Protein 4N8Y (pdb70)

Sequence (600 aa):
RDFRSADVHPADYPTVEAVKFMGKQLAAASGGKLGVKVFPNGALGSEKDTIEQLKIGALDMMRINSSPLNNFVPETVALCLPFVFRDTQHMRNVLDGPIGDEILAAMEPAGLVGLAYYDSGARSIYTVKAPVKSLADLKGLKIRVQQSDLWVGMIQSLGANPTPMPYGEVYTALKTGLVDAAENNWPSYESSSRHFEAAKFYNITEHSLAPEVLVMSKKVWDTLSKEDQALVRKAAKDSVPVMRKLWDEREQASRKAVEAAGVQVVTVANKQEFVDAMKPVYQKFAGDEKLSSLVKRIQDTRDFRSADVHPADYPTVEAVKFMGKQLAAASGGKLGVKVFPNGALGSEKDTIEQLKIGALDMMRINSSPLNNFVPETVALCLPFVFRDTQHMRNVLDGPIGDEILAAMEPAGLVGLAYYDSGARSIYTVKAPVKSLADLKGLKIRVQQSDLWVGMIQSLGANPTPMPYGEVYTALKTGLVDAAENNWPSYESSSRHFEAAKFYNITEHSLAPEVLVMSKKKVWDTLSKEDQALVRKAAKDSVPVMRKLWDEREQASRKAVEAAGVQVVTVANKQEFVDAMMKPVYQKFAGDEKLSSLVKRIQDT

Solvent-accessible surface area: 22759 Å² total; per-residue (Å²): 136,88,0,40,1,5,4,29,10,41,42,88,1,4,0,0,67,0,1,87,59,0,6,153,69,0,39,83,63,19,75,58,118,5,4,22,90,20,12,27,52,21,40,0,8,27,21,81,30,3,0,61,0,0,88,97,18,24,2,23,0,0,3,2,7,0,0,5,0,7,82,60,1,73,24,0,9,0,0,0,0,2,58,6,6,154,76,57,103,8,1,32,78,2,3,80,18,100,13,0,62,80,1,4,58,25,0,56,126,12,21,0,1,1,1,0,8,0,2,2,10,25,7,2,0,1,4,54,157,35,47,1,118,40,39,78,63,0,156,40,15,83,0,7,0,14,46,4,87,1,0,38,10,0,0,103,34,6,30,3,79,25,46,64,11,30,39,51,79,0,2,12,1,5,61,42,47,111,1,41,0,0,0,7,2,36,0,4,0,28,20,14,40,3,17,59,12,0,114,23,2,0,35,0,75,0,0,20,0,0,7,0,0,0,0,0,62,127,7,16,83,87,17,50,170,117,13,34,59,54,0,93,122,4,0,74,42,0,9,67,37,0,27,146,71,3,59,115,44,46,122,54,2,92,147,48,0,78,92,70,42,12,95,45,10,98,2,98,87,65,102,68,1,38,93,24,0,98,65,2,18,146,154,59,4,38,83,160,140,8,50,55,14,10,117,83,0,79,96,64,145,84,0,36,1,5,5,28,9,43,46,94,1,5,0,0,69,0,2,79,77,0,4,148,46,0,40,84,61,22,75,54,122,5,2,22,92,22,12,25,52,20,41,0,7,31,25,106,34,4,0,80,0,0,90,92,23,23,2,10,0,0,3,2,7,0,0,9,0,8,88,79,1,76,16,0,12,0,0,0,1,1,64,5,8,160,76,61,98,10,2,31,78,2,4,80,19,99,11,0,63,81,1,5,60,22,0,59,128,11,20,0,1,1,0,0,7,1,1,2,10,22,8,2,0,1,3,43,189,54,36,1,111,30,39,79,63,0,172,43,39,82,0,7,0,13,49,4,91,2,0,46,17,0,0,118,36,5,40,4,77,30,45,68,8,30,39,55,78,0,3,12,2,4,60,56,44,113,1,38,0,0,0,6,2,36,0,5,0,28,20,14,42,4,18,58,9,0,106,19,2,0,43,0,84,0,0,21,0,0,7,0,0,0,0,0,58,133,8,19,83,100,24,51,164,120,15,38,63,44,0,90,119,1,0,81,47,0,9,65,44,0,27,148,73,2,56,117,42,48,101,51,1,89,136,52,0,68,93,70,49,16,74,46,5,115,11,48,100,78,112,78,1,51,62,23,0,110,58,2,46,137,158,64,5,31,77,143,117,8,45,48,8,10,116,87,0,78,98,64

Foldseek 3Di:
DEAEEEELFDCPALVNVLQQQLQVLLCVVVVNPYGYDYDYNQPQHFPLSVLVCLQVVNHFKYKFFLAVCCVQQVQLVLQWAFCLAVADVLSVVCLLDDLVCVSQPSNVVSQKGWQGWAWFGFKFKFFQPDEDQELVVQAAFEEEDAPHPLRQLQSVLSNYGYDHDTLLPVQVCLQVVVGGIYMGALLSCQRSVVCVSTQETEPLRGTRGIITMMTRNVNLVVDDPVSNVSSSVSSHVSRVVSVVSVVVSSVVSVVVSVVVPRHYHYHPDSVNSCVSRVVSCCVRQVDPSRVVSSVVSSVD/DAAEEEELFDCPALVNVLQQQLQVLLCVVVVNPYGYDYDYNQPQHFPVSVLVCLQVVNHFKYKFFLAVCCVVQVQLVLQWAFCLAVADVLSVVCCVDDLVCVSQPSNVVSQKHWQGWAWFGFKFKFFQPDEAQELVVQAAFEEEDADHPLGQVQSVLSNYHYDHDTPLCVQVCLQVVVGGMYMGALLSCQRSVVCVSTQETEPLSGTRGIITMMTGNVVLVVDDPVSNVSSSVSSHVSHVVSVVSVVVSSVVSVVVSVVVPRDYHYHPDSVVSVVSRVVSCCVSQVDPVSVVSSVVSSVD

Structure (mmCIF, N/CA/C/O backbone):
data_4N8Y
#
_entry.id   4N8Y
#
_cell.length_a   78.798
_cell.length_b   85.705
_cell.length_c   86.246
_cell.angle_alpha   90.00
_cell.angle_beta   90.00
_cell.angle_gamma   90.00
#
_symmetry.space_group_name_H-M   'P 21 21 21'
#
loop_
_entity.id
_entity.type
_entity.pdbx_description
1 polymer 'Putative TRAP-type C4-dicarboxylate transport system, binding periplasmic protein (DctP subunit)'
2 non-polymer 'alpha-D-galactopyranuronic acid'
3 non-polymer 'beta-D-galactopyranuronic acid'
4 water water
#
loop_
_atom_site.group_PDB
_atom_site.id
_atom_site.type_symbol
_atom_site.label_atom_id
_atom_site.label_alt_id
_atom_site.label_comp_id
_atom_site.label_asym_id
_atom_site.label_entity_id
_atom_site.label_seq_id
_atom_site.pdbx_PDB_ins_code
_atom_site.Cartn_x
_atom_site.Cartn_y
_atom_site.Cartn_z
_atom_site.occupancy
_atom_site.B_iso_or_equiv
_atom_site.auth_seq_id
_atom_site.auth_comp_id
_atom_site.auth_asym_id
_atom_site.auth_atom_id
_atom_site.pdbx_PDB_model_num
ATOM 1 N N . ARG A 1 23 ? 23.927 37.744 -19.752 1.00 22.26 23 ARG A N 1
ATOM 2 C CA . ARG A 1 23 ? 22.577 37.336 -19.404 1.00 20.01 23 ARG A CA 1
ATOM 3 C C . ARG A 1 23 ? 22.566 35.879 -18.970 1.00 16.08 23 ARG A C 1
ATOM 4 O O . ARG A 1 23 ? 22.832 35.008 -19.792 1.00 18.59 23 ARG A O 1
ATOM 24 N N . ASP A 1 24 ? 22.242 35.615 -17.704 1.00 16.42 24 ASP A N 1
ATOM 25 C CA . ASP A 1 24 ? 22.130 34.228 -17.231 1.00 15.94 24 ASP A CA 1
ATOM 26 C C . ASP A 1 24 ? 20.679 33.800 -17.228 1.00 17.11 24 ASP A C 1
ATOM 27 O O . ASP A 1 24 ? 19.831 34.431 -16.618 1.00 19.85 24 ASP A O 1
ATOM 36 N N . PHE A 1 25 ? 20.408 32.678 -17.871 1.00 14.39 25 PHE A N 1
ATOM 37 C CA . PHE A 1 25 ? 19.090 32.095 -17.801 1.00 11.14 25 PHE A CA 1
ATOM 38 C C . PHE A 1 25 ? 18.944 31.358 -16.485 1.00 12.57 25 PHE A C 1
ATOM 39 O O . PHE A 1 25 ? 19.790 30.539 -16.120 1.00 12.95 25 PHE A O 1
ATOM 56 N N . ARG A 1 26 ? 17.866 31.641 -15.778 1.00 9.95 26 ARG A N 1
ATOM 57 C CA . ARG A 1 26 ? 17.582 30.954 -14.521 1.00 10.19 26 ARG A CA 1
ATOM 58 C C . ARG A 1 26 ? 16.868 29.656 -14.817 1.00 10.76 26 ARG A C 1
ATOM 59 O O . ARG A 1 26 ? 15.865 29.646 -15.521 1.00 11.07 26 ARG A O 1
ATOM 80 N N . SER A 1 27 ? 17.407 28.565 -14.286 1.00 11.45 27 SER A N 1
ATOM 81 C CA . SER A 1 27 ? 16.926 27.233 -14.611 1.00 9.87 27 SER A CA 1
ATOM 82 C C . SER A 1 27 ? 16.611 26.427 -13.349 1.00 10.57 27 SER A C 1
ATOM 83 O O . SER A 1 27 ? 17.446 26.293 -12.455 1.00 12.30 27 SER A O 1
ATOM 91 N N . ALA A 1 28 ? 15.403 25.877 -13.305 1.00 10.09 28 ALA A N 1
ATOM 92 C CA . ALA A 1 28 ? 14.904 25.152 -12.127 1.00 10.44 28 ALA A CA 1
ATOM 93 C C . ALA A 1 28 ? 15.101 23.626 -12.191 1.00 9.13 28 ALA A C 1
ATOM 94 O O . ALA A 1 28 ? 15.031 23.033 -13.250 1.00 9.78 28 ALA A O 1
ATOM 101 N N . ASP A 1 29 ? 15.301 23.005 -11.038 1.00 9.83 29 ASP A N 1
ATOM 102 C CA . ASP A 1 29 ? 15.334 21.542 -10.924 1.00 8.81 29 ASP A CA 1
ATOM 103 C C . ASP A 1 29 ? 14.880 21.159 -9.522 1.00 8.25 29 ASP A C 1
ATOM 104 O O . ASP A 1 29 ? 15.297 21.782 -8.560 1.00 8.25 29 ASP A O 1
ATOM 113 N N . VAL A 1 30 ? 14.052 20.117 -9.403 1.00 9.07 30 VAL A N 1
ATOM 114 C CA . VAL A 1 30 ? 13.626 19.627 -8.090 1.00 9.98 30 VAL A CA 1
ATOM 115 C C . VAL A 1 30 ? 14.736 18.901 -7.324 1.00 7.91 30 VAL A C 1
ATOM 116 O O . VAL A 1 30 ? 14.645 18.732 -6.100 1.00 11.52 30 VAL A O 1
ATOM 129 N N . HIS A 1 31 ? 15.757 18.436 -8.034 1.00 8.44 31 HIS A N 1
ATOM 130 C CA . HIS A 1 31 ? 16.748 17.557 -7.435 1.00 12.01 31 HIS A CA 1
ATOM 131 C C . HIS A 1 31 ? 17.866 18.302 -6.729 1.00 10.04 31 HIS A C 1
ATOM 132 O O . HIS A 1 31 ? 18.049 19.504 -6.928 1.00 10.14 31 HIS A O 1
ATOM 145 N N . PRO A 1 32 ? 18.656 17.590 -5.909 1.00 11.95 32 PRO A N 1
ATOM 146 C CA . PRO A 1 32 ? 19.752 18.260 -5.191 1.00 13.28 32 PRO A CA 1
ATOM 147 C C . PRO A 1 32 ? 20.879 18.767 -6.091 1.00 12.13 32 PRO A C 1
ATOM 148 O O . PRO A 1 32 ? 20.968 18.442 -7.266 1.00 11.76 32 PRO A O 1
ATOM 159 N N . ALA A 1 33 ? 21.758 19.594 -5.533 1.00 13.70 33 ALA A N 1
ATOM 160 C CA . ALA A 1 33 ? 22.756 20.271 -6.328 1.00 13.05 33 ALA A CA 1
ATOM 161 C C . ALA A 1 33 ? 23.764 19.339 -7.033 1.00 15.40 33 ALA A C 1
ATOM 162 O O . ALA A 1 33 ? 24.328 19.698 -8.076 1.00 20.30 33 ALA A O 1
ATOM 169 N N . ASP A 1 34 ? 24.008 18.183 -6.435 1.00 16.38 34 ASP A N 1
ATOM 170 C CA . ASP A 1 34 ? 24.970 17.208 -6.958 1.00 15.04 34 ASP A CA 1
ATOM 171 C C . ASP A 1 34 ? 24.364 16.209 -7.947 1.00 14.22 34 ASP A C 1
ATOM 172 O O . ASP A 1 34 ? 25.063 15.301 -8.425 1.00 14.58 34 ASP A O 1
ATOM 181 N N . TYR A 1 35 ? 23.073 16.350 -8.231 1.00 10.50 35 TYR A N 1
ATOM 182 C CA . TYR A 1 35 ? 22.353 15.331 -8.988 1.00 10.70 35 TYR A CA 1
ATOM 183 C C . TYR A 1 35 ? 22.754 15.420 -10.462 1.00 9.64 35 TYR A C 1
ATOM 184 O O . TYR A 1 35 ? 23.051 16.513 -10.948 1.00 9.85 35 TYR A O 1
ATOM 202 N N . PRO A 1 36 ? 22.751 14.295 -11.191 1.00 9.83 36 PRO A N 1
ATOM 203 C CA . PRO A 1 36 ? 23.228 14.356 -12.577 1.00 10.34 36 PRO A CA 1
ATOM 204 C C . PRO A 1 36 ? 22.511 15.399 -13.448 1.00 10.48 36 PRO A C 1
ATOM 205 O O . PRO A 1 36 ? 23.161 16.035 -14.285 1.00 12.42 36 PRO A O 1
ATOM 216 N N . THR A 1 37 ? 21.218 15.622 -13.259 1.00 10.16 37 THR A N 1
ATOM 217 C CA . THR A 1 37 ? 20.533 16.585 -14.115 1.00 9.02 37 THR A CA 1
ATOM 218 C C . THR A 1 37 ? 20.965 18.023 -13.839 1.00 11.42 37 THR A C 1
ATOM 219 O O . THR A 1 37 ? 20.916 18.845 -14.739 1.00 9.69 37 THR A O 1
ATOM 230 N N . VAL A 1 38 ? 21.364 18.311 -12.600 1.00 9.56 38 VAL A N 1
ATOM 231 C CA . VAL A 1 38 ? 21.824 19.644 -12.199 1.00 9.73 38 VAL A CA 1
ATOM 232 C C . VAL A 1 38 ? 23.251 19.841 -12.694 1.00 11.52 38 VAL A C 1
ATOM 233 O O . VAL A 1 38 ? 23.552 20.863 -13.304 1.00 11.13 38 VAL A O 1
ATOM 246 N N . GLU A 1 39 ? 24.115 18.848 -12.509 1.00 9.34 39 GLU A N 1
ATOM 247 C CA . GLU A 1 39 ? 25.477 18.939 -13.023 1.00 10.97 39 GLU A CA 1
ATOM 248 C C . GLU A 1 39 ? 25.484 19.107 -14.535 1.00 10.89 39 GLU A C 1
ATOM 249 O O . GLU A 1 39 ? 26.333 19.802 -15.076 1.00 13.32 39 GLU A O 1
ATOM 261 N N . ALA A 1 40 ? 24.559 18.446 -15.219 1.00 10.03 40 ALA A N 1
ATOM 262 C CA . ALA A 1 40 ? 24.474 18.548 -16.680 1.00 11.25 40 ALA A CA 1
ATOM 263 C C . ALA A 1 40 ? 24.129 19.966 -17.114 1.00 9.88 40 ALA A C 1
ATOM 264 O O . ALA A 1 40 ? 24.726 20.499 -18.060 1.00 12.45 40 ALA A O 1
ATOM 271 N N . VAL A 1 41 ? 23.213 20.609 -16.408 1.00 11.17 41 VAL A N 1
ATOM 272 C CA . VAL A 1 41 ? 22.842 21.960 -16.822 1.00 9.92 41 VAL A CA 1
ATOM 273 C C . VAL A 1 41 ? 23.967 22.929 -16.469 1.00 11.97 41 VAL A C 1
ATOM 274 O O . VAL A 1 41 ? 24.223 23.875 -17.226 1.00 10.31 41 VAL A O 1
ATOM 287 N N . LYS A 1 42 ? 24.674 22.683 -15.374 1.00 11.19 42 LYS A N 1
ATOM 288 C CA . LYS A 1 42 ? 25.850 23.479 -15.058 1.00 13.92 42 LYS A CA 1
ATOM 289 C C . LYS A 1 42 ? 26.877 23.373 -16.180 1.00 13.40 42 LYS A C 1
ATOM 290 O O . LYS A 1 42 ? 27.532 24.351 -16.534 1.00 13.14 42 LYS A O 1
ATOM 309 N N . PHE A 1 43 ? 27.015 22.194 -16.764 1.00 12.42 43 PHE A N 1
ATOM 310 C CA . PHE A 1 43 ? 27.949 22.000 -17.866 1.00 11.00 43 PHE A CA 1
ATOM 311 C C . PHE A 1 43 ? 27.476 22.772 -19.089 1.00 12.68 43 PHE A C 1
ATOM 312 O O . PHE A 1 43 ? 28.271 23.416 -19.774 1.00 12.73 43 PHE A O 1
ATOM 329 N N . MET A 1 44 ? 26.187 22.705 -19.380 1.00 11.12 44 MET A N 1
ATOM 330 C CA . MET A 1 44 ? 25.624 23.513 -20.441 1.00 11.55 44 MET A CA 1
ATOM 331 C C . MET A 1 44 ? 25.984 24.995 -20.214 1.00 11.34 44 MET A C 1
ATOM 332 O O . MET A 1 44 ? 26.385 25.703 -21.152 1.00 11.68 44 MET A O 1
ATOM 346 N N . GLY A 1 45 ? 25.835 25.477 -18.988 1.00 11.96 45 GLY A N 1
ATOM 347 C CA . GLY A 1 45 ? 26.148 26.858 -18.679 1.00 13.13 45 GLY A CA 1
ATOM 348 C C . GLY A 1 45 ? 27.591 27.237 -18.941 1.00 11.82 45 GLY A C 1
ATOM 349 O O . GLY A 1 45 ? 27.881 28.304 -19.466 1.00 12.08 45 GLY A O 1
ATOM 353 N N . LYS A 1 46 ? 28.512 26.367 -18.574 1.00 11.53 46 LYS A N 1
ATOM 354 C CA . LYS A 1 46 ? 29.906 26.610 -18.849 1.00 12.06 46 LYS A CA 1
ATOM 355 C C . LYS A 1 46 ? 30.164 26.662 -20.347 1.00 12.85 46 LYS A C 1
ATOM 356 O O . LYS A 1 46 ? 30.904 27.533 -20.825 1.00 14.11 46 LYS A O 1
ATOM 375 N N . GLN A 1 47 ? 29.564 25.743 -21.097 1.00 13.65 47 GLN A N 1
ATOM 376 C CA . GLN A 1 47 ? 29.804 25.678 -22.528 1.00 15.13 47 GLN A CA 1
ATOM 377 C C . GLN A 1 47 ? 29.226 26.935 -23.190 1.00 17.87 47 GLN A C 1
ATOM 378 O O . GLN A 1 47 ? 29.843 27.522 -24.082 1.00 14.39 47 GLN A O 1
ATOM 392 N N . LEU A 1 48 ? 28.038 27.331 -22.747 1.00 11.86 48 LEU A N 1
ATOM 393 C CA . LEU A 1 48 ? 27.330 28.464 -23.347 1.00 11.75 48 LEU A CA 1
ATOM 394 C C . LEU A 1 48 ? 28.075 29.771 -23.048 1.00 12.40 48 LEU A C 1
ATOM 395 O O . LEU A 1 48 ? 28.183 30.647 -23.908 1.00 11.83 48 LEU A O 1
ATOM 411 N N . ALA A 1 49 ? 28.580 29.913 -21.830 1.00 13.36 49 ALA A N 1
ATOM 412 C CA . ALA A 1 49 ? 29.348 31.096 -21.481 1.00 13.69 49 ALA A CA 1
ATOM 413 C C . ALA A 1 49 ? 30.579 31.217 -22.367 1.00 14.05 49 ALA A C 1
ATOM 414 O O . ALA A 1 49 ? 30.859 32.295 -22.887 1.00 14.93 49 ALA A O 1
ATOM 421 N N . ALA A 1 50 ? 31.316 30.132 -22.549 1.00 13.12 50 ALA A N 1
ATOM 422 C CA . ALA A 1 50 ? 32.505 30.144 -23.388 1.00 13.42 50 ALA A CA 1
ATOM 423 C C . ALA A 1 50 ? 32.148 30.442 -24.863 1.00 13.28 50 ALA A C 1
ATOM 424 O O . ALA A 1 50 ? 32.754 31.291 -25.496 1.00 15.53 50 ALA A O 1
ATOM 431 N N . ALA A 1 51 ? 31.130 29.763 -25.378 1.00 13.15 51 ALA A N 1
ATOM 432 C CA . ALA A 1 51 ? 30.773 29.850 -26.796 1.00 14.24 51 ALA A CA 1
ATOM 433 C C . ALA A 1 51 ? 30.238 31.238 -27.146 1.00 15.19 51 ALA A C 1
ATOM 434 O O . ALA A 1 51 ? 30.383 31.718 -28.277 1.00 15.73 51 ALA A O 1
ATOM 441 N N . SER A 1 52 ? 29.607 31.865 -26.171 1.00 12.31 52 SER A N 1
ATOM 442 C CA . SER A 1 52 ? 29.055 33.224 -26.331 1.00 12.44 52 SER A CA 1
ATOM 443 C C . SER A 1 52 ? 29.946 34.374 -25.826 1.00 12.77 52 SER A C 1
ATOM 444 O O . SER A 1 52 ? 29.510 35.527 -25.773 1.00 15.76 52 SER A O 1
ATOM 452 N N . GLY A 1 53 ? 31.184 34.075 -25.459 1.00 15.73 53 GLY A N 1
ATOM 453 C CA . GLY A 1 53 ? 32.089 35.088 -24.948 1.00 19.88 53 GLY A CA 1
ATOM 454 C C . GLY A 1 53 ? 31.582 35.853 -23.740 1.00 18.96 53 GLY A C 1
ATOM 455 O O . GLY A 1 53 ? 31.889 37.042 -23.569 1.00 21.72 53 GLY A O 1
ATOM 459 N N . GLY A 1 54 ? 30.810 35.181 -22.893 1.00 15.35 54 GLY A N 1
ATOM 460 C CA . GLY A 1 54 ? 30.307 35.779 -21.673 1.00 17.60 54 GLY A CA 1
ATOM 461 C C . GLY A 1 54 ? 28.935 36.419 -21.789 1.00 16.96 54 GLY A C 1
ATOM 462 O O . GLY A 1 54 ? 28.376 36.890 -20.809 1.00 21.11 54 GLY A O 1
ATOM 466 N N . LYS A 1 55 ? 28.380 36.428 -22.991 1.00 14.04 55 LYS A N 1
ATOM 467 C CA . LYS A 1 55 ? 27.083 37.053 -23.240 1.00 13.37 55 LYS A CA 1
ATOM 468 C C . LYS A 1 55 ? 25.906 36.305 -22.646 1.00 15.58 55 LYS A C 1
ATOM 469 O O . LYS A 1 55 ? 24.936 36.909 -22.176 1.00 22.38 55 LYS A O 1
ATOM 488 N N . LEU A 1 56 ? 25.995 34.981 -22.697 1.00 11.86 56 LEU A N 1
ATOM 489 C CA . LEU A 1 56 ? 24.936 34.101 -22.232 1.00 14.10 56 LEU A CA 1
ATOM 490 C C . LEU A 1 56 ? 25.468 33.110 -21.213 1.00 14.21 56 LEU A C 1
ATOM 491 O O . LEU A 1 56 ? 26.637 32.741 -21.268 1.00 16.55 56 LEU A O 1
ATOM 507 N N . GLY A 1 57 ? 24.604 32.658 -20.304 1.00 16.48 57 GLY A N 1
ATOM 508 C CA . GLY A 1 57 ? 24.981 31.672 -19.314 1.00 15.46 57 GLY A CA 1
ATOM 509 C C . GLY A 1 57 ? 23.736 31.046 -18.718 1.00 14.83 57 GLY A C 1
ATOM 510 O O . GLY A 1 57 ? 22.619 31.403 -19.089 1.00 15.13 57 GLY A O 1
ATOM 514 N N . VAL A 1 58 ? 23.927 30.107 -17.797 1.00 12.36 58 VAL A N 1
ATOM 515 C CA . VAL A 1 58 ? 22.822 29.477 -17.091 1.00 12.10 58 VAL A CA 1
ATOM 516 C C . VAL A 1 58 ? 23.163 29.446 -15.617 1.00 11.34 58 VAL A C 1
ATOM 517 O O . VAL A 1 58 ? 24.295 29.132 -15.228 1.00 14.22 58 VAL A O 1
ATOM 530 N N . LYS A 1 59 ? 22.167 29.744 -14.798 1.00 12.50 59 LYS A N 1
ATOM 531 C CA . LYS A 1 59 ? 22.275 29.619 -13.351 1.00 13.53 59 LYS A CA 1
ATOM 532 C C . LYS A 1 59 ? 21.193 28.664 -12.883 1.00 13.55 59 LYS A C 1
ATOM 533 O O . LYS A 1 59 ? 20.020 28.865 -13.184 1.00 11.29 59 LYS A O 1
ATOM 552 N N . VAL A 1 60 ? 21.607 27.612 -12.169 1.00 12.58 60 VAL A N 1
ATOM 553 C CA . VAL A 1 60 ? 20.690 26.555 -11.755 1.00 10.52 60 VAL A CA 1
ATOM 554 C C . VAL A 1 60 ? 20.200 26.787 -10.324 1.00 11.37 60 VAL A C 1
ATOM 555 O O . VAL A 1 60 ? 20.950 27.255 -9.456 1.00 13.18 60 VAL A O 1
ATOM 568 N N . PHE A 1 61 ? 18.915 26.489 -10.129 1.00 9.90 61 PHE A N 1
ATOM 569 C CA . PHE A 1 61 ? 18.238 26.601 -8.847 1.00 10.85 61 PHE A CA 1
ATOM 570 C C . PHE A 1 61 ? 17.710 25.226 -8.469 1.00 11.16 61 PHE A C 1
ATOM 571 O O . PHE A 1 61 ? 16.588 24.851 -8.854 1.00 10.35 61 PHE A O 1
ATOM 588 N N . PRO A 1 62 ? 18.537 24.443 -7.757 1.00 10.79 62 PRO A N 1
ATOM 589 C CA . PRO A 1 62 ? 18.128 23.075 -7.428 1.00 10.92 62 PRO A CA 1
ATOM 590 C C . PRO A 1 62 ? 17.185 23.028 -6.233 1.00 11.99 62 PRO A C 1
ATOM 591 O O . PRO A 1 62 ? 16.746 24.056 -5.726 1.00 11.05 62 PRO A O 1
ATOM 602 N N . ASN A 1 63 ? 16.877 21.812 -5.800 1.00 8.89 63 ASN A N 1
ATOM 603 C CA . ASN A 1 63 ? 16.108 21.544 -4.581 1.00 8.97 63 ASN A CA 1
ATOM 604 C C . ASN A 1 63 ? 14.659 22.026 -4.654 1.00 10.30 63 ASN A C 1
ATOM 605 O O . ASN A 1 63 ? 13.959 22.072 -3.638 1.00 12.52 63 ASN A O 1
ATOM 616 N N . GLY A 1 64 ? 14.191 22.337 -5.870 1.00 8.74 64 GLY A N 1
ATOM 617 C CA . GLY A 1 64 ? 12.810 22.747 -6.044 1.00 11.34 64 GLY A CA 1
ATOM 618 C C . GLY A 1 64 ? 12.530 24.106 -5.427 1.00 11.01 64 GLY A C 1
ATOM 619 O O . GLY A 1 64 ? 11.380 24.434 -5.151 1.00 10.25 64 GLY A O 1
ATOM 623 N N . ALA A 1 65 ? 13.576 24.906 -5.238 1.00 11.37 65 ALA A N 1
ATOM 624 C CA . ALA A 1 65 ? 13.419 26.222 -4.628 1.00 9.79 65 ALA A CA 1
ATOM 625 C C . ALA A 1 65 ? 12.371 27.072 -5.340 1.00 9.96 65 ALA A C 1
ATOM 626 O O . ALA A 1 65 ? 11.643 27.858 -4.700 1.00 12.01 65 ALA A O 1
ATOM 633 N N . LEU A 1 66 ? 12.302 26.962 -6.651 1.00 9.66 66 LEU A N 1
ATOM 634 C CA . LEU A 1 66 ? 11.430 27.847 -7.415 1.00 11.12 66 LEU A CA 1
ATOM 635 C C . LEU A 1 66 ? 10.036 27.257 -7.634 1.00 10.56 66 LEU A C 1
ATOM 636 O O . LEU A 1 66 ? 9.194 27.892 -8.263 1.00 12.30 66 LEU A O 1
ATOM 652 N N . GLY A 1 67 ? 9.790 26.060 -7.113 1.00 10.07 67 GLY A N 1
ATOM 653 C CA . GLY A 1 67 ? 8.476 25.436 -7.180 1.00 10.48 67 GLY A CA 1
ATOM 654 C C . GLY A 1 67 ? 8.506 23.997 -7.654 1.00 10.42 67 GLY A C 1
ATOM 655 O O . GLY A 1 67 ? 9.565 23.452 -7.992 1.00 10.99 67 GLY A O 1
ATOM 659 N N . SER A 1 68 ? 7.326 23.392 -7.702 1.00 11.71 68 SER A N 1
ATOM 660 C CA . SER A 1 68 ? 7.198 22.023 -8.214 1.00 11.67 68 SER A CA 1
ATOM 661 C C . SER A 1 68 ? 7.333 22.062 -9.719 1.00 11.09 68 SER A C 1
ATOM 662 O O . SER A 1 68 ? 7.340 23.122 -10.324 1.00 11.10 68 SER A O 1
ATOM 670 N N . GLU A 1 69 ? 7.442 20.898 -10.346 1.00 11.93 69 GLU A N 1
ATOM 671 C CA . GLU A 1 69 ? 7.596 20.861 -11.794 1.00 10.83 69 GLU A CA 1
ATOM 672 C C . GLU A 1 69 ? 6.418 21.517 -12.508 1.00 10.80 69 GLU A C 1
ATOM 673 O O . GLU A 1 69 ? 6.626 22.307 -13.446 1.00 11.37 69 GLU A O 1
ATOM 685 N N . LYS A 1 70 ? 5.194 21.262 -12.051 1.00 11.15 70 LYS A N 1
ATOM 686 C CA . LYS A 1 70 ? 4.026 21.911 -12.644 1.00 11.23 70 LYS A CA 1
ATOM 687 C C . LYS A 1 70 ? 4.084 23.431 -12.450 1.00 13.37 70 LYS A C 1
ATOM 688 O O . LYS A 1 70 ? 3.746 24.209 -13.359 1.00 13.33 70 LYS A O 1
ATOM 707 N N . ASP A 1 71 ? 4.554 23.870 -11.280 1.00 12.32 71 ASP A N 1
ATOM 708 C CA . ASP A 1 71 ? 4.752 25.293 -11.025 1.00 12.74 71 ASP A CA 1
ATOM 709 C C . ASP A 1 71 ? 5.728 25.907 -12.026 1.00 12.97 71 ASP A C 1
ATOM 710 O O . ASP A 1 71 ? 5.519 27.018 -12.504 1.00 12.11 71 ASP A O 1
ATOM 719 N N . THR A 1 72 ? 6.812 25.199 -12.323 1.00 10.41 72 THR A N 1
ATOM 720 C CA . THR A 1 72 ? 7.827 25.767 -13.206 1.00 10.25 72 THR A CA 1
ATOM 721 C C . THR A 1 72 ? 7.348 25.749 -14.661 1.00 10.59 72 THR A C 1
ATOM 722 O O . THR A 1 72 ? 7.709 26.636 -15.422 1.00 11.62 72 THR A O 1
ATOM 733 N N . ILE A 1 73 ? 6.498 24.790 -15.039 1.00 10.95 73 ILE A N 1
ATOM 734 C CA . ILE A 1 73 ? 5.844 24.855 -16.350 1.00 16.81 73 ILE A CA 1
ATOM 735 C C . ILE A 1 73 ? 5.035 26.142 -16.465 1.00 12.82 73 ILE A C 1
ATOM 736 O O . ILE A 1 73 ? 5.155 26.888 -17.461 1.00 13.67 73 ILE A O 1
ATOM 752 N N . GLU A 1 74 ? 4.241 26.436 -15.431 1.00 13.49 74 GLU A N 1
ATOM 753 C CA . GLU A 1 74 ? 3.415 27.656 -15.385 1.00 14.42 74 GLU A CA 1
ATOM 754 C C . GLU A 1 74 ? 4.289 28.906 -15.507 1.00 14.42 74 GLU A C 1
ATOM 755 O O . GLU A 1 74 ? 3.978 29.836 -16.258 1.00 15.12 74 GLU A O 1
ATOM 767 N N . GLN A 1 75 ? 5.394 28.929 -14.770 1.00 12.86 75 GLN A N 1
ATOM 768 C CA . GLN A 1 75 ? 6.282 30.107 -14.808 1.00 11.32 75 GLN A CA 1
ATOM 769 C C . GLN A 1 75 ? 6.915 30.285 -16.195 1.00 12.46 75 GLN A C 1
ATOM 770 O O . GLN A 1 75 ? 7.067 31.423 -16.665 1.00 13.88 75 GLN A O 1
ATOM 784 N N . LEU A 1 76 ? 7.311 29.186 -16.852 1.00 12.60 76 LEU A N 1
ATOM 785 C CA . LEU A 1 76 ? 7.875 29.303 -18.199 1.00 11.83 76 LEU A CA 1
ATOM 786 C C . LEU A 1 76 ? 6.842 29.884 -19.161 1.00 12.71 76 LEU A C 1
ATOM 787 O O . LEU A 1 76 ? 7.170 30.700 -20.020 1.00 13.14 76 LEU A O 1
ATOM 803 N N . LYS A 1 77 ? 5.591 29.455 -19.012 1.00 14.51 77 LYS A N 1
ATOM 804 C CA . LYS A 1 77 ? 4.526 29.836 -19.928 1.00 16.54 77 LYS A CA 1
ATOM 805 C C . LYS A 1 77 ? 4.333 31.342 -19.907 1.00 18.55 77 LYS A C 1
ATOM 806 O O . LYS A 1 77 ? 4.139 31.967 -20.949 1.00 21.05 77 LYS A O 1
ATOM 825 N N . ILE A 1 78 ? 4.388 31.928 -18.715 1.00 14.64 78 ILE A N 1
ATOM 826 C CA . ILE A 1 78 ? 4.174 33.373 -18.579 1.00 13.86 78 ILE A CA 1
ATOM 827 C C . ILE A 1 78 ? 5.450 34.200 -18.686 1.00 15.49 78 ILE A C 1
ATOM 828 O O . ILE A 1 78 ? 5.402 35.432 -18.647 1.00 18.17 78 ILE A O 1
ATOM 844 N N . GLY A 1 79 ? 6.586 33.538 -18.828 1.00 14.99 79 GLY A N 1
ATOM 845 C CA . GLY A 1 79 ? 7.861 34.206 -18.997 1.00 14.35 79 GLY A CA 1
ATOM 846 C C . GLY A 1 79 ? 8.575 34.573 -17.717 1.00 14.88 79 GLY A C 1
ATOM 847 O O . GLY A 1 79 ? 9.551 35.326 -17.737 1.00 19.38 79 GLY A O 1
ATOM 851 N N . ALA A 1 80 ? 8.098 34.027 -16.605 1.00 13.12 80 ALA A N 1
ATOM 852 C CA . ALA A 1 80 ? 8.592 34.386 -15.272 1.00 12.00 80 ALA A CA 1
ATOM 853 C C . ALA A 1 80 ? 9.806 33.576 -14.856 1.00 13.51 80 ALA A C 1
ATOM 854 O O . ALA A 1 80 ? 10.482 33.901 -13.877 1.00 13.36 80 ALA A O 1
ATOM 861 N N . LEU A 1 81 ? 10.050 32.481 -15.582 1.00 12.70 81 LEU A N 1
ATOM 862 C CA . LEU A 1 81 ? 11.208 31.624 -15.372 1.00 11.53 81 LEU A CA 1
ATOM 863 C C . LEU A 1 81 ? 11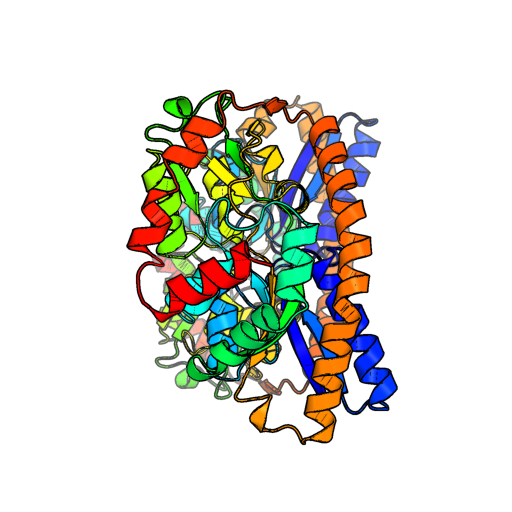.790 31.277 -16.736 1.00 11.97 81 LEU A C 1
ATOM 864 O O . LEU A 1 81 ? 11.040 30.979 -17.668 1.00 12.71 81 LEU A O 1
ATOM 880 N N . ASP A 1 82 ? 13.108 31.351 -16.888 1.00 10.30 82 ASP A N 1
ATOM 881 C CA . ASP A 1 82 ? 13.723 31.148 -18.199 1.00 10.66 82 ASP A CA 1
ATOM 882 C C . ASP A 1 82 ? 13.743 29.690 -18.631 1.00 10.95 82 ASP A C 1
ATOM 883 O O . ASP A 1 82 ? 13.459 29.391 -19.788 1.00 11.08 82 ASP A O 1
ATOM 892 N N . MET A 1 83 ? 14.153 28.805 -17.724 1.00 10.10 83 MET A N 1
ATOM 893 C CA . MET A 1 83 ? 14.403 27.391 -18.064 1.00 10.19 83 MET A CA 1
ATOM 894 C C . MET A 1 83 ? 13.961 26.450 -16.962 1.00 12.67 83 MET A C 1
ATOM 895 O O . MET A 1 83 ? 13.904 26.812 -15.792 1.00 10.35 83 MET A O 1
ATOM 909 N N . MET A 1 84 ? 13.667 25.217 -17.348 1.00 11.46 84 MET A N 1
ATOM 910 C CA . MET A 1 84 ? 13.423 24.168 -16.381 1.00 11.59 84 MET A CA 1
ATOM 911 C C . MET A 1 84 ? 13.951 22.849 -16.896 1.00 10.81 84 MET A C 1
ATOM 912 O O . MET A 1 84 ? 13.975 22.582 -18.113 1.00 10.85 84 MET A O 1
ATOM 926 N N . ARG A 1 85 ? 14.383 22.039 -15.940 1.00 9.49 85 ARG A N 1
ATOM 927 C CA . ARG A 1 85 ? 14.699 20.630 -16.189 1.00 9.76 85 ARG A CA 1
ATOM 928 C C . ARG A 1 85 ? 13.668 19.835 -15.408 1.00 9.45 85 ARG A C 1
ATOM 929 O O . ARG A 1 85 ? 13.686 19.829 -14.169 1.00 10.24 85 ARG A O 1
ATOM 950 N N . ILE A 1 86 ? 12.771 19.176 -16.137 1.00 10.55 86 ILE A N 1
ATOM 951 C CA . ILE A 1 86 ? 11.659 18.445 -15.542 1.00 9.93 86 ILE A CA 1
ATOM 952 C C . ILE A 1 86 ? 11.542 17.088 -16.237 1.00 10.04 86 ILE A C 1
ATOM 953 O O . ILE A 1 86 ? 12.222 16.828 -17.222 1.00 11.11 86 ILE A O 1
ATOM 969 N N . ASN A 1 87 ? 10.688 16.228 -15.721 1.00 10.14 87 ASN A N 1
ATOM 970 C CA . ASN A 1 87 ? 10.365 15.012 -16.441 1.00 10.45 87 ASN A CA 1
ATOM 971 C C . ASN A 1 87 ? 9.373 15.318 -17.552 1.00 13.31 87 ASN A C 1
ATOM 972 O O . ASN A 1 87 ? 8.652 16.316 -17.499 1.00 11.59 87 ASN A O 1
ATOM 983 N N . SER A 1 88 ? 9.342 14.465 -18.577 1.00 13.28 88 SER A N 1
ATOM 984 C CA . SER A 1 88 ? 8.390 14.660 -19.665 1.00 13.39 88 SER A CA 1
ATOM 985 C C . SER A 1 88 ? 6.957 14.416 -19.185 1.00 15.04 88 SER A C 1
ATOM 986 O O . SER A 1 88 ? 6.038 14.985 -19.726 1.00 15.13 88 SER A O 1
ATOM 994 N N . SER A 1 89 ? 6.764 13.608 -18.143 1.00 14.74 89 SER A N 1
ATOM 995 C CA . SER A 1 89 ? 5.408 13.241 -17.723 1.00 12.86 89 SER A CA 1
ATOM 996 C C . SER A 1 89 ? 4.482 14.394 -17.322 1.00 12.14 89 SER A C 1
ATOM 997 O O . SER A 1 89 ? 3.345 14.438 -17.764 1.00 12.61 89 SER A O 1
ATOM 1005 N N . PRO A 1 90 ? 4.952 15.334 -16.472 1.00 13.15 90 PRO A N 1
ATOM 1006 C CA . PRO A 1 90 ? 4.072 16.480 -16.205 1.00 12.74 90 PRO A CA 1
ATOM 1007 C C . PRO A 1 90 ? 3.758 17.334 -17.415 1.00 15.45 90 PRO A C 1
ATOM 1008 O O . PRO A 1 90 ? 2.883 18.188 -17.304 1.00 18.98 90 PRO A O 1
ATOM 1019 N N . LEU A 1 91 ? 4.427 17.121 -18.543 1.00 14.01 91 LEU A N 1
ATOM 1020 C CA . LEU A 1 91 ? 4.053 17.817 -19.764 1.00 14.34 91 LEU A CA 1
ATOM 1021 C C . LEU A 1 91 ? 2.982 17.078 -20.543 1.00 19.04 91 LEU A C 1
ATOM 1022 O O . LEU A 1 91 ? 2.463 17.614 -21.520 1.00 17.76 91 LEU A O 1
ATOM 1038 N N . ASN A 1 92 ? 2.655 15.851 -20.141 1.00 16.37 92 ASN A N 1
ATOM 1039 C CA . ASN A 1 92 ? 1.687 15.058 -20.903 1.00 16.97 92 ASN A CA 1
ATOM 1040 C C . ASN A 1 92 ? 0.389 15.823 -21.173 1.00 18.55 92 ASN A C 1
ATOM 1041 O O . ASN A 1 92 ? -0.150 15.769 -22.278 1.00 20.71 92 ASN A O 1
ATOM 1052 N N . ASN A 1 93 ? -0.114 16.517 -20.156 1.00 20.73 93 ASN A N 1
ATOM 1053 C CA . ASN A 1 93 ? -1.374 17.250 -20.284 1.00 24.70 93 ASN A CA 1
ATOM 1054 C C . ASN A 1 93 ? -1.235 18.573 -21.059 1.00 21.66 93 ASN A C 1
ATOM 1055 O O . ASN A 1 93 ? -2.232 19.169 -21.442 1.00 27.47 93 ASN A O 1
ATOM 1066 N N . PHE A 1 94 ? -0.005 19.036 -21.257 1.00 18.46 94 PHE A N 1
ATOM 1067 C CA . PHE A 1 94 ? 0.258 20.341 -21.897 1.00 21.98 94 PHE A CA 1
ATOM 1068 C C . PHE A 1 94 ? 0.704 20.174 -23.350 1.00 22.54 94 PHE A C 1
ATOM 1069 O O . PHE A 1 94 ? 0.404 21.005 -24.213 1.00 23.77 94 PHE A O 1
ATOM 1086 N N . VAL A 1 95 ? 1.466 19.109 -23.587 1.00 22.09 95 VAL A N 1
ATOM 1087 C CA . VAL A 1 95 ? 2.060 18.823 -24.884 1.00 17.28 95 VAL A CA 1
ATOM 1088 C C . VAL A 1 95 ? 1.816 17.339 -25.160 1.00 19.98 95 VAL A C 1
ATOM 1089 O O . VAL A 1 95 ? 2.612 16.518 -24.744 1.00 16.42 95 VAL A O 1
ATOM 1102 N N . PRO A 1 96 ? 0.715 16.994 -25.857 1.00 20.25 96 PRO A N 1
ATOM 1103 C CA . PRO A 1 96 ? 0.284 15.603 -26.025 1.00 24.60 96 PRO A CA 1
ATOM 1104 C C . PRO A 1 96 ? 1.368 14.693 -26.589 1.00 19.50 96 PRO A C 1
ATOM 1105 O O . PRO A 1 96 ? 1.412 13.508 -26.259 1.00 19.40 96 PRO A O 1
ATOM 1116 N N . GLU A 1 97 ? 2.237 15.249 -27.419 1.00 20.61 97 GLU A N 1
ATOM 1117 C CA . GLU A 1 97 ? 3.286 14.464 -28.043 1.00 21.51 97 GLU A CA 1
ATOM 1118 C C . GLU A 1 97 ? 4.221 13.793 -27.026 1.00 16.27 97 GLU A C 1
ATOM 1119 O O . GLU A 1 97 ? 4.815 12.750 -27.318 1.00 20.68 97 GLU A O 1
ATOM 1131 N N . THR A 1 98 ? 4.362 14.384 -25.838 1.00 16.44 98 THR A N 1
ATOM 1132 C CA . THR A 1 98 ? 5.238 13.802 -24.829 1.00 16.08 98 THR A CA 1
ATOM 1133 C C . THR A 1 98 ? 4.688 12.472 -24.293 1.00 15.90 98 THR A C 1
ATOM 1134 O O . THR A 1 98 ? 5.442 11.666 -23.740 1.00 15.90 98 THR A O 1
ATOM 1145 N N . VAL A 1 99 ? 3.388 12.228 -24.473 1.00 16.03 99 VAL A N 1
ATOM 1146 C CA . VAL A 1 99 ? 2.789 10.952 -24.070 1.00 16.84 99 VAL A CA 1
ATOM 1147 C C . VAL A 1 99 ? 3.537 9.781 -24.694 1.00 17.79 99 VAL A C 1
ATOM 1148 O O . VAL A 1 99 ? 3.760 8.756 -24.036 1.00 17.31 99 VAL A O 1
ATOM 1161 N N . ALA A 1 100 ? 3.943 9.934 -25.953 1.00 17.21 100 ALA A N 1
ATOM 1162 C CA . ALA A 1 100 ? 4.610 8.858 -26.686 1.00 17.31 100 ALA A CA 1
ATOM 1163 C C . ALA A 1 100 ? 5.874 8.372 -25.988 1.00 18.77 100 ALA A C 1
ATOM 1164 O O . ALA A 1 100 ? 6.255 7.209 -26.113 1.00 18.58 100 ALA A O 1
ATOM 1171 N N . LEU A 1 101 ? 6.535 9.262 -25.262 1.00 17.04 101 LEU A N 1
ATOM 1172 C CA . LEU A 1 101 ? 7.788 8.927 -24.615 1.00 16.41 101 LEU A CA 1
ATOM 1173 C C . LEU A 1 101 ? 7.583 8.271 -23.261 1.00 14.02 101 LEU A C 1
ATOM 1174 O O . LEU A 1 101 ? 8.520 7.657 -22.731 1.00 14.84 101 LEU A O 1
ATOM 1190 N N . CYS A 1 102 ? 6.373 8.407 -22.717 1.00 14.51 102 CYS A N 1
ATOM 1191 C CA . CYS A 1 102 ? 6.092 8.011 -21.339 1.00 13.71 102 CYS A CA 1
ATOM 1192 C C . CYS A 1 102 ? 5.312 6.704 -21.217 1.00 17.81 102 CYS A C 1
ATOM 1193 O O . CYS A 1 102 ? 5.220 6.144 -20.127 1.00 15.11 102 CYS A O 1
ATOM 1201 N N . LEU A 1 103 ? 4.755 6.228 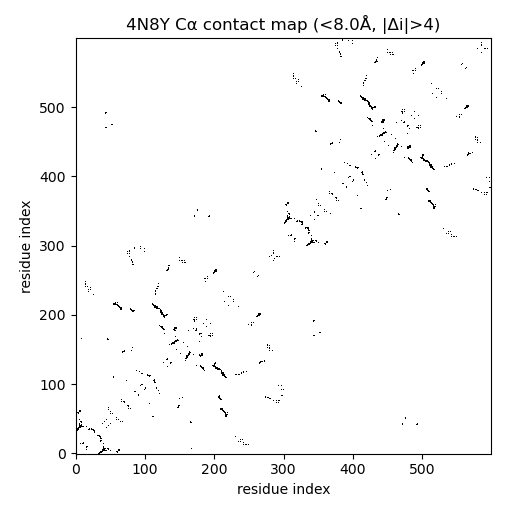-22.335 1.00 14.76 103 LEU A N 1
ATOM 1202 C CA . LEU A 1 103 ? 3.965 4.997 -22.380 1.00 15.72 103 LEU A CA 1
ATOM 1203 C C . LEU A 1 103 ? 4.713 3.819 -21.807 1.00 20.03 103 LEU A C 1
ATOM 1204 O O . LEU A 1 103 ? 5.943 3.738 -21.918 1.00 16.39 103 LEU A O 1
ATOM 1220 N N . PRO A 1 104 ? 3.970 2.869 -21.230 1.00 15.76 104 PRO A N 1
ATOM 1221 C CA . PRO A 1 104 ? 4.618 1.677 -20.681 1.00 15.33 104 PRO A CA 1
ATOM 1222 C C . PRO A 1 104 ? 5.152 0.771 -21.774 1.00 18.49 104 PRO A C 1
ATOM 1223 O O . PRO A 1 104 ? 4.453 0.452 -22.725 1.00 20.75 104 PRO A O 1
ATOM 1234 N N . PHE A 1 105 ? 6.407 0.374 -21.622 1.00 15.87 105 PHE A N 1
ATOM 1235 C CA . PHE A 1 105 ? 7.043 -0.602 -22.503 1.00 16.05 105 PHE A CA 1
ATOM 1236 C C . PHE A 1 105 ? 7.088 -0.131 -23.939 1.00 16.46 105 PHE A C 1
ATOM 1237 O O . PHE A 1 105 ? 7.040 -0.935 -24.868 1.00 19.86 105 PHE A O 1
ATOM 1254 N N . VAL A 1 106 ? 7.194 1.176 -24.138 1.00 20.23 106 VAL A N 1
ATOM 1255 C CA . VAL A 1 106 ? 7.339 1.702 -25.497 1.00 18.58 106 VAL A CA 1
ATOM 1256 C C . VAL A 1 106 ? 8.819 1.657 -25.917 1.00 17.19 106 VAL A C 1
ATOM 1257 O O . VAL A 1 106 ? 9.125 1.473 -27.094 1.00 20.46 106 VAL A O 1
ATOM 1270 N N . PHE A 1 107 ? 9.726 1.803 -24.948 1.00 16.22 107 PHE A N 1
ATOM 1271 C CA . PHE A 1 107 ? 11.166 1.671 -25.172 1.00 16.14 107 PHE A CA 1
ATOM 1272 C C . PHE A 1 107 ? 11.635 0.308 -24.657 1.00 17.77 107 PHE A C 1
ATOM 1273 O O . PHE A 1 107 ? 11.379 -0.038 -23.508 1.00 20.74 107 PHE A O 1
ATOM 1290 N N . ARG A 1 108 ? 12.351 -0.430 -25.489 1.00 16.52 108 ARG A N 1
ATOM 1291 C CA . ARG A 1 108 ? 12.792 -1.765 -25.106 1.00 19.66 108 ARG A CA 1
ATOM 1292 C C . ARG A 1 108 ? 13.871 -1.664 -24.037 1.00 25.48 108 ARG A C 1
ATOM 1293 O O . ARG A 1 108 ? 13.903 -2.447 -23.083 1.00 23.28 108 ARG A O 1
ATOM 1314 N N . ASP A 1 109 ? 14.749 -0.687 -24.181 1.00 18.72 109 ASP A N 1
ATOM 1315 C CA . ASP A 1 109 ? 15.884 -0.561 -23.288 1.00 19.68 109 ASP A CA 1
ATOM 1316 C C . ASP A 1 109 ? 16.462 0.829 -23.441 1.00 18.84 109 ASP A C 1
ATOM 1317 O O . ASP A 1 109 ? 15.974 1.629 -24.241 1.00 19.42 109 ASP A O 1
ATOM 1326 N N . THR A 1 110 ? 17.500 1.097 -22.670 1.00 20.59 110 THR A N 1
ATOM 1327 C CA . THR A 1 110 ? 18.131 2.404 -22.645 1.00 16.65 110 THR A CA 1
ATOM 1328 C C . THR A 1 110 ? 18.674 2.826 -24.007 1.00 19.58 110 THR A C 1
ATOM 1329 O O . THR A 1 110 ? 18.491 3.981 -24.421 1.00 16.60 110 THR A O 1
ATOM 1340 N N . GLN A 1 111 ? 19.356 1.929 -24.699 1.00 17.20 111 GLN A N 1
ATOM 1341 C CA . GLN A 1 111 ? 19.982 2.294 -25.951 1.00 18.13 111 GLN A CA 1
ATOM 1342 C C . GLN A 1 111 ? 18.924 2.652 -26.995 1.00 19.20 111 GLN A C 1
ATOM 1343 O O . GLN A 1 111 ? 19.112 3.574 -27.808 1.00 16.70 111 GLN A O 1
ATOM 1357 N N . HIS A 1 112 ? 17.817 1.914 -26.976 1.00 19.60 112 HIS A N 1
ATOM 1358 C CA . HIS A 1 112 ? 16.687 2.186 -27.851 1.00 18.71 112 HIS A CA 1
ATOM 1359 C C . HIS A 1 112 ? 16.184 3.612 -27.598 1.00 16.96 112 HIS A C 1
ATOM 1360 O O . HIS A 1 112 ? 16.016 4.411 -28.522 1.00 17.64 112 HIS A O 1
ATOM 1373 N N . MET A 1 113 ? 15.934 3.919 -26.334 1.00 14.19 113 MET A N 1
ATOM 1374 C CA . MET A 1 113 ? 15.530 5.269 -25.960 1.00 13.99 113 MET A CA 1
ATOM 1375 C C . MET A 1 113 ? 16.509 6.332 -26.431 1.00 15.40 113 MET A C 1
ATOM 1376 O O . MET A 1 113 ? 16.098 7.320 -27.045 1.00 15.37 113 MET A O 1
ATOM 1390 N N . ARG A 1 114 ? 17.795 6.150 -26.141 1.00 15.76 114 ARG A N 1
ATOM 1391 C CA . ARG A 1 114 ? 18.784 7.151 -26.521 1.00 13.51 114 ARG A CA 1
ATOM 1392 C C . ARG A 1 114 ? 18.809 7.374 -28.048 1.00 18.25 114 ARG A C 1
ATOM 1393 O O . ARG A 1 114 ? 18.915 8.512 -28.497 1.00 19.45 114 ARG A O 1
ATOM 1414 N N . ASN A 1 115 ? 18.716 6.307 -28.839 1.00 17.55 115 ASN A N 1
ATOM 1415 C CA . ASN A 1 115 ? 18.645 6.442 -30.299 1.00 20.45 115 ASN A CA 1
ATOM 1416 C C . ASN A 1 115 ? 17.471 7.301 -30.719 1.00 18.82 115 ASN A C 1
ATOM 1417 O O . ASN A 1 115 ? 17.614 8.200 -31.556 1.00 24.05 115 ASN A O 1
ATOM 1428 N N . VAL A 1 116 ? 16.316 7.039 -30.124 1.00 19.78 116 VAL A N 1
ATOM 1429 C CA . VAL A 1 116 ? 15.094 7.754 -30.470 1.00 20.10 116 VAL A CA 1
ATOM 1430 C C . VAL A 1 116 ? 15.187 9.219 -30.086 1.00 15.45 116 VAL A C 1
ATOM 1431 O O . VAL A 1 116 ? 14.907 10.108 -30.911 1.00 19.26 116 VAL A O 1
ATOM 1444 N N . LEU A 1 117 ? 15.563 9.476 -28.836 1.00 15.74 117 LEU A N 1
ATOM 1445 C CA . LEU A 1 117 ? 15.610 10.856 -28.340 1.00 13.58 117 LEU A CA 1
ATOM 1446 C C . LEU A 1 117 ? 16.661 11.709 -29.030 1.00 21.36 117 LEU A C 1
ATOM 1447 O O . LEU A 1 117 ? 16.477 12.929 -29.167 1.00 20.54 117 LEU A O 1
ATOM 1463 N N . ASP A 1 118 ? 17.780 11.101 -29.398 1.00 17.05 118 ASP A N 1
ATOM 1464 C CA . ASP A 1 118 ? 18.882 11.843 -30.016 1.00 21.06 118 ASP A CA 1
ATOM 1465 C C . ASP A 1 118 ? 18.550 12.196 -31.457 1.00 21.20 118 ASP A C 1
ATOM 1466 O O . ASP A 1 118 ? 19.069 13.172 -32.003 1.00 28.90 118 ASP A O 1
ATOM 1475 N N . GLY A 1 119 ? 17.674 11.408 -32.071 1.00 17.84 119 GLY A N 1
ATOM 1476 C CA . GLY A 1 119 ? 17.371 11.537 -33.482 1.00 20.34 119 GLY A CA 1
ATOM 1477 C C . GLY A 1 119 ? 16.209 12.460 -33.784 1.00 20.44 119 GLY A C 1
ATOM 1478 O O . GLY A 1 119 ? 15.797 13.255 -32.933 1.00 21.03 119 GLY A O 1
ATOM 1482 N N . PRO A 1 120 ? 15.688 12.379 -35.017 1.00 22.75 120 PRO A N 1
ATOM 1483 C CA . PRO A 1 120 ? 14.594 13.232 -35.485 1.00 21.51 120 PRO A CA 1
ATOM 1484 C C . PRO A 1 120 ? 13.324 13.142 -34.664 1.00 24.08 120 PRO A C 1
ATOM 1485 O O . PRO A 1 120 ? 12.652 14.161 -34.531 1.00 23.03 120 PRO A O 1
ATOM 1496 N N . ILE A 1 121 ? 12.991 11.975 -34.119 1.00 20.84 121 ILE A N 1
ATOM 1497 C CA . ILE A 1 121 ? 11.765 11.856 -33.337 1.00 22.20 121 ILE A CA 1
ATOM 1498 C C . ILE A 1 121 ? 11.896 12.707 -32.075 1.00 19.50 121 ILE A C 1
ATOM 1499 O O . ILE A 1 121 ? 10.970 13.426 -31.696 1.00 19.88 121 ILE A O 1
ATOM 1515 N N . GLY A 1 122 ? 13.052 12.630 -31.431 1.00 18.11 122 GLY A N 1
ATOM 1516 C CA . GLY A 1 122 ? 13.293 13.450 -30.252 1.00 18.83 122 GLY A CA 1
ATOM 1517 C C . GLY A 1 122 ? 13.225 14.929 -30.564 1.00 18.38 122 GLY A C 1
ATOM 1518 O O . GLY A 1 122 ? 12.586 15.699 -29.843 1.00 17.21 122 GLY A O 1
ATOM 1522 N N . ASP A 1 123 ? 13.883 15.343 -31.640 1.00 18.98 123 ASP A N 1
ATOM 1523 C CA . ASP A 1 123 ? 13.851 16.767 -31.997 1.00 19.74 123 ASP A CA 1
ATOM 1524 C C . ASP A 1 123 ? 12.423 17.222 -32.334 1.00 21.12 123 ASP A C 1
ATOM 1525 O O . ASP A 1 123 ? 12.021 18.321 -31.964 1.00 19.61 123 ASP A O 1
ATOM 1534 N N . GLU A 1 124 ? 11.641 16.383 -33.006 1.00 22.55 124 GLU A N 1
ATOM 1535 C CA . GLU A 1 124 ? 10.262 16.759 -33.319 1.00 20.09 124 GLU A CA 1
ATOM 1536 C C . GLU A 1 124 ? 9.416 17.012 -32.089 1.00 19.89 124 GLU A C 1
ATOM 1537 O O . GLU A 1 124 ? 8.644 17.962 -32.049 1.00 24.12 124 GLU A O 1
ATOM 1549 N N . ILE A 1 125 ? 9.542 16.157 -31.084 1.00 17.29 125 ILE A N 1
ATOM 1550 C CA . ILE A 1 125 ? 8.736 16.312 -29.876 1.00 17.39 125 ILE A CA 1
ATOM 1551 C C . ILE A 1 125 ? 9.176 17.545 -29.067 1.00 19.66 125 ILE A C 1
ATOM 1552 O O . ILE A 1 125 ? 8.349 18.221 -28.464 1.00 20.36 125 ILE A O 1
ATOM 1568 N N . LEU A 1 126 ? 10.462 17.878 -29.098 1.00 17.89 126 LEU A N 1
ATOM 1569 C CA . LEU A 1 126 ? 10.934 19.107 -28.461 1.00 14.32 126 LEU A CA 1
ATOM 1570 C C . LEU A 1 126 ? 10.345 20.336 -29.140 1.00 20.62 126 LEU A C 1
ATOM 1571 O O . LEU A 1 126 ? 10.003 21.317 -28.483 1.00 20.30 126 LEU A O 1
ATOM 1587 N N . ALA A 1 127 ? 10.246 20.288 -30.463 1.00 20.07 127 ALA A N 1
ATOM 1588 C CA . ALA A 1 127 ? 9.691 21.402 -31.223 1.00 20.14 127 ALA A CA 1
ATOM 1589 C C . ALA A 1 127 ? 8.187 21.528 -31.013 1.00 21.17 127 ALA A C 1
ATOM 1590 O O . ALA A 1 127 ? 7.628 22.628 -31.072 1.00 22.13 127 ALA A O 1
ATOM 1597 N N . ALA A 1 128 ? 7.525 20.398 -30.791 1.00 19.74 128 ALA A N 1
ATOM 1598 C CA . ALA A 1 128 ? 6.075 20.374 -30.579 1.00 20.85 128 ALA A CA 1
ATOM 1599 C C . ALA A 1 128 ? 5.645 21.030 -29.266 1.00 23.97 128 ALA A C 1
ATOM 1600 O O . ALA A 1 128 ? 4.453 21.151 -28.987 1.00 21.81 128 ALA A O 1
ATOM 1607 N N . MET A 1 129 ? 6.605 21.472 -28.466 1.00 19.28 129 MET A N 1
ATOM 1608 C CA . MET A 1 129 ? 6.280 22.141 -27.226 1.00 18.50 129 MET A CA 1
ATOM 1609 C C . MET A 1 129 ? 5.892 23.591 -27.471 1.00 16.96 129 MET A C 1
ATOM 1610 O O . MET A 1 129 ? 5.288 24.211 -26.613 1.00 18.80 129 MET A O 1
ATOM 1624 N N . GLU A 1 130 ? 6.239 24.116 -28.644 1.00 20.53 130 GLU A N 1
ATOM 1625 C CA . GLU A 1 130 ? 6.117 25.546 -28.880 1.00 18.07 130 GLU A CA 1
ATOM 1626 C C . GLU A 1 130 ? 4.691 26.056 -28.772 1.00 22.81 130 GLU A C 1
ATOM 1627 O O . GLU A 1 130 ? 4.477 27.154 -28.264 1.00 25.27 130 GLU A O 1
ATOM 1639 N N . PRO A 1 131 ? 3.705 25.286 -29.251 1.00 25.59 131 PRO A N 1
ATOM 1640 C CA . PRO A 1 131 ? 2.320 25.739 -29.048 1.00 29.99 131 PRO A CA 1
ATOM 1641 C C . PRO A 1 131 ? 1.930 25.939 -27.589 1.00 27.65 131 PRO A C 1
ATOM 1642 O O . PRO A 1 131 ? 0.975 26.664 -27.313 1.00 28.07 131 PRO A O 1
ATOM 1653 N N . ALA A 1 132 ? 2.654 25.310 -26.671 1.00 24.88 132 ALA A N 1
ATOM 1654 C CA . ALA A 1 132 ? 2.375 25.456 -25.247 1.00 24.27 132 ALA A CA 1
ATOM 1655 C C . ALA A 1 132 ? 3.188 26.596 -24.629 1.00 19.40 132 ALA A C 1
ATOM 1656 O O . ALA A 1 132 ? 3.136 26.800 -23.421 1.00 23.91 132 ALA A O 1
ATOM 1663 N N . GLY A 1 133 ? 3.944 27.318 -25.453 1.00 22.06 133 GLY A N 1
ATOM 1664 C CA . GLY A 1 133 ? 4.763 28.428 -24.970 1.00 18.69 133 GLY A CA 1
ATOM 1665 C C . GLY A 1 133 ? 6.109 27.979 -24.432 1.00 16.60 133 GLY A C 1
ATOM 1666 O O . GLY A 1 133 ? 6.726 28.644 -23.590 1.00 16.68 133 GLY A O 1
ATOM 1670 N N . LEU A 1 134 ? 6.567 26.840 -24.927 1.00 17.80 134 LEU A N 1
ATOM 1671 C CA . LEU A 1 134 ? 7.760 26.183 -24.403 1.00 13.76 134 LEU A CA 1
ATOM 1672 C C . LEU A 1 134 ? 8.666 25.786 -25.559 1.00 14.81 134 LEU A C 1
ATOM 1673 O O . LEU A 1 134 ? 8.182 25.439 -26.624 1.00 20.67 134 LEU A O 1
ATOM 1689 N N . VAL A 1 135 ? 9.977 25.828 -25.358 1.00 15.09 135 VAL A N 1
ATOM 1690 C CA . VAL A 1 135 ? 10.905 25.365 -26.387 1.00 15.25 135 VAL A CA 1
ATOM 1691 C C . VAL A 1 135 ? 11.772 24.260 -25.808 1.00 14.14 135 VAL A C 1
ATOM 1692 O O . VAL A 1 135 ? 12.581 24.507 -24.931 1.00 15.11 135 VAL A O 1
ATOM 1705 N N . GLY A 1 136 ? 11.611 23.035 -26.295 1.00 14.73 136 GLY A N 1
ATOM 1706 C CA . GLY A 1 136 ? 12.441 21.938 -25.853 1.00 15.32 136 GLY A CA 1
ATOM 1707 C C . GLY A 1 136 ? 13.839 22.069 -26.397 1.00 12.97 136 GLY A C 1
ATOM 1708 O O . GLY A 1 136 ? 14.017 22.350 -27.572 1.00 15.23 136 GLY A O 1
ATOM 1712 N N . LEU A 1 137 ? 14.835 21.884 -25.533 1.00 13.71 137 LEU A N 1
ATOM 1713 C CA . LEU A 1 137 ? 16.242 22.018 -25.933 1.00 14.18 137 LEU A CA 1
ATOM 1714 C C . LEU A 1 137 ? 16.999 20.672 -26.002 1.00 14.57 137 LEU A C 1
ATOM 1715 O O . LEU A 1 137 ? 17.853 20.490 -26.878 1.00 15.74 137 LEU A O 1
ATOM 1731 N N . ALA A 1 138 ? 16.720 19.775 -25.065 1.00 13.00 138 ALA A N 1
ATOM 1732 C CA . ALA A 1 138 ? 17.421 18.486 -25.007 1.00 11.58 138 ALA A CA 1
ATOM 1733 C C . ALA A 1 138 ? 16.706 17.517 -24.077 1.00 14.08 138 ALA A C 1
ATOM 1734 O O . ALA A 1 138 ? 15.862 17.910 -23.288 1.00 14.98 138 ALA A O 1
ATOM 1741 N N . TYR A 1 139 ? 17.075 16.237 -24.155 1.00 11.69 139 TYR A N 1
ATOM 1742 C CA . TYR A 1 139 ? 16.563 15.235 -23.253 1.00 12.26 139 TYR A CA 1
ATOM 1743 C C . TYR A 1 139 ? 17.659 14.769 -22.349 1.00 12.55 139 TYR A C 1
ATOM 1744 O O . TYR A 1 139 ? 18.772 14.563 -22.816 1.00 12.85 139 TYR A O 1
ATOM 1762 N N . TYR A 1 140 ? 17.331 14.533 -21.083 1.00 10.90 140 TYR A N 1
ATOM 1763 C CA . TYR A 1 140 ? 18.233 13.801 -20.209 1.00 11.82 140 TYR A CA 1
ATOM 1764 C C . TYR A 1 140 ? 17.649 12.428 -19.824 1.00 12.42 140 TYR A C 1
ATOM 1765 O O . TYR A 1 140 ? 16.438 12.243 -19.768 1.00 11.16 140 TYR A O 1
ATOM 1783 N N . ASP A 1 141 ? 18.524 11.471 -19.556 1.00 10.92 141 ASP A N 1
ATOM 1784 C CA . ASP A 1 141 ? 18.082 10.142 -19.165 1.00 11.00 141 ASP A CA 1
ATOM 1785 C C . ASP A 1 141 ? 17.398 10.129 -17.804 1.00 9.62 141 ASP A C 1
ATOM 1786 O O . ASP A 1 141 ? 17.741 10.919 -16.938 1.00 10.27 141 ASP A O 1
ATOM 1795 N N . SER A 1 142 ? 16.457 9.209 -17.616 1.00 11.76 142 SER A N 1
ATOM 1796 C CA . SER A 1 142 ? 15.843 8.993 -16.297 1.00 13.12 142 SER A CA 1
ATOM 1797 C C . SER A 1 142 ? 15.705 7.505 -15.947 1.00 10.25 142 SER A C 1
ATOM 1798 O O . SER A 1 142 ? 14.885 7.130 -15.124 1.00 10.79 142 SER A O 1
ATOM 1806 N N . GLY A 1 143 ? 16.496 6.660 -16.592 1.00 9.87 143 GLY A N 1
ATOM 1807 C CA . GLY A 1 143 ? 16.447 5.248 -16.296 1.00 12.10 143 GLY A CA 1
ATOM 1808 C C . GLY A 1 143 ? 15.056 4.694 -16.539 1.00 11.94 143 GLY A C 1
ATOM 1809 O O . GLY A 1 143 ? 14.267 5.223 -17.339 1.00 13.07 143 GLY A O 1
ATOM 1813 N N . ALA A 1 144 ? 14.775 3.589 -15.861 1.00 12.12 144 ALA A N 1
ATOM 1814 C CA . ALA A 1 144 ? 13.465 2.977 -15.871 1.00 12.96 144 ALA A CA 1
ATOM 1815 C C . ALA A 1 144 ? 12.807 3.128 -14.500 1.00 11.27 144 ALA A C 1
ATOM 1816 O O . ALA A 1 144 ? 13.449 3.010 -13.456 1.00 12.76 144 ALA A O 1
ATOM 1823 N N . ARG A 1 145 ? 11.518 3.399 -14.504 1.00 11.17 145 ARG A N 1
ATOM 1824 C CA . ARG A 1 145 ? 10.774 3.574 -13.263 1.00 11.95 145 ARG A CA 1
ATOM 1825 C C . ARG A 1 145 ? 10.200 2.258 -12.772 1.00 13.56 145 ARG A C 1
ATOM 1826 O O . ARG A 1 145 ? 9.677 1.490 -13.579 1.00 13.05 145 ARG A O 1
ATOM 1847 N N . SER A 1 146 ? 10.295 2.015 -11.464 1.00 11.12 146 SER A N 1
ATOM 1848 C CA . SER A 1 146 ? 9.787 0.781 -10.842 1.00 12.67 146 SER A CA 1
ATOM 1849 C C . SER A 1 146 ? 9.022 1.125 -9.566 1.00 11.14 146 SER A C 1
ATOM 1850 O O . SER A 1 146 ? 9.297 2.146 -8.913 1.00 11.43 146 SER A O 1
ATOM 1858 N N . ILE A 1 147 ? 8.064 0.282 -9.226 1.00 11.18 147 ILE A N 1
ATOM 1859 C CA . ILE A 1 147 ? 7.196 0.492 -8.078 1.00 11.25 147 ILE A CA 1
ATOM 1860 C C . ILE A 1 147 ? 7.869 0.098 -6.787 1.00 11.58 147 ILE A C 1
ATOM 1861 O O . ILE A 1 147 ? 8.365 -1.026 -6.662 1.00 15.00 147 ILE A O 1
ATOM 1877 N N . TYR A 1 148 ? 7.890 1.017 -5.821 1.00 11.45 148 TYR A N 1
ATOM 1878 C CA . TYR A 1 148 ? 8.346 0.675 -4.482 1.00 11.26 148 TYR A CA 1
ATOM 1879 C C . TYR A 1 148 ? 7.206 0.785 -3.481 1.00 14.71 148 TYR A C 1
ATOM 1880 O O . TYR A 1 148 ? 6.360 1.678 -3.551 1.00 14.38 148 TYR A O 1
ATOM 1898 N N . THR A 1 149 ? 7.170 -0.192 -2.581 1.00 14.21 149 THR A N 1
ATOM 1899 C CA . THR A 1 149 ? 6.062 -0.334 -1.641 1.00 16.86 149 THR A CA 1
ATOM 1900 C C . THR A 1 149 ? 6.517 -0.272 -0.187 1.00 15.75 149 THR A C 1
ATOM 1901 O O . THR A 1 149 ? 7.668 -0.513 0.138 1.00 16.14 149 THR A O 1
ATOM 1912 N N . VAL A 1 150 ? 5.577 0.085 0.685 1.00 20.22 150 VAL A N 1
ATOM 1913 C CA . VAL A 1 150 ? 5.860 0.235 2.107 1.00 17.12 150 VAL A CA 1
ATOM 1914 C C . VAL A 1 150 ? 5.693 -1.076 2.868 1.00 19.40 150 VAL A C 1
ATOM 1915 O O . VAL A 1 150 ? 6.544 -1.450 3.664 1.00 21.97 150 VAL A O 1
ATOM 1928 N N . LYS A 1 151 ? 4.593 -1.761 2.597 1.00 22.55 151 LYS A N 1
ATOM 1929 C CA . LYS A 1 151 ? 4.136 -2.861 3.427 1.00 22.97 151 LYS A CA 1
ATOM 1930 C C . LYS A 1 151 ? 4.642 -4.224 2.966 1.00 23.15 151 LYS A C 1
ATOM 1931 O O . LYS A 1 151 ? 5.060 -5.038 3.790 1.00 27.65 151 LYS A O 1
ATOM 1950 N N . ALA A 1 152 ? 4.573 -4.493 1.666 1.00 23.22 152 ALA A N 1
ATOM 1951 C CA . ALA A 1 152 ? 4.865 -5.843 1.175 1.00 25.32 152 ALA A CA 1
ATOM 1952 C C . ALA A 1 152 ? 5.449 -5.848 -0.231 1.00 21.65 152 ALA A C 1
ATOM 1953 O O . ALA A 1 152 ? 5.228 -4.921 -0.999 1.00 19.83 152 ALA A O 1
ATOM 1960 N N . PRO A 1 153 ? 6.186 -6.910 -0.585 1.00 20.89 153 PRO A N 1
ATOM 1961 C CA . PRO A 1 153 ? 6.700 -7.030 -1.955 1.00 17.50 153 PRO A CA 1
ATOM 1962 C C . PRO A 1 153 ? 5.600 -7.096 -3.021 1.00 19.82 153 PRO A C 1
ATOM 1963 O O . PRO A 1 153 ? 4.470 -7.495 -2.744 1.00 24.67 153 PRO A O 1
ATOM 1974 N N . VAL A 1 154 ? 5.940 -6.682 -4.235 1.00 24.03 154 VAL A N 1
ATOM 1975 C CA . VAL A 1 154 ? 5.091 -6.896 -5.397 1.00 25.42 154 VAL A CA 1
ATOM 1976 C C . VAL A 1 154 ? 5.782 -7.911 -6.302 1.00 22.66 154 VAL A C 1
ATOM 1977 O O . VAL A 1 154 ? 6.788 -7.592 -6.918 1.00 25.44 154 VAL A O 1
ATOM 1990 N N . LYS A 1 155 ? 5.231 -9.124 -6.363 1.00 28.60 155 LYS A N 1
ATOM 1991 C CA . LYS A 1 155 ? 5.805 -10.233 -7.132 1.00 44.35 155 LYS A CA 1
ATOM 1992 C C . LYS A 1 155 ? 5.095 -10.418 -8.459 1.00 42.62 155 LYS A C 1
ATOM 1993 O O . LYS A 1 155 ? 5.651 -10.951 -9.426 1.00 33.65 155 LYS A O 1
ATOM 2012 N N . SER A 1 156 ? 3.832 -10.021 -8.477 1.00 34.90 156 SER A N 1
ATOM 2013 C CA . SER A 1 156 ? 3.028 -10.132 -9.670 1.00 38.29 156 SER A CA 1
ATOM 2014 C C . SER A 1 156 ? 1.972 -9.057 -9.686 1.00 30.47 156 SER A C 1
ATOM 2015 O O . SER A 1 156 ? 1.776 -8.317 -8.708 1.00 29.60 156 SER A O 1
ATOM 2023 N N . LEU A 1 157 ? 1.304 -8.970 -10.825 1.00 28.19 157 LEU A N 1
ATOM 2024 C CA . LEU A 1 157 ? 0.259 -7.998 -11.032 1.00 22.39 157 LEU A CA 1
ATOM 2025 C C . LEU A 1 157 ? -0.751 -8.014 -9.883 1.00 27.79 157 LEU A C 1
ATOM 2026 O O . LEU A 1 157 ? -1.182 -6.967 -9.426 1.00 26.88 157 LEU A O 1
ATOM 2042 N N . ALA A 1 158 ? -1.102 -9.201 -9.394 1.00 26.62 158 ALA A N 1
ATOM 2043 C CA . ALA A 1 158 ? -2.108 -9.326 -8.339 1.00 25.66 158 ALA A CA 1
ATOM 2044 C C . ALA A 1 158 ? -1.781 -8.582 -7.032 1.00 25.95 158 ALA A C 1
ATOM 2045 O O . ALA A 1 158 ? -2.684 -8.213 -6.285 1.00 25.81 158 ALA A O 1
ATOM 2052 N N . ASP A 1 159 ? -0.504 -8.398 -6.729 1.00 26.24 159 ASP A N 1
ATOM 2053 C CA . ASP A 1 159 ? -0.138 -7.753 -5.472 1.00 29.11 159 ASP A CA 1
ATOM 2054 C C . ASP A 1 159 ? -0.425 -6.246 -5.510 1.00 22.66 159 ASP A C 1
ATOM 2055 O O . ASP A 1 159 ? -0.427 -5.599 -4.471 1.00 29.63 159 ASP A O 1
ATOM 2064 N N . LEU A 1 160 ? -0.682 -5.703 -6.700 1.00 22.59 160 LEU A N 1
ATOM 2065 C CA . LEU A 1 160 ? -0.977 -4.268 -6.855 1.00 21.78 160 LEU A CA 1
ATOM 2066 C C . LEU A 1 160 ? -2.458 -3.943 -6.691 1.00 25.15 160 LEU A C 1
ATOM 2067 O O . LEU A 1 160 ? -2.849 -2.781 -6.664 1.00 24.22 160 LEU A O 1
ATOM 2083 N N . LYS A 1 161 ? -3.291 -4.966 -6.591 1.00 26.65 161 LYS A N 1
ATOM 2084 C CA . LYS A 1 161 ? -4.720 -4.747 -6.601 1.00 25.06 161 LYS A CA 1
ATOM 2085 C C . LYS A 1 161 ? -5.162 -3.864 -5.429 1.00 24.37 161 LYS A C 1
ATOM 2086 O O . LYS A 1 161 ? -4.924 -4.181 -4.272 1.00 26.68 161 LYS A O 1
ATOM 2105 N N . GLY A 1 162 ? -5.774 -2.728 -5.747 1.00 27.41 162 GLY A N 1
ATOM 2106 C CA . GLY A 1 162 ? -6.292 -1.811 -4.740 1.00 27.21 162 GLY A CA 1
ATOM 2107 C C . GLY A 1 162 ? -5.237 -0.985 -4.009 1.00 27.49 162 GLY A C 1
ATOM 2108 O O . GLY A 1 162 ? -5.567 -0.258 -3.064 1.00 25.71 162 GLY A O 1
ATOM 2112 N N . LEU A 1 163 ? -3.980 -1.095 -4.432 1.00 21.46 163 LEU A N 1
ATOM 2113 C CA . LEU A 1 163 ? -2.892 -0.328 -3.825 1.00 21.19 163 LEU A CA 1
ATOM 2114 C C . LEU A 1 163 ? -2.990 1.152 -4.165 1.00 20.08 163 LEU A C 1
ATOM 2115 O O . LEU A 1 163 ? -3.235 1.490 -5.315 1.00 21.95 163 LEU A O 1
ATOM 2131 N N . LYS A 1 164 ? -2.757 2.016 -3.177 1.00 18.75 164 LYS A N 1
ATOM 2132 C CA . LYS A 1 164 ? -2.699 3.456 -3.423 1.00 20.55 164 LYS A CA 1
ATOM 2133 C C . LYS A 1 164 ? -1.288 3.835 -3.836 1.00 18.11 164 LYS A C 1
ATOM 2134 O O . LYS A 1 164 ? -0.359 3.707 -3.047 1.00 17.87 164 LYS A O 1
ATOM 2153 N N . ILE A 1 165 ? -1.141 4.278 -5.079 1.00 17.06 165 ILE A N 1
ATOM 2154 C CA . ILE A 1 165 ? 0.170 4.504 -5.665 1.00 14.10 165 ILE A CA 1
ATOM 2155 C C . ILE A 1 165 ? 0.248 5.952 -6.122 1.00 13.98 165 ILE A C 1
ATOM 2156 O O . ILE A 1 165 ? -0.574 6.400 -6.913 1.00 16.29 165 ILE A O 1
ATOM 2172 N N . ARG A 1 166 ? 1.220 6.680 -5.603 1.00 13.01 166 ARG A N 1
ATOM 2173 C CA . ARG A 1 166 ? 1.430 8.044 -6.067 1.00 14.81 166 ARG A CA 1
ATOM 2174 C C . ARG A 1 166 ? 1.888 8.010 -7.524 1.00 13.20 166 ARG A C 1
ATOM 2175 O O . ARG A 1 166 ? 2.704 7.171 -7.908 1.00 13.12 166 ARG A O 1
ATOM 2196 N N . VAL A 1 167 ? 1.379 8.940 -8.324 1.00 14.48 167 VAL A N 1
ATOM 2197 C CA . VAL A 1 167 ? 1.865 9.150 -9.683 1.00 14.52 167 VAL A CA 1
ATOM 2198 C C . VAL A 1 167 ? 2.127 10.618 -9.895 1.00 15.63 167 VAL A C 1
ATOM 2199 O O . VAL A 1 167 ? 1.702 11.454 -9.116 1.00 13.72 167 VAL A O 1
ATOM 2212 N N . GLN A 1 168 ? 2.844 10.923 -10.957 1.00 13.11 168 GLN A N 1
ATOM 2213 C CA . GLN A 1 168 ? 3.008 12.303 -11.375 1.00 15.24 168 GLN A CA 1
ATOM 2214 C C . GLN A 1 168 ? 1.695 12.870 -11.901 1.00 13.44 168 GLN A C 1
ATOM 2215 O O . GLN A 1 168 ? 0.732 12.129 -12.185 1.00 14.68 168 GLN A O 1
ATOM 2229 N N . GLN A 1 169 ? 1.669 14.183 -12.066 1.00 12.02 169 GLN A N 1
ATOM 2230 C CA . GLN A 1 169 ? 0.454 14.893 -12.431 1.00 12.20 169 GLN A CA 1
ATOM 2231 C C . GLN A 1 169 ? 0.237 14.847 -13.939 1.00 17.88 169 GLN A C 1
ATOM 2232 O O . GLN A 1 169 ? 0.604 15.747 -14.689 1.00 18.04 169 GLN A O 1
ATOM 2246 N N . SER A 1 170 ? -0.336 13.725 -14.356 1.00 15.46 170 SER A N 1
ATOM 2247 C CA . SER A 1 170 ? -0.476 13.349 -15.752 1.00 16.28 170 SER A CA 1
ATOM 2248 C C . SER A 1 170 ? -1.687 12.446 -15.932 1.00 15.30 170 SER A C 1
ATOM 2249 O O . SER A 1 170 ? -1.838 11.434 -15.226 1.00 17.77 170 SER A O 1
ATOM 2257 N N . ASP A 1 171 ? -2.545 12.773 -16.887 1.00 19.82 171 ASP A N 1
ATOM 2258 C CA . ASP A 1 171 ? -3.720 11.945 -17.148 1.00 21.51 171 ASP A CA 1
ATOM 2259 C C . ASP A 1 171 ? -3.309 10.532 -17.542 1.00 19.32 171 ASP A C 1
ATOM 2260 O O . ASP A 1 171 ? -3.877 9.541 -17.057 1.00 19.79 171 ASP A O 1
ATOM 2269 N N . LEU A 1 172 ? -2.332 10.439 -18.437 1.00 16.75 172 LEU A N 1
ATOM 2270 C CA . LEU A 1 172 ? -1.776 9.132 -18.840 1.00 17.95 172 LEU A CA 1
ATOM 2271 C C . LEU A 1 172 ? -1.381 8.274 -17.638 1.00 17.10 172 LEU A C 1
ATOM 2272 O O . LEU A 1 172 ? -1.717 7.081 -17.557 1.00 18.18 172 LEU A O 1
ATOM 2288 N N . TRP A 1 173 ? -0.635 8.861 -16.720 1.00 15.21 173 TRP A N 1
ATOM 2289 C CA . TRP A 1 173 ? -0.140 8.105 -15.589 1.00 15.97 173 TRP A CA 1
ATOM 2290 C C . TRP A 1 173 ? -1.251 7.633 -14.664 1.00 17.46 173 TRP A C 1
ATOM 2291 O O . TRP A 1 173 ? -1.193 6.530 -14.116 1.00 19.19 173 TRP A O 1
ATOM 2312 N N . VAL A 1 174 ? -2.259 8.471 -14.477 1.00 19.07 174 VAL A N 1
ATOM 2313 C CA . VAL A 1 174 ? -3.449 8.050 -13.763 1.00 17.67 174 VAL A CA 1
ATOM 2314 C C . VAL A 1 174 ? -4.025 6.825 -14.460 1.00 17.89 174 VAL A C 1
ATOM 2315 O O . VAL A 1 174 ? -4.356 5.831 -13.807 1.00 21.18 174 VAL A O 1
ATOM 2328 N N . GLY A 1 175 ? -4.108 6.872 -15.787 1.00 19.09 175 GLY A N 1
ATOM 2329 C CA . GLY A 1 175 ? -4.566 5.721 -16.549 1.00 17.38 175 GLY A CA 1
ATOM 2330 C C . GLY A 1 175 ? -3.685 4.481 -16.446 1.00 21.33 175 GLY A C 1
ATOM 2331 O O . GLY A 1 175 ? -4.182 3.359 -16.384 1.00 25.75 175 GLY A O 1
ATOM 2335 N N . MET A 1 176 ? -2.372 4.685 -16.426 1.00 16.04 176 MET A N 1
ATOM 2336 C CA . MET A 1 176 ? -1.426 3.590 -16.348 1.00 15.56 176 MET A CA 1
ATOM 2337 C C . MET A 1 176 ? -1.615 2.800 -15.053 1.00 15.66 176 MET A C 1
ATOM 2338 O O . MET A 1 176 ? -1.684 1.577 -15.067 1.00 17.43 176 MET A O 1
ATOM 2352 N N . ILE A 1 177 ? -1.700 3.522 -13.940 1.00 18.21 177 ILE A N 1
ATOM 2353 C CA . ILE A 1 177 ? -1.855 2.866 -12.653 1.00 18.78 177 ILE A CA 1
ATOM 2354 C C . ILE A 1 177 ? -3.223 2.199 -12.525 1.00 23.69 177 ILE A C 1
ATOM 2355 O O . ILE A 1 177 ? -3.331 1.105 -11.973 1.00 20.11 177 ILE A O 1
ATOM 2371 N N . GLN A 1 178 ? -4.273 2.821 -13.049 1.00 18.57 178 GLN A N 1
ATOM 2372 C CA . GLN A 1 178 ? -5.591 2.179 -13.045 1.00 20.70 178 GLN A CA 1
ATOM 2373 C C . GLN A 1 178 ? -5.564 0.875 -13.835 1.00 23.28 178 GLN A C 1
ATOM 2374 O O . GLN A 1 178 ? -6.223 -0.095 -13.462 1.00 22.27 178 GLN A O 1
ATOM 2388 N N . SER A 1 179 ? -4.789 0.842 -14.913 1.00 21.28 179 SER A N 1
ATOM 2389 C CA . SER A 1 179 ? -4.748 -0.347 -15.757 1.00 20.44 179 SER A CA 1
ATOM 2390 C C . SER A 1 179 ? -4.082 -1.506 -15.016 1.00 27.65 179 SER A C 1
ATOM 2391 O O . SER A 1 179 ? -4.269 -2.669 -15.391 1.00 27.62 179 SER A O 1
ATOM 2399 N N . LEU A 1 180 ? -3.316 -1.191 -13.970 1.00 24.93 180 LEU A N 1
ATOM 2400 C CA . LEU A 1 180 ? -2.670 -2.210 -13.141 1.00 21.52 180 LEU A CA 1
ATOM 2401 C C . LEU A 1 180 ? -3.589 -2.661 -12.001 1.00 23.99 180 LEU A C 1
ATOM 2402 O O . LEU A 1 180 ? -3.204 -3.489 -11.171 1.00 23.91 180 LEU A O 1
ATOM 2418 N N . GLY A 1 181 ? -4.810 -2.137 -11.981 1.00 21.29 181 GLY A N 1
ATOM 2419 C CA . GLY A 1 181 ? -5.774 -2.498 -10.960 1.00 26.43 181 GLY A CA 1
ATOM 2420 C C . GLY A 1 181 ? -5.528 -1.800 -9.635 1.00 24.27 181 GLY A C 1
ATOM 2421 O O . GLY A 1 181 ? -6.065 -2.213 -8.598 1.00 25.04 181 GLY A O 1
ATOM 2425 N N . ALA A 1 182 ? -4.723 -0.744 -9.679 1.00 21.56 182 ALA A N 1
ATOM 2426 C CA . ALA A 1 182 ? -4.371 0.048 -8.501 1.00 18.64 182 ALA A CA 1
ATOM 2427 C C . ALA A 1 182 ? -5.029 1.433 -8.555 1.00 19.58 182 ALA A C 1
ATOM 2428 O O . ALA A 1 182 ? -5.699 1.793 -9.521 1.00 20.89 182 ALA A O 1
ATOM 2435 N N . ASN A 1 183 ? -4.839 2.205 -7.498 1.00 21.08 183 ASN A N 1
ATOM 2436 C CA . ASN A 1 183 ? -5.535 3.476 -7.360 1.00 21.75 183 ASN A CA 1
ATOM 2437 C C . ASN A 1 183 ? -4.532 4.622 -7.309 1.00 19.23 183 ASN A C 1
ATOM 2438 O O . ASN A 1 183 ? -3.796 4.751 -6.331 1.00 20.08 183 ASN A O 1
ATOM 2449 N N . PRO A 1 184 ? -4.501 5.461 -8.362 1.00 19.57 184 PRO A N 1
ATOM 2450 C CA . PRO A 1 184 ? -3.497 6.526 -8.441 1.00 17.55 184 PRO A CA 1
ATOM 2451 C C . PRO A 1 184 ? -3.858 7.768 -7.628 1.00 17.65 184 PRO A C 1
ATOM 2452 O O . PRO A 1 184 ? -5.027 8.160 -7.549 1.00 21.07 184 PRO A O 1
ATOM 2463 N N . THR A 1 185 ? -2.846 8.383 -7.025 1.00 17.67 185 THR A N 1
ATOM 2464 C CA . THR A 1 185 ? -2.975 9.709 -6.435 1.00 17.63 185 THR A CA 1
ATOM 2465 C C . THR A 1 185 ? -1.906 10.607 -7.061 1.00 16.25 185 THR A C 1
ATOM 2466 O O . THR A 1 185 ? -0.714 10.456 -6.762 1.00 17.85 185 THR A O 1
ATOM 2477 N N . PRO A 1 186 ? -2.308 11.522 -7.953 1.00 18.26 186 PRO A N 1
ATOM 2478 C CA . PRO A 1 186 ? -1.349 12.490 -8.501 1.00 18.04 186 PRO A CA 1
ATOM 2479 C C . PRO A 1 186 ? -0.872 13.485 -7.461 1.00 20.53 186 PRO A C 1
ATOM 2480 O O . PRO A 1 186 ? -1.706 14.025 -6.735 1.00 18.99 186 PRO A O 1
ATOM 2491 N N . MET A 1 187 ? 0.436 13.714 -7.391 1.00 14.07 187 MET A N 1
ATOM 2492 C CA . MET A 1 187 ? 0.973 14.713 -6.503 1.00 20.80 187 MET A CA 1
ATOM 2493 C C . MET A 1 187 ? 2.391 15.045 -6.919 1.00 13.44 187 MET A C 1
ATOM 2494 O O . MET A 1 187 ? 3.078 14.231 -7.575 1.00 13.79 187 MET A O 1
ATOM 2508 N N . PRO A 1 188 ? 2.817 16.255 -6.551 1.00 12.97 188 PRO A N 1
ATOM 2509 C CA . PRO A 1 188 ? 4.183 16.685 -6.829 1.00 14.87 188 PRO A CA 1
ATOM 2510 C C . PRO A 1 188 ? 5.239 15.889 -6.097 1.00 12.79 188 PRO A C 1
ATOM 2511 O O . PRO A 1 188 ? 4.994 15.461 -4.975 1.00 13.57 188 PRO A O 1
ATOM 2522 N N . TYR A 1 189 ? 6.402 15.747 -6.726 1.00 11.32 189 TYR A N 1
ATOM 2523 C CA . TYR A 1 189 ? 7.524 14.959 -6.206 1.00 9.97 189 TYR A CA 1
ATOM 2524 C C . TYR A 1 189 ? 7.835 15.222 -4.739 1.00 11.05 189 TYR A C 1
ATOM 2525 O O . TYR A 1 189 ? 8.055 14.333 -3.951 1.00 10.84 189 TYR A O 1
ATOM 2543 N N . GLY A 1 190 ? 7.912 16.491 -4.385 1.00 12.44 190 GLY A N 1
ATOM 2544 C CA . GLY A 1 190 ? 8.293 16.881 -3.040 1.00 12.67 190 GLY A CA 1
ATOM 2545 C C . GLY A 1 190 ? 7.352 16.485 -1.910 1.00 14.69 190 GLY A C 1
ATOM 2546 O O . GLY A 1 190 ? 7.769 16.456 -0.747 1.00 14.64 190 GLY A O 1
ATOM 2550 N N . GLU A 1 191 ? 6.102 16.179 -2.254 1.00 12.42 191 GLU A N 1
ATOM 2551 C CA . GLU A 1 191 ? 5.097 15.723 -1.290 1.00 12.92 191 GLU A CA 1
ATOM 2552 C C . GLU A 1 191 ? 5.099 14.218 -1.063 1.00 12.31 191 GLU A C 1
ATOM 2553 O O . GLU A 1 191 ? 4.386 13.743 -0.208 1.00 13.39 191 GLU A O 1
ATOM 2565 N N . VAL A 1 192 ? 5.877 13.479 -1.831 1.00 11.84 192 VAL A N 1
ATOM 2566 C CA . VAL A 1 192 ? 5.764 12.018 -1.810 1.00 11.74 192 VAL A CA 1
ATOM 2567 C C . VAL A 1 192 ? 6.315 11.382 -0.535 1.00 13.71 192 VAL A C 1
ATOM 2568 O O . VAL A 1 192 ? 5.710 10.446 -0.014 1.00 12.94 192 VAL A O 1
ATOM 2581 N N . TYR A 1 193 ? 7.445 11.865 -0.037 1.00 11.87 193 TYR A N 1
ATOM 2582 C CA . TYR A 1 193 ? 8.051 11.257 1.125 1.00 12.02 193 TYR A CA 1
ATOM 2583 C C . TYR A 1 193 ? 7.069 11.233 2.292 1.00 13.80 193 TYR A C 1
ATOM 2584 O O . TYR A 1 193 ? 6.840 10.181 2.904 1.00 12.21 193 TYR A O 1
ATOM 2602 N N . THR A 1 194 ? 6.481 12.375 2.628 1.00 14.28 194 THR A N 1
ATOM 2603 C CA . THR A 1 194 ? 5.623 12.420 3.787 1.00 15.13 194 THR A CA 1
ATOM 2604 C C . THR A 1 194 ? 4.335 11.606 3.527 1.00 14.49 194 THR A C 1
ATOM 2605 O O . THR A 1 194 ? 3.777 11.022 4.446 1.00 15.12 194 THR A O 1
ATOM 2616 N N . ALA A 1 195 ? 3.887 11.538 2.274 1.00 15.15 195 ALA A N 1
ATOM 2617 C CA . ALA A 1 195 ? 2.697 10.737 1.931 1.00 14.52 195 ALA A CA 1
ATOM 2618 C C . ALA A 1 195 ? 2.932 9.262 2.196 1.00 15.31 195 ALA A C 1
ATOM 2619 O O . ALA A 1 195 ? 2.050 8.573 2.707 1.00 15.44 195 ALA A O 1
ATOM 2626 N N . LEU A 1 196 ? 4.118 8.777 1.851 1.00 13.13 196 LEU A N 1
ATOM 2627 C CA . LEU A 1 196 ? 4.498 7.401 2.164 1.00 14.25 196 LEU A CA 1
ATOM 2628 C C . LEU A 1 196 ? 4.597 7.210 3.666 1.00 14.64 196 LEU A C 1
ATOM 2629 O O . LEU A 1 196 ? 4.105 6.230 4.215 1.00 17.98 196 LEU A O 1
ATOM 2645 N N . LYS A 1 197 ? 5.225 8.152 4.357 1.00 16.27 197 LYS A N 1
ATOM 2646 C CA . LYS A 1 197 ? 5.463 7.976 5.788 1.00 18.77 197 LYS A CA 1
ATOM 2647 C C . LYS A 1 197 ? 4.207 8.007 6.635 1.00 18.01 197 LYS A C 1
ATOM 2648 O O . LYS A 1 197 ? 4.146 7.384 7.704 1.00 23.42 197 LYS A O 1
ATOM 2667 N N . THR A 1 198 ? 3.203 8.757 6.198 1.00 17.60 198 THR A N 1
ATOM 2668 C CA . THR A 1 198 ? 2.000 8.955 6.992 1.00 18.78 198 THR A CA 1
ATOM 2669 C C . THR A 1 198 ? 0.867 8.038 6.532 1.00 26.21 198 THR A C 1
ATOM 2670 O O . THR A 1 198 ? -0.197 8.028 7.147 1.00 24.89 198 THR A O 1
ATOM 2681 N N . GLY A 1 199 ? 1.094 7.262 5.468 1.00 20.03 199 GLY A N 1
ATOM 2682 C CA . GLY A 1 199 ? 0.093 6.295 5.027 1.00 18.42 199 GLY A CA 1
ATOM 2683 C C . GLY A 1 199 ? -0.909 6.821 4.010 1.00 19.49 199 GLY A C 1
ATOM 2684 O O . GLY A 1 199 ? -1.854 6.135 3.641 1.00 22.55 199 GLY A O 1
ATOM 2688 N N . LEU A 1 200 ? -0.691 8.039 3.538 1.00 16.94 200 LEU A N 1
ATOM 2689 C CA . LEU A 1 200 ? -1.547 8.630 2.518 1.00 19.23 200 LEU A CA 1
ATOM 2690 C C . LEU A 1 200 ? -1.527 7.785 1.230 1.00 19.79 200 LEU A C 1
ATOM 2691 O O . LEU A 1 200 ? -2.551 7.617 0.574 1.00 19.66 200 LEU A O 1
ATOM 2707 N N . VAL A 1 201 ? -0.356 7.270 0.873 1.00 15.65 201 VAL A N 1
ATOM 2708 C CA . VAL A 1 201 ? -0.235 6.310 -0.219 1.00 17.55 201 VAL A CA 1
ATOM 2709 C C . VAL A 1 201 ? 0.556 5.128 0.288 1.00 19.49 201 VAL A C 1
ATOM 2710 O O . VAL A 1 201 ? 1.249 5.241 1.299 1.00 19.94 201 VAL A O 1
ATOM 2723 N N . ASP A 1 202 ? 0.444 4.011 -0.434 1.00 16.76 202 ASP A N 1
ATOM 2724 C CA . ASP A 1 202 ? 1.064 2.739 -0.086 1.00 19.21 202 ASP A CA 1
ATOM 2725 C C . ASP A 1 202 ? 2.344 2.523 -0.870 1.00 14.52 202 ASP A C 1
ATOM 2726 O O . ASP A 1 202 ? 3.112 1.602 -0.596 1.00 16.56 202 ASP A O 1
ATOM 2735 N N . ALA A 1 203 ? 2.545 3.341 -1.898 1.00 15.74 203 ALA A N 1
ATOM 2736 C CA . ALA A 1 203 ? 3.583 3.074 -2.883 1.00 15.91 203 ALA A CA 1
ATOM 2737 C C . ALA A 1 203 ? 3.835 4.311 -3.737 1.00 16.98 203 ALA A C 1
ATOM 2738 O O . ALA A 1 203 ? 2.994 5.192 -3.814 1.00 15.45 203 ALA A O 1
ATOM 2745 N N . ALA A 1 204 ? 5.000 4.371 -4.379 1.00 13.97 204 ALA A N 1
ATOM 2746 C CA . ALA A 1 204 ? 5.236 5.287 -5.463 1.00 11.92 204 ALA A CA 1
ATOM 2747 C C . ALA A 1 204 ? 6.116 4.572 -6.464 1.00 13.68 204 ALA A C 1
ATOM 2748 O O . ALA A 1 204 ? 6.313 3.335 -6.349 1.00 13.81 204 ALA A O 1
ATOM 2755 N N . GLU A 1 205 ? 6.592 5.277 -7.482 1.00 11.11 205 GLU A N 1
ATOM 2756 C CA . GLU A 1 205 ? 7.411 4.604 -8.491 1.00 11.28 205 GLU A CA 1
ATOM 2757 C C . GLU A 1 205 ? 8.434 5.554 -9.084 1.00 12.06 205 GLU A C 1
ATOM 2758 O O . GLU A 1 205 ? 8.173 6.730 -9.270 1.00 10.47 205 GLU A O 1
ATOM 2770 N N . ASN A 1 206 ? 9.635 5.037 -9.320 1.00 11.14 206 ASN A N 1
ATOM 2771 C CA . ASN A 1 206 ? 10.705 5.894 -9.812 1.00 9.75 206 ASN A CA 1
ATOM 2772 C C . ASN A 1 206 ? 11.946 5.099 -10.119 1.00 10.42 206 ASN A C 1
ATOM 2773 O O . ASN A 1 206 ? 11.985 3.889 -9.896 1.00 9.71 206 ASN A O 1
ATOM 2784 N N . ASN A 1 207 ? 12.950 5.785 -10.640 1.00 12.18 207 ASN A N 1
ATOM 2785 C CA . ASN A 1 207 ? 14.243 5.180 -10.930 1.00 10.45 207 ASN A CA 1
ATOM 2786 C C . ASN A 1 207 ? 15.104 5.054 -9.656 1.00 9.85 207 ASN A C 1
ATOM 2787 O O . ASN A 1 207 ? 14.706 5.532 -8.584 1.00 10.23 207 ASN A O 1
ATOM 2798 N N . TRP A 1 208 ? 16.273 4.424 -9.776 1.00 9.67 208 TRP A N 1
ATOM 2799 C CA . TRP A 1 208 ? 17.088 4.159 -8.595 1.00 10.40 208 TRP A CA 1
ATOM 2800 C C . TRP A 1 208 ? 17.616 5.459 -7.970 1.00 9.61 208 TRP A C 1
ATOM 2801 O O . TRP A 1 208 ? 17.524 5.618 -6.752 1.00 10.29 208 TRP A O 1
ATOM 2822 N N . PRO A 1 209 ? 18.157 6.391 -8.779 1.00 9.62 209 PRO A N 1
ATOM 2823 C CA . PRO A 1 209 ? 18.702 7.569 -8.105 1.00 9.95 209 PRO A CA 1
ATOM 2824 C C . PRO A 1 209 ? 17.655 8.426 -7.428 1.00 9.25 209 PRO A C 1
ATOM 2825 O O . PRO A 1 209 ? 17.960 9.051 -6.421 1.00 10.86 209 PRO A O 1
ATOM 2836 N N . SER A 1 210 ? 16.445 8.465 -7.962 1.00 9.73 210 SER A N 1
ATOM 2837 C CA . SER A 1 210 ? 15.388 9.221 -7.302 1.00 8.37 210 SER A CA 1
ATOM 2838 C C . SER A 1 210 ? 14.929 8.554 -6.018 1.00 8.21 210 SER A C 1
ATOM 2839 O O . SER A 1 210 ? 14.719 9.233 -5.013 1.00 10.08 210 SER A O 1
ATOM 2847 N N . TYR A 1 211 ? 14.760 7.237 -6.058 1.00 8.96 211 TYR A N 1
ATOM 2848 C CA . TYR A 1 211 ? 14.362 6.464 -4.893 1.00 9.82 211 TYR A CA 1
ATOM 2849 C C . TYR A 1 211 ? 15.345 6.677 -3.736 1.00 11.00 211 TYR A C 1
ATOM 2850 O O . TYR A 1 211 ? 14.950 6.812 -2.591 1.00 12.46 211 TYR A O 1
ATOM 2868 N N . GLU A 1 212 ? 16.631 6.739 -4.061 1.00 10.47 212 GLU A N 1
ATOM 2869 C CA . GLU A 1 212 ? 17.662 7.068 -3.095 1.00 9.34 212 GLU A CA 1
ATOM 2870 C C . GLU A 1 212 ? 17.642 8.543 -2.647 1.00 10.33 212 GLU A C 1
ATOM 2871 O O . GLU A 1 212 ? 17.492 8.829 -1.467 1.00 10.61 212 GLU A O 1
ATOM 2883 N N A SER A 1 213 ? 17.802 9.472 -3.586 0.60 9.71 213 SER A N 1
ATOM 2884 N N B SER A 1 213 ? 17.827 9.449 -3.609 0.40 9.72 213 SER A N 1
ATOM 2885 C CA A SER A 1 213 ? 18.017 10.876 -3.233 0.60 11.17 213 SER A CA 1
ATOM 2886 C CA B SER A 1 213 ? 17.972 10.886 -3.353 0.40 9.76 213 SER A CA 1
ATOM 2887 C C A SER A 1 213 ? 16.811 11.524 -2.554 0.60 13.05 213 SER A C 1
ATOM 2888 C C B SER A 1 213 ? 16.829 11.449 -2.524 0.40 12.21 213 SER A C 1
ATOM 2889 O O A SER A 1 213 ? 16.972 12.432 -1.728 0.60 15.79 213 SER A O 1
ATOM 2890 O O B SER A 1 213 ? 17.053 12.207 -1.574 0.40 12.43 213 SER A O 1
ATOM 2905 N N . SER A 1 214 ? 15.613 11.067 -2.895 1.00 10.21 214 SER A N 1
ATOM 2906 C CA . SER A 1 214 ? 14.389 11.527 -2.246 1.00 9.72 214 SER A CA 1
ATOM 2907 C C . SER A 1 214 ? 14.200 11.065 -0.811 1.00 11.02 214 SER A C 1
ATOM 2908 O O . SER A 1 214 ? 13.310 11.544 -0.127 1.00 11.22 214 SER A O 1
ATOM 2917 N N . ARG A 1 215 ? 14.992 10.066 -0.414 1.00 11.09 215 ARG A N 1
ATOM 2918 C CA . ARG A 1 215 ? 14.856 9.317 0.836 1.00 11.69 215 ARG A CA 1
ATOM 2919 C C . ARG A 1 215 ? 13.613 8.426 0.847 1.00 9.56 215 ARG A C 1
ATOM 2920 O O . ARG A 1 215 ? 13.228 7.914 1.890 1.00 11.50 215 ARG A O 1
ATOM 2941 N N . HIS A 1 216 ? 12.977 8.239 -0.301 1.00 11.78 216 HIS A N 1
ATOM 2942 C CA . HIS A 1 216 ? 11.823 7.342 -0.329 1.00 11.36 216 HIS A CA 1
ATOM 2943 C C . HIS A 1 216 ? 12.197 5.959 0.123 1.00 11.48 216 HIS A C 1
ATOM 2944 O O . HIS A 1 216 ? 11.354 5.266 0.659 1.00 12.54 216 HIS A O 1
ATOM 2957 N N . PHE A 1 217 ? 13.451 5.560 -0.087 1.00 11.12 217 PHE A N 1
ATOM 2958 C CA . PHE A 1 217 ? 13.870 4.208 0.306 1.00 14.42 217 PHE A CA 1
ATOM 2959 C C . PHE A 1 217 ? 13.784 4.020 1.814 1.00 13.49 217 PHE A C 1
ATOM 2960 O O . PHE A 1 217 ? 13.686 2.887 2.299 1.00 13.76 217 PHE A O 1
ATOM 2977 N N . GLU A 1 218 ? 13.804 5.114 2.570 1.00 14.21 218 GLU A N 1
ATOM 2978 C CA . GLU A 1 218 ? 13.682 5.006 4.018 1.00 14.55 218 GLU A CA 1
ATOM 2979 C C . GLU A 1 218 ? 12.232 4.861 4.456 1.00 17.24 218 GLU A C 1
ATOM 2980 O O . GLU A 1 218 ? 11.967 4.478 5.597 1.00 25.88 218 GLU A O 1
ATOM 2992 N N . ALA A 1 219 ? 11.296 5.152 3.555 1.00 14.15 219 ALA A N 1
ATOM 2993 C CA . ALA A 1 219 ? 9.871 5.002 3.826 1.00 14.91 219 ALA A CA 1
ATOM 2994 C C . ALA A 1 219 ? 9.286 3.725 3.223 1.00 15.61 219 ALA A C 1
ATOM 2995 O O . ALA A 1 219 ? 8.332 3.175 3.746 1.00 21.28 219 ALA A O 1
ATOM 3002 N N . ALA A 1 220 ? 9.864 3.260 2.123 1.00 14.78 220 ALA A N 1
ATOM 3003 C CA . ALA A 1 220 ? 9.320 2.156 1.335 1.00 13.98 220 ALA A CA 1
ATOM 3004 C C . ALA A 1 220 ? 10.46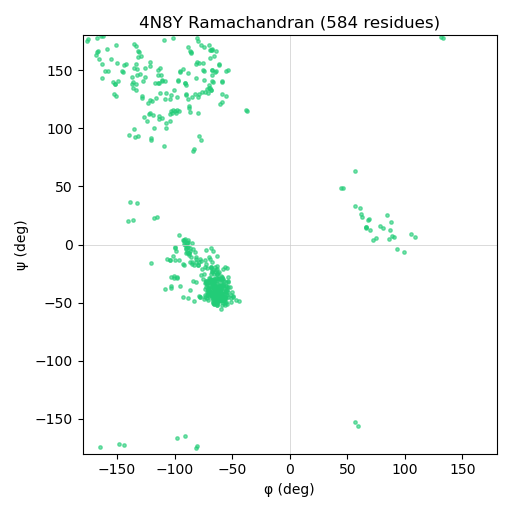5 1.233 0.988 1.00 13.73 220 ALA A C 1
ATOM 3005 O O . ALA A 1 220 ? 11.230 1.530 0.075 1.00 13.21 220 ALA A O 1
ATOM 3012 N N . LYS A 1 221 ? 10.616 0.138 1.733 1.00 14.75 221 LYS A N 1
ATOM 3013 C CA . LYS A 1 221 ? 11.854 -0.648 1.672 1.00 14.34 221 LYS A CA 1
ATOM 3014 C C . LYS A 1 221 ? 11.834 -1.745 0.619 1.00 13.87 221 LYS A C 1
ATOM 3015 O O . LYS A 1 221 ? 12.838 -2.398 0.417 1.00 18.57 221 LYS A O 1
ATOM 3034 N N . PHE A 1 222 ? 10.714 -1.923 -0.059 1.00 12.34 222 PHE A N 1
ATOM 3035 C CA . PHE A 1 222 ? 10.625 -2.905 -1.137 1.00 14.12 222 PHE A CA 1
ATOM 3036 C C . PHE A 1 222 ? 10.698 -2.202 -2.477 1.00 13.63 222 PHE A C 1
ATOM 3037 O O . PHE A 1 222 ? 9.779 -1.491 -2.828 1.00 14.77 222 PHE A O 1
ATOM 3054 N N . TYR A 1 223 ? 11.772 -2.445 -3.226 1.00 11.20 223 TYR A N 1
ATOM 3055 C CA . TYR A 1 223 ? 11.914 -1.898 -4.564 1.00 12.21 223 TYR A CA 1
ATOM 3056 C C . TYR A 1 223 ? 11.647 -3.038 -5.541 1.00 11.50 223 TYR A C 1
ATOM 3057 O O . TYR A 1 223 ? 12.473 -3.945 -5.712 1.00 12.46 223 TYR A O 1
ATOM 3075 N N . ASN A 1 224 ? 10.471 -2.977 -6.162 1.00 12.97 224 ASN A N 1
ATOM 3076 C CA . ASN A 1 224 ? 9.970 -4.061 -7.003 1.00 12.27 224 ASN A CA 1
ATOM 3077 C C . ASN A 1 224 ? 10.238 -3.734 -8.470 1.00 13.79 224 ASN A C 1
ATOM 3078 O O . ASN A 1 224 ? 9.683 -2.756 -9.007 1.00 13.30 224 ASN A O 1
ATOM 3089 N N . ILE A 1 225 ? 11.119 -4.503 -9.114 1.00 11.45 225 ILE A N 1
ATOM 3090 C CA . ILE A 1 225 ? 11.617 -4.091 -10.416 1.00 13.60 225 ILE A CA 1
ATOM 3091 C C . ILE A 1 225 ? 10.592 -4.353 -11.534 1.00 16.27 225 ILE A C 1
ATOM 3092 O O . ILE A 1 225 ? 10.570 -5.413 -12.170 1.00 17.77 225 ILE A O 1
ATOM 3108 N N . THR A 1 226 ? 9.744 -3.354 -11.769 1.00 14.40 226 THR A N 1
ATOM 3109 C CA . THR A 1 226 ? 8.681 -3.445 -12.767 1.00 14.78 226 THR A CA 1
ATOM 3110 C C . THR A 1 226 ? 9.063 -2.792 -14.094 1.00 11.73 226 THR A C 1
ATOM 3111 O O . THR A 1 226 ? 8.588 -3.210 -15.165 1.00 14.52 226 THR A O 1
ATOM 3122 N N . GLU A 1 227 ? 9.929 -1.776 -14.021 1.00 12.37 227 GLU A N 1
ATOM 3123 C CA . GLU A 1 227 ? 10.459 -1.082 -15.192 1.00 12.47 227 GLU A CA 1
ATOM 3124 C C . GLU A 1 227 ? 9.366 -0.719 -16.211 1.00 12.97 227 GLU A C 1
ATOM 3125 O O . GLU A 1 227 ? 9.541 -0.881 -17.411 1.00 12.73 227 GLU A O 1
ATOM 3137 N N . HIS A 1 228 ? 8.291 -0.117 -15.701 1.00 13.30 228 HIS A N 1
ATOM 3138 C CA . HIS A 1 228 ? 7.069 0.092 -16.456 1.00 13.82 228 HIS A CA 1
ATOM 3139 C C . HIS A 1 228 ? 7.026 1.395 -17.246 1.00 15.09 228 HIS A C 1
ATOM 3140 O O . HIS A 1 228 ? 6.049 1.648 -17.929 1.00 16.28 228 HIS A O 1
ATOM 3153 N N . SER A 1 229 ? 8.065 2.223 -17.147 1.00 13.55 229 SER A N 1
ATOM 3154 C CA . SER A 1 229 ? 8.182 3.388 -18.008 1.00 12.93 229 SER A CA 1
ATOM 3155 C C . SER A 1 229 ? 9.635 3.819 -18.091 1.00 11.41 229 SER A C 1
ATOM 3156 O O . SER A 1 229 ? 10.376 3.595 -17.140 1.00 13.39 229 SER A O 1
ATOM 3164 N N . LEU A 1 230 ? 10.043 4.399 -19.220 1.00 12.43 230 LEU A N 1
ATOM 3165 C CA . LEU A 1 230 ? 11.363 5.016 -19.359 1.00 12.74 230 LEU A CA 1
ATOM 3166 C C . LEU A 1 230 ? 11.236 6.524 -19.660 1.00 13.27 230 LEU A C 1
ATOM 3167 O O . LEU A 1 230 ? 12.166 7.142 -20.182 1.00 12.90 230 LEU A O 1
ATOM 3183 N N . ALA A 1 231 ? 10.094 7.100 -19.292 1.00 12.13 231 ALA A N 1
ATOM 3184 C CA . ALA A 1 231 ? 9.841 8.534 -19.439 1.00 11.70 231 ALA A CA 1
ATOM 3185 C C . ALA A 1 231 ? 11.087 9.363 -19.155 1.00 12.77 231 ALA A C 1
ATOM 3186 O O . ALA A 1 231 ? 11.550 9.390 -18.003 1.00 11.03 231 ALA A O 1
ATOM 3193 N N . PRO A 1 232 ? 11.610 10.069 -20.184 1.00 13.53 232 PRO A N 1
ATOM 3194 C CA . PRO A 1 232 ? 12.848 10.831 -19.986 1.00 12.65 232 PRO A CA 1
ATOM 3195 C C . PRO A 1 232 ? 12.648 12.254 -19.472 1.00 12.02 232 PRO A C 1
ATOM 3196 O O . PRO A 1 232 ? 11.529 12.763 -19.422 1.00 12.29 232 PRO A O 1
ATOM 3207 N N . GLU A 1 233 ? 13.755 12.886 -19.091 1.00 12.55 233 GLU A N 1
ATOM 3208 C CA . GLU A 1 233 ? 13.718 14.303 -18.716 1.00 11.14 233 GLU A CA 1
ATOM 3209 C C . GLU A 1 233 ? 13.747 15.175 -19.944 1.00 12.80 233 GLU A C 1
ATOM 3210 O O . GLU A 1 233 ? 14.270 14.781 -20.973 1.00 11.80 233 GLU A O 1
ATOM 3222 N N . VAL A 1 234 ? 13.222 16.394 -19.807 1.00 10.85 234 VAL A N 1
ATOM 3223 C CA . VAL A 1 234 ? 13.384 17.426 -20.805 1.00 10.81 234 VAL A CA 1
ATOM 3224 C C . VAL A 1 234 ? 13.968 18.667 -20.157 1.00 12.02 234 VAL A C 1
ATOM 3225 O O . VAL A 1 234 ? 13.686 18.987 -18.996 1.00 12.33 234 VAL A O 1
ATOM 3238 N N . LEU A 1 235 ? 14.812 19.325 -20.940 1.00 11.63 235 LEU A N 1
ATOM 3239 C CA . LEU A 1 235 ? 15.356 20.629 -20.621 1.00 10.52 235 LEU A CA 1
ATOM 3240 C C . LEU A 1 235 ? 14.667 21.586 -21.566 1.00 10.82 235 LEU A C 1
ATOM 3241 O O . LEU A 1 235 ? 14.702 21.385 -22.790 1.00 12.39 235 LEU A O 1
ATOM 3257 N N . VAL A 1 236 ? 14.047 22.611 -20.992 1.00 12.65 236 VAL A N 1
ATOM 3258 C CA . VAL A 1 236 ? 13.084 23.455 -21.707 1.00 11.34 236 VAL A CA 1
ATOM 3259 C C . VAL A 1 236 ? 13.306 24.936 -21.396 1.00 11.26 236 VAL A C 1
ATOM 3260 O O . VAL A 1 236 ? 13.622 25.289 -20.260 1.00 11.27 236 VAL A O 1
ATOM 3273 N N . MET A 1 237 ? 13.097 25.785 -22.407 1.00 10.87 237 MET A N 1
ATOM 3274 C CA . MET A 1 237 ? 13.161 27.240 -22.242 1.00 11.53 237 MET A CA 1
ATOM 3275 C C . MET A 1 237 ? 11.789 27.842 -22.475 1.00 12.24 237 MET A C 1
ATOM 3276 O O . MET A 1 237 ? 11.029 27.352 -23.288 1.00 13.83 237 MET A O 1
ATOM 3290 N N . SER A 1 238 ? 11.478 28.905 -21.747 1.00 10.87 238 SER A N 1
ATOM 3291 C CA . SER A 1 238 ? 10.292 29.691 -21.996 1.00 12.17 238 SER A CA 1
ATOM 3292 C C . SER A 1 238 ? 10.325 30.223 -23.417 1.00 14.58 238 SER A C 1
ATOM 3293 O O . SER A 1 238 ? 11.312 30.826 -23.820 1.00 14.47 238 SER A O 1
ATOM 3301 N N . LYS A 1 239 ? 9.257 30.029 -24.173 1.00 13.69 239 LYS A N 1
ATOM 3302 C CA . LYS A 1 239 ? 9.248 30.539 -25.543 1.00 13.88 239 LYS A CA 1
ATOM 3303 C C . LYS A 1 239 ? 9.364 32.076 -25.587 1.00 16.69 239 LYS A C 1
ATOM 3304 O O . LYS A 1 239 ? 10.019 32.628 -26.467 1.00 17.18 239 LYS A O 1
ATOM 3323 N N . LYS A 1 240 ? 8.768 32.752 -24.612 1.00 15.37 240 LYS A N 1
ATOM 3324 C CA . LYS A 1 240 ? 8.858 34.209 -24.535 1.00 14.03 240 LYS A CA 1
ATOM 3325 C C . LYS A 1 240 ? 10.312 34.668 -24.399 1.00 17.20 240 LYS A C 1
ATOM 3326 O O . LYS A 1 240 ? 10.718 35.646 -25.008 1.00 22.03 240 LYS A O 1
ATOM 3345 N N . VAL A 1 241 ? 11.098 33.962 -23.592 1.00 14.76 241 VAL A N 1
ATOM 3346 C CA . VAL A 1 241 ? 12.516 34.286 -23.436 1.00 15.09 241 VAL A CA 1
ATOM 3347 C C . VAL A 1 241 ? 13.298 33.920 -24.712 1.00 15.12 241 VAL A C 1
ATOM 3348 O O . VAL A 1 241 ? 14.092 34.707 -25.233 1.00 17.75 241 VAL A O 1
ATOM 3361 N N . TRP A 1 242 ? 13.061 32.712 -25.208 1.00 16.06 242 TRP A N 1
ATOM 3362 C CA . TRP A 1 242 ? 13.669 32.246 -26.453 1.00 16.83 242 TRP A CA 1
ATOM 3363 C C . TRP A 1 242 ? 13.516 33.270 -27.579 1.00 20.14 242 TRP A C 1
ATOM 3364 O O . TRP A 1 242 ? 14.473 33.559 -28.299 1.00 16.46 242 TRP A O 1
ATOM 3385 N N . ASP A 1 243 ? 12.314 33.818 -27.714 1.00 16.06 243 ASP A N 1
ATOM 3386 C CA . ASP A 1 243 ? 12.021 34.725 -28.823 1.00 22.57 243 ASP A CA 1
ATOM 3387 C C . ASP A 1 243 ? 12.724 36.074 -28.702 1.00 29.57 243 ASP A C 1
ATOM 3388 O O . ASP A 1 243 ? 12.755 36.838 -29.667 1.00 25.88 243 ASP A O 1
ATOM 3397 N N . THR A 1 244 ? 13.316 36.375 -27.549 1.00 21.25 244 THR A N 1
ATOM 3398 C CA . THR A 1 244 ? 14.086 37.615 -27.415 1.00 18.35 244 THR A CA 1
ATOM 3399 C C . THR A 1 244 ? 15.533 37.412 -27.868 1.00 19.71 244 THR A C 1
ATOM 3400 O O . THR A 1 244 ? 16.313 38.373 -27.929 1.00 24.34 244 THR A O 1
ATOM 3411 N N . LEU A 1 245 ? 15.888 36.172 -28.192 1.00 16.97 245 LEU A N 1
ATOM 3412 C CA . LEU A 1 245 ? 17.261 35.858 -28.562 1.00 15.28 245 LEU A CA 1
ATOM 3413 C C . LEU A 1 245 ? 17.424 35.954 -30.055 1.00 18.69 245 LEU A C 1
ATOM 3414 O O . LEU A 1 245 ? 16.472 35.719 -30.793 1.00 21.47 245 LEU A O 1
ATOM 3430 N N . SER A 1 246 ? 18.632 36.289 -30.504 1.00 17.11 246 SER A N 1
ATOM 3431 C CA . SER A 1 246 ? 18.951 36.256 -31.919 1.00 17.94 246 SER A CA 1
ATOM 3432 C C . SER A 1 246 ? 18.997 34.832 -32.437 1.00 20.53 246 SER A C 1
ATOM 3433 O O . SER A 1 246 ? 19.135 33.883 -31.683 1.00 17.01 246 SER A O 1
ATOM 3441 N N . LYS A 1 247 ? 18.873 34.679 -33.741 1.00 18.49 247 LYS A N 1
ATOM 3442 C CA . LYS A 1 247 ? 18.975 33.371 -34.364 1.00 18.34 247 LYS A CA 1
ATOM 3443 C C . LYS A 1 247 ? 20.273 32.676 -33.956 1.00 18.89 247 LYS A C 1
ATOM 3444 O O . LYS A 1 247 ? 20.299 31.476 -33.688 1.00 18.11 247 LYS A O 1
ATOM 3463 N N . GLU A 1 248 ? 21.353 33.446 -33.911 1.00 17.28 248 GLU A N 1
ATOM 3464 C CA . GLU A 1 248 ? 22.667 32.901 -33.617 1.00 18.91 248 GLU A CA 1
ATOM 3465 C C . GLU A 1 248 ? 22.784 32.485 -32.158 1.00 16.67 248 GLU A C 1
ATOM 3466 O O . GLU A 1 248 ? 23.353 31.429 -31.852 1.00 17.27 248 GLU A O 1
ATOM 3478 N N . ASP A 1 249 ? 22.235 33.287 -31.256 1.00 17.40 249 ASP A N 1
ATOM 3479 C CA . ASP A 1 249 ? 22.226 32.931 -29.837 1.00 14.71 249 ASP A CA 1
ATOM 3480 C C . ASP A 1 249 ? 21.384 31.688 -29.610 1.00 16.32 249 ASP A C 1
ATOM 3481 O O . ASP A 1 249 ? 21.740 30.825 -28.797 1.00 15.53 249 ASP A O 1
ATOM 3490 N N . GLN A 1 250 ? 20.286 31.574 -30.345 1.00 16.35 250 GLN A N 1
ATOM 3491 C CA . GLN A 1 250 ? 19.444 30.388 -30.226 1.00 17.52 250 GLN A CA 1
ATOM 3492 C C . GLN A 1 250 ? 20.236 29.143 -30.591 1.00 15.41 250 GLN A C 1
ATOM 3493 O O . GLN A 1 250 ? 20.134 28.140 -29.894 1.00 15.37 250 GLN A O 1
ATOM 3507 N N . ALA A 1 251 ? 21.028 29.214 -31.664 1.00 16.77 251 ALA A N 1
ATOM 3508 C CA . ALA A 1 251 ? 21.830 28.061 -32.086 1.00 16.00 251 ALA A CA 1
ATOM 3509 C C . ALA A 1 251 ? 22.849 27.685 -31.012 1.00 17.05 251 ALA A C 1
ATOM 3510 O O . ALA A 1 251 ? 23.096 26.497 -30.775 1.00 15.35 251 ALA A O 1
ATOM 3517 N N . LEU A 1 252 ? 23.455 28.682 -30.374 1.00 15.80 252 LEU A N 1
ATOM 3518 C CA . LEU A 1 252 ? 24.413 28.422 -29.309 1.00 16.67 252 LEU A CA 1
ATOM 3519 C C . LEU A 1 252 ? 23.743 27.745 -28.138 1.00 14.45 252 LEU A C 1
ATOM 3520 O O . LEU A 1 252 ? 24.319 26.840 -27.532 1.00 15.07 252 LEU A O 1
ATOM 3536 N N . VAL A 1 253 ? 22.542 28.196 -27.798 1.00 14.61 253 VAL A N 1
ATOM 3537 C CA . VAL A 1 253 ? 21.816 27.642 -26.666 1.00 15.54 253 VAL A CA 1
ATOM 3538 C C . VAL A 1 253 ? 21.507 26.179 -26.939 1.00 14.07 253 VAL A C 1
ATOM 3539 O O . VAL A 1 253 ? 21.692 25.318 -26.068 1.00 13.78 253 VAL A O 1
ATOM 3552 N N . ARG A 1 254 ? 21.036 25.878 -28.141 1.00 13.00 254 ARG A N 1
ATOM 3553 C CA . ARG A 1 254 ? 20.736 24.488 -28.481 1.00 14.46 254 ARG A CA 1
ATOM 3554 C C . ARG A 1 254 ? 21.973 23.611 -28.397 1.00 15.46 254 ARG A C 1
ATOM 3555 O O . ARG A 1 254 ? 21.921 22.485 -27.891 1.00 16.11 254 ARG A O 1
ATOM 3576 N N . LYS A 1 255 ? 23.088 24.107 -28.918 1.00 14.83 255 LYS A N 1
ATOM 3577 C CA . LYS A 1 255 ? 24.297 23.301 -29.015 1.00 13.99 255 LYS A CA 1
ATOM 3578 C C . LYS A 1 255 ? 24.855 23.016 -27.626 1.00 17.47 255 LYS A C 1
ATOM 3579 O O . LYS A 1 255 ? 25.340 21.925 -27.348 1.00 16.74 255 LYS A O 1
ATOM 3598 N N . ALA A 1 256 ? 24.780 24.000 -26.743 1.00 14.28 256 ALA A N 1
ATOM 3599 C CA . ALA A 1 256 ? 25.242 23.808 -25.378 1.00 14.32 256 ALA A CA 1
ATOM 3600 C C . ALA A 1 256 ? 24.366 22.773 -24.676 1.00 16.33 256 ALA A C 1
ATOM 3601 O O . ALA A 1 256 ? 24.852 21.929 -23.915 1.00 13.53 256 ALA A O 1
ATOM 3608 N N . ALA A 1 257 ? 23.066 22.844 -24.922 1.00 14.71 257 ALA A N 1
ATOM 3609 C CA . ALA A 1 257 ? 22.138 21.894 -24.321 1.00 15.41 257 ALA A CA 1
ATOM 3610 C C . ALA A 1 257 ? 22.435 20.481 -24.840 1.00 16.07 257 ALA A C 1
ATOM 3611 O O . ALA A 1 257 ? 22.556 19.535 -24.044 1.00 13.83 257 ALA A O 1
ATOM 3618 N N . LYS A 1 258 ? 22.577 20.336 -26.151 1.00 13.45 258 LYS A N 1
ATOM 3619 C CA . LYS A 1 258 ? 22.838 19.016 -26.721 1.00 14.10 258 LYS A CA 1
ATOM 3620 C C . LYS A 1 258 ? 24.186 18.479 -26.246 1.00 18.20 258 LYS A C 1
ATOM 3621 O O . LYS A 1 258 ? 24.319 17.293 -25.948 1.00 15.28 258 LYS A O 1
ATOM 3640 N N . ASP A 1 259 ? 25.188 19.338 -26.145 1.00 16.36 259 ASP A N 1
ATOM 3641 C CA . ASP A 1 259 ? 26.507 18.897 -25.689 1.00 16.52 259 ASP A CA 1
ATOM 3642 C C . ASP A 1 259 ? 26.465 18.350 -24.267 1.00 18.44 259 ASP A C 1
ATOM 3643 O O . ASP A 1 259 ? 27.319 17.559 -23.878 1.00 17.78 259 ASP A O 1
ATOM 3652 N N . SER A 1 260 ? 25.481 18.783 -23.487 1.00 15.05 260 SER A N 1
ATOM 3653 C CA . SER A 1 260 ? 25.401 18.375 -22.093 1.00 13.10 260 SER A CA 1
ATOM 3654 C C . SER A 1 260 ? 24.759 16.998 -21.936 1.00 13.90 260 SER A C 1
ATOM 3655 O O . SER A 1 260 ? 24.828 16.404 -20.857 1.00 15.84 260 SER A O 1
ATOM 3663 N N . VAL A 1 261 ? 24.149 16.480 -22.996 1.00 13.42 261 VAL A N 1
ATOM 3664 C CA . VAL A 1 261 ? 23.462 15.180 -22.906 1.00 14.92 261 VAL A CA 1
ATOM 3665 C C . VAL A 1 261 ? 24.452 14.032 -22.661 1.00 16.96 261 VAL A C 1
ATOM 3666 O O . VAL A 1 261 ? 24.234 13.222 -21.763 1.00 14.83 261 VAL A O 1
ATOM 3679 N N . PRO A 1 262 ? 25.538 13.942 -23.444 1.00 15.13 262 PRO A N 1
ATOM 3680 C CA . PRO A 1 262 ? 26.451 12.828 -23.149 1.00 18.18 262 PRO A CA 1
ATOM 3681 C C . PRO A 1 262 ? 27.130 12.968 -21.783 1.00 20.14 262 PRO A C 1
ATOM 3682 O O . PRO A 1 262 ? 27.443 11.967 -21.139 1.00 17.90 262 PRO A O 1
ATOM 3693 N N . VAL A 1 263 ? 27.331 14.198 -21.326 1.00 18.36 263 VAL A N 1
ATOM 3694 C CA . VAL A 1 263 ? 27.895 14.438 -20.001 1.00 15.35 263 VAL A CA 1
ATOM 3695 C C . VAL A 1 263 ? 26.928 13.941 -18.928 1.00 16.39 263 VAL A C 1
ATOM 3696 O O . VAL A 1 263 ? 27.327 13.296 -17.954 1.00 14.47 263 VAL A O 1
ATOM 3709 N N . MET A 1 264 ? 25.652 14.247 -19.122 1.00 15.74 264 MET A N 1
ATOM 3710 C CA . MET A 1 264 ? 24.611 13.807 -18.209 1.00 12.68 264 MET A CA 1
ATOM 3711 C C . MET A 1 264 ? 24.617 12.273 -18.140 1.00 11.35 264 MET A C 1
ATOM 3712 O O . MET A 1 264 ? 24.567 11.705 -17.058 1.00 12.02 264 MET A O 1
ATOM 3726 N N . ARG A 1 265 ? 24.665 11.631 -19.298 1.00 12.07 265 ARG A N 1
ATOM 3727 C CA . ARG A 1 265 ? 24.610 10.166 -19.350 1.00 13.12 265 ARG A CA 1
ATOM 3728 C C . ARG A 1 265 ? 25.769 9.500 -18.620 1.00 16.37 265 ARG A C 1
ATOM 3729 O O . ARG A 1 265 ? 25.548 8.526 -17.892 1.00 12.74 265 ARG A O 1
ATOM 3750 N N . LYS A 1 266 ? 26.985 10.007 -18.777 1.00 18.66 266 LYS A N 1
ATOM 3751 C CA . LYS A 1 266 ? 28.134 9.448 -18.049 1.00 15.30 266 LYS A CA 1
ATOM 3752 C C . LYS A 1 266 ? 27.903 9.529 -16.543 1.00 15.98 266 LYS A C 1
ATOM 3753 O O . LYS A 1 266 ? 28.188 8.599 -15.819 1.00 17.21 266 LYS A O 1
ATOM 3772 N N . LEU A 1 267 ? 27.366 10.639 -16.057 1.00 12.45 267 LEU A N 1
ATOM 3773 C CA . LEU A 1 267 ? 27.095 10.793 -14.632 1.00 12.17 267 LEU A CA 1
ATOM 3774 C C . LEU A 1 267 ? 25.947 9.890 -14.190 1.00 10.88 267 LEU A C 1
ATOM 3775 O O . LEU A 1 267 ? 25.962 9.297 -13.104 1.00 12.01 267 LEU A O 1
ATOM 3791 N N . TRP A 1 268 ? 24.925 9.846 -15.028 1.00 11.91 268 TRP A N 1
ATOM 3792 C CA . TRP A 1 268 ? 23.703 9.119 -14.732 1.00 10.95 268 TRP A CA 1
ATOM 3793 C C . TRP A 1 268 ? 23.951 7.616 -14.583 1.00 11.61 268 TRP A C 1
ATOM 3794 O O . TRP A 1 268 ? 23.530 7.012 -13.615 1.00 11.67 268 TRP A O 1
ATOM 3815 N N . ASP A 1 269 ? 24.603 7.018 -15.555 1.00 14.19 269 ASP A N 1
ATOM 3816 C CA . ASP A 1 269 ? 24.815 5.578 -15.508 1.00 13.45 269 ASP A CA 1
ATOM 3817 C C . ASP A 1 269 ? 25.618 5.191 -14.249 1.00 12.87 269 ASP A C 1
ATOM 3818 O O . ASP A 1 269 ? 25.360 4.156 -13.622 1.00 15.03 269 ASP A O 1
ATOM 3827 N N . GLU A 1 270 ? 26.577 6.017 -13.857 1.00 12.99 270 GLU A N 1
ATOM 3828 C CA . GLU A 1 270 ? 27.337 5.786 -12.636 1.00 14.35 270 GLU A CA 1
ATOM 3829 C C . GLU A 1 270 ? 26.455 5.953 -11.398 1.00 13.53 270 GLU A C 1
ATOM 3830 O O . GLU A 1 270 ? 26.544 5.171 -10.453 1.00 12.86 270 GLU A O 1
ATOM 3842 N N . ARG A 1 271 ? 25.605 6.972 -11.410 1.00 11.49 271 ARG A N 1
ATOM 3843 C CA . ARG A 1 271 ? 24.723 7.231 -10.285 1.00 12.55 271 ARG A CA 1
ATOM 3844 C C . ARG A 1 271 ? 23.678 6.113 -10.059 1.00 11.47 271 ARG A C 1
ATOM 3845 O O . ARG A 1 271 ? 23.327 5.813 -8.921 1.00 11.56 271 ARG A O 1
ATOM 3866 N N . GLU A 1 272 ? 23.175 5.508 -11.126 1.00 11.35 272 GLU A N 1
ATOM 3867 C CA . GLU A 1 272 ? 22.256 4.390 -10.966 1.00 11.56 272 GLU A CA 1
ATOM 3868 C C . GLU A 1 272 ? 22.893 3.285 -10.166 1.00 12.67 272 GLU A C 1
ATOM 3869 O O . GLU A 1 272 ? 22.234 2.672 -9.332 1.00 13.57 272 GLU A O 1
ATOM 3881 N N . GLN A 1 273 ? 24.170 3.028 -10.424 1.00 12.57 273 GLN A N 1
ATOM 3882 C CA . GLN A 1 273 ? 24.871 1.979 -9.706 1.00 12.95 273 GLN A CA 1
ATOM 3883 C C . GLN A 1 273 ? 25.155 2.421 -8.281 1.00 13.42 273 GLN A C 1
ATOM 3884 O O . GLN A 1 273 ? 24.948 1.638 -7.360 1.00 13.26 273 GLN A O 1
ATOM 3898 N N . ALA A 1 274 ? 25.638 3.648 -8.088 1.00 13.60 274 ALA A N 1
ATOM 3899 C CA . ALA A 1 274 ? 25.937 4.119 -6.739 1.00 12.11 274 ALA A CA 1
ATOM 3900 C C . ALA A 1 274 ? 24.665 4.127 -5.870 1.00 11.49 274 ALA A C 1
ATOM 3901 O O . ALA A 1 274 ? 24.712 3.777 -4.690 1.00 13.02 274 ALA A O 1
ATOM 3908 N N . SER A 1 275 ? 23.544 4.542 -6.453 1.00 9.91 275 SER A N 1
ATOM 3909 C CA . SER A 1 275 ? 22.305 4.655 -5.706 1.00 12.45 275 SER A CA 1
ATOM 3910 C C . SER A 1 275 ? 21.755 3.280 -5.329 1.00 10.76 275 SER A C 1
ATOM 3911 O O . SER A 1 275 ? 21.307 3.063 -4.205 1.00 11.32 275 SER A O 1
ATOM 3919 N N . ARG A 1 276 ? 21.805 2.330 -6.253 1.00 11.53 276 ARG A N 1
ATOM 3920 C CA . ARG A 1 276 ? 21.340 0.991 -5.917 1.00 10.12 276 ARG A CA 1
ATOM 3921 C C . ARG A 1 276 ? 22.198 0.413 -4.775 1.00 11.25 276 ARG A C 1
ATOM 3922 O O . ARG A 1 276 ? 21.667 -0.151 -3.814 1.00 12.09 276 ARG A O 1
ATOM 3943 N N . LYS A 1 277 ? 23.518 0.575 -4.876 1.00 13.08 277 LYS A N 1
ATOM 3944 C CA . LYS A 1 277 ? 24.422 0.073 -3.840 1.00 13.06 277 LYS A CA 1
ATOM 3945 C C . LYS A 1 277 ? 24.083 0.705 -2.478 1.00 12.28 277 LYS A C 1
ATOM 3946 O O . LYS A 1 277 ? 24.064 0.020 -1.453 1.00 13.59 277 LYS A O 1
ATOM 3965 N N . ALA A 1 278 ? 23.841 2.001 -2.459 1.00 12.68 278 ALA A N 1
ATOM 3966 C CA . ALA A 1 278 ? 23.546 2.680 -1.201 1.00 13.48 278 ALA A CA 1
ATOM 3967 C C . ALA A 1 278 ? 22.259 2.185 -0.548 1.00 12.54 278 ALA A C 1
ATOM 3968 O O . ALA A 1 278 ? 22.220 1.941 0.648 1.00 15.00 278 ALA A O 1
ATOM 3975 N N . VAL A 1 279 ? 21.182 2.067 -1.317 1.00 12.65 279 VAL A N 1
ATOM 3976 C CA . VAL A 1 279 ? 19.922 1.678 -0.702 1.00 10.89 279 VAL A CA 1
ATOM 3977 C C . VAL A 1 279 ? 19.965 0.195 -0.297 1.00 12.36 279 VAL A C 1
ATOM 3978 O O . VAL A 1 279 ? 19.369 -0.179 0.712 1.00 13.34 279 VAL A O 1
ATOM 3991 N N . GLU A 1 280 ? 20.673 -0.659 -1.039 1.00 13.37 280 GLU A N 1
ATOM 3992 C CA . GLU A 1 280 ? 20.857 -2.039 -0.569 1.00 13.83 280 GLU A CA 1
ATOM 3993 C C . GLU A 1 280 ? 21.646 -2.076 0.734 1.00 12.59 280 GLU A C 1
ATOM 3994 O O . GLU A 1 280 ? 21.331 -2.868 1.638 1.00 14.37 280 GLU A O 1
ATOM 4006 N N . ALA A 1 281 ? 22.664 -1.232 0.851 1.00 16.62 281 ALA A N 1
ATOM 4007 C CA . ALA A 1 281 ? 23.444 -1.189 2.090 1.00 15.86 281 ALA A CA 1
ATOM 4008 C C . ALA A 1 281 ? 22.561 -0.745 3.270 1.00 19.81 281 ALA A C 1
ATOM 4009 O O . ALA A 1 281 ? 22.855 -1.080 4.422 1.00 21.30 281 ALA A O 1
ATOM 4016 N N . ALA A 1 282 ? 21.485 -0.004 2.984 1.00 17.22 282 ALA A N 1
ATOM 4017 C CA . ALA A 1 282 ? 20.576 0.489 4.015 1.00 16.05 282 ALA A CA 1
ATOM 4018 C C . ALA A 1 282 ? 19.445 -0.491 4.337 1.00 19.52 282 ALA A C 1
ATOM 4019 O O . ALA A 1 282 ? 18.607 -0.216 5.201 1.00 23.83 282 ALA A O 1
ATOM 4026 N N . GLY A 1 283 ? 19.411 -1.614 3.627 1.00 21.56 283 GLY A N 1
ATOM 4027 C CA . GLY A 1 283 ? 18.490 -2.702 3.945 1.00 21.70 283 GLY A CA 1
ATOM 4028 C C . GLY A 1 283 ? 17.301 -2.863 3.012 1.00 19.86 283 GLY A C 1
ATOM 4029 O O . GLY A 1 283 ? 16.383 -3.622 3.299 1.00 21.67 283 GLY A O 1
ATOM 4033 N N . VAL A 1 284 ? 17.289 -2.134 1.904 1.00 15.63 284 VAL A N 1
ATOM 4034 C CA . VAL A 1 284 ? 16.221 -2.282 0.923 1.00 14.11 284 VAL A CA 1
ATOM 4035 C C . VAL A 1 284 ? 16.161 -3.718 0.401 1.00 12.99 284 VAL A C 1
ATOM 4036 O O . VAL A 1 284 ? 17.190 -4.356 0.191 1.00 15.19 284 VAL A O 1
ATOM 4049 N N . GLN A 1 285 ? 14.939 -4.215 0.225 1.00 15.72 285 GLN A N 1
ATOM 4050 C CA . GLN A 1 285 ? 14.706 -5.516 -0.400 1.00 17.40 285 GLN A CA 1
ATOM 4051 C C . GLN A 1 285 ? 14.401 -5.342 -1.879 1.00 16.70 285 GLN A C 1
ATOM 4052 O O . GLN A 1 285 ? 13.382 -4.767 -2.245 1.00 15.60 285 GLN A O 1
ATOM 4066 N N . VAL A 1 286 ? 15.294 -5.845 -2.720 1.00 14.70 286 VAL A N 1
ATOM 4067 C CA . VAL A 1 286 ? 15.131 -5.772 -4.164 1.00 15.68 286 VAL A CA 1
ATOM 4068 C C . VAL A 1 286 ? 14.320 -6.984 -4.627 1.00 14.07 286 VAL A C 1
ATOM 4069 O O . VAL A 1 286 ? 14.716 -8.135 -4.419 1.00 15.95 286 VAL A O 1
ATOM 4082 N N . VAL A 1 287 ? 13.167 -6.710 -5.232 1.00 13.93 287 VAL A N 1
ATOM 4083 C CA . VAL A 1 287 ? 12.161 -7.729 -5.533 1.00 14.77 287 VAL A CA 1
ATOM 4084 C C . VAL A 1 287 ? 12.044 -7.925 -7.031 1.00 17.25 287 VAL A C 1
ATOM 4085 O O . VAL A 1 287 ? 11.885 -6.959 -7.777 1.00 14.47 287 VAL A O 1
ATOM 4098 N N . THR A 1 288 ? 12.094 -9.183 -7.466 1.00 15.95 288 THR A N 1
ATOM 4099 C CA . THR A 1 288 ? 11.946 -9.523 -8.877 1.00 20.64 288 THR A CA 1
ATOM 4100 C C . THR A 1 288 ? 10.476 -9.778 -9.209 1.00 20.77 288 THR A C 1
ATOM 4101 O O . THR A 1 288 ? 9.772 -10.381 -8.417 1.00 23.98 288 THR A O 1
ATOM 4112 N N . VAL A 1 289 ? 10.018 -9.285 -10.361 1.00 21.54 289 VAL A N 1
ATOM 4113 C CA . VAL A 1 289 ? 8.710 -9.663 -10.887 1.00 33.55 289 VAL A CA 1
ATOM 4114 C C . VAL A 1 289 ? 9.010 -10.636 -12.021 1.00 51.53 289 VAL A C 1
ATOM 4115 O O . VAL A 1 289 ? 9.627 -10.280 -13.025 1.00 44.53 289 VAL A O 1
ATOM 4128 N N . ALA A 1 290 ? 8.633 -11.891 -11.819 1.00 67.07 290 ALA A N 1
ATOM 4129 C CA . ALA A 1 290 ? 9.035 -12.950 -12.731 1.00 76.06 290 ALA A CA 1
ATOM 4130 C C . ALA A 1 290 ? 8.467 -12.730 -14.126 1.00 65.51 290 ALA A C 1
ATOM 4131 O O . ALA A 1 290 ? 9.203 -12.758 -15.116 1.00 51.22 290 ALA A O 1
ATOM 4138 N N . ASN A 1 291 ? 7.161 -12.492 -14.194 1.00 58.03 291 ASN A N 1
ATOM 4139 C CA . ASN A 1 291 ? 6.462 -12.425 -15.469 1.00 48.36 291 ASN A CA 1
ATOM 4140 C C . ASN A 1 291 ? 6.024 -11.013 -15.847 1.00 33.39 291 ASN A C 1
ATOM 4141 O O . ASN A 1 291 ? 4.887 -10.637 -15.599 1.00 31.92 291 ASN A O 1
ATOM 4152 N N . LYS A 1 292 ? 6.919 -10.243 -16.460 1.00 24.12 292 LYS A N 1
ATOM 4153 C CA . LYS A 1 292 ? 6.580 -8.892 -16.872 1.00 24.79 292 LYS A CA 1
ATOM 4154 C C . LYS A 1 292 ? 5.543 -8.844 -17.992 1.00 24.60 292 LYS A C 1
ATOM 4155 O O . LYS A 1 292 ? 4.862 -7.830 -18.150 1.00 28.67 292 LYS A O 1
ATOM 4174 N N . GLN A 1 293 ? 5.412 -9.920 -18.766 1.00 26.34 293 GLN A N 1
ATOM 4175 C CA . GLN A 1 293 ? 4.428 -9.947 -19.843 1.00 27.55 293 GLN A CA 1
ATOM 4176 C C . GLN A 1 293 ? 3.020 -9.644 -19.304 1.00 24.97 293 GLN A C 1
ATOM 4177 O O . GLN A 1 293 ? 2.204 -9.036 -19.992 1.00 23.22 293 GLN A O 1
ATOM 4191 N N . GLU A 1 294 ? 2.761 -10.057 -18.065 1.00 24.07 294 GLU A N 1
ATOM 4192 C CA . GLU A 1 294 ? 1.510 -9.733 -17.360 1.00 23.25 294 GLU A CA 1
ATOM 4193 C C . GLU A 1 294 ? 1.270 -8.229 -17.341 1.00 27.15 294 GLU A C 1
ATOM 4194 O O . GLU A 1 294 ? 0.154 -7.752 -17.564 1.00 23.40 294 GLU A O 1
ATOM 4206 N N . PHE A 1 295 ? 2.337 -7.491 -17.057 1.00 19.69 295 PHE A N 1
ATOM 4207 C CA . PHE A 1 295 ? 2.248 -6.037 -16.946 1.00 18.80 295 PHE A CA 1
ATOM 4208 C C . PHE A 1 295 ? 2.064 -5.426 -18.319 1.00 21.80 295 PHE A C 1
ATOM 4209 O O . PHE A 1 295 ? 1.273 -4.507 -18.490 1.00 23.61 295 PHE A O 1
ATOM 4226 N N . VAL A 1 296 ? 2.825 -5.912 -19.294 1.00 20.95 296 VAL A N 1
ATOM 4227 C CA . VAL A 1 296 ? 2.738 -5.396 -20.655 1.00 19.85 296 VAL A CA 1
ATOM 4228 C C . VAL A 1 296 ? 1.294 -5.501 -21.163 1.00 21.55 296 VAL A C 1
ATOM 4229 O O . VAL A 1 296 ? 0.717 -4.545 -21.671 1.00 24.50 296 VAL A O 1
ATOM 4242 N N . ASP A 1 297 ? 0.701 -6.674 -21.019 1.00 22.32 297 ASP A N 1
ATOM 4243 C CA . ASP A 1 297 ? -0.661 -6.873 -21.507 1.00 22.54 297 ASP A CA 1
ATOM 4244 C C . ASP A 1 297 ? -1.709 -6.067 -20.714 1.00 23.50 297 ASP A C 1
ATOM 4245 O O . ASP A 1 297 ? -2.669 -5.537 -21.296 1.00 22.67 297 ASP A O 1
ATOM 4254 N N . ALA A 1 298 ? -1.518 -5.941 -19.400 1.00 21.86 298 ALA A N 1
ATOM 4255 C CA . ALA A 1 298 ? -2.433 -5.142 -18.577 1.00 22.60 298 ALA A CA 1
ATOM 4256 C C . ALA A 1 298 ? -2.377 -3.664 -18.933 1.00 20.54 298 ALA A C 1
ATOM 4257 O O . ALA A 1 298 ? -3.386 -2.988 -18.885 1.00 21.93 298 ALA A O 1
ATOM 4264 N N . MET A 1 299 ? -1.205 -3.158 -19.296 1.00 20.33 299 MET A N 1
ATOM 4265 C CA . MET A 1 299 ? -1.054 -1.716 -19.476 1.00 21.36 299 MET A CA 1
ATOM 4266 C C . MET A 1 299 ? -1.297 -1.274 -20.914 1.00 28.39 299 MET A C 1
ATOM 4267 O O . MET A 1 299 ? -1.530 -0.090 -21.168 1.00 23.14 299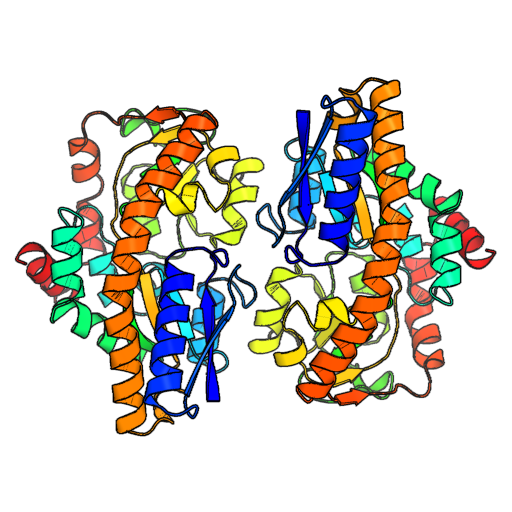 MET A O 1
ATOM 4281 N N . LYS A 1 300 ? -1.272 -2.221 -21.846 1.00 22.03 300 LYS A N 1
ATOM 4282 C CA . LYS A 1 300 ? -1.375 -1.899 -23.268 1.00 29.83 300 LYS A CA 1
ATOM 4283 C C . LYS A 1 300 ? -2.563 -1.012 -23.659 1.00 25.74 300 LYS A C 1
ATOM 4284 O O . LYS A 1 300 ? -2.434 -0.188 -24.562 1.00 26.61 300 LYS A O 1
ATOM 4303 N N . PRO A 1 301 ? -3.725 -1.189 -23.009 1.00 30.21 301 PRO A N 1
ATOM 4304 C CA . PRO A 1 301 ? -4.878 -0.348 -23.357 1.00 27.75 301 PRO A CA 1
ATOM 4305 C C . PRO A 1 301 ? -4.638 1.160 -23.300 1.00 26.17 301 PRO A C 1
ATOM 4306 O O . PRO A 1 301 ? -5.390 1.909 -23.921 1.00 25.21 301 PRO A O 1
ATOM 4317 N N . VAL A 1 302 ? -3.623 1.617 -22.580 1.00 23.24 302 VAL A N 1
ATOM 4318 C CA . VAL A 1 302 ? -3.441 3.063 -22.488 1.00 24.21 302 VAL A CA 1
ATOM 4319 C C . VAL A 1 302 ? -2.927 3.586 -23.818 1.00 27.29 302 VAL A C 1
ATOM 4320 O O . VAL A 1 302 ? -3.012 4.784 -24.076 1.00 23.99 302 VAL A O 1
ATOM 4333 N N . TYR A 1 303 ? -2.413 2.706 -24.678 1.00 22.13 303 TYR A N 1
ATOM 4334 C CA . TYR A 1 303 ? -1.907 3.175 -25.962 1.00 24.13 303 TYR A CA 1
ATOM 4335 C C . TYR A 1 303 ? -3.069 3.764 -26.760 1.00 29.58 303 TYR A C 1
ATOM 4336 O O . TYR A 1 303 ? -2.989 4.891 -27.253 1.00 24.68 303 TYR A O 1
ATOM 4354 N N . GLN A 1 304 ? -4.170 3.025 -26.861 1.00 26.02 304 GLN A N 1
ATOM 4355 C CA . GLN A 1 304 ? -5.297 3.534 -27.625 1.00 34.79 304 GLN A CA 1
ATOM 4356 C C . GLN A 1 304 ? -6.023 4.665 -26.895 1.00 32.39 304 GLN A C 1
ATOM 4357 O O . GLN A 1 304 ? -6.533 5.578 -27.537 1.00 32.90 304 GLN A O 1
ATOM 4371 N N . LYS A 1 305 ? -6.059 4.616 -25.567 1.00 28.61 305 LYS A N 1
ATOM 4372 C CA . LYS A 1 305 ? -6.767 5.629 -24.783 1.00 34.92 305 LYS A CA 1
ATOM 4373 C C . LYS A 1 305 ? -6.064 6.978 -24.784 1.00 29.90 305 LYS A C 1
ATOM 4374 O O . LYS A 1 305 ? -6.722 8.021 -24.753 1.00 34.31 305 LYS A O 1
ATOM 4393 N N . PHE A 1 306 ? -4.735 6.966 -24.805 1.00 25.30 306 PHE A N 1
ATOM 4394 C CA . PHE A 1 306 ? -3.980 8.199 -24.652 1.00 21.73 306 PHE A CA 1
ATOM 4395 C C . PHE A 1 306 ? -3.075 8.517 -25.844 1.00 25.14 306 PHE A C 1
ATOM 4396 O O . PHE A 1 306 ? -2.617 9.651 -25.968 1.00 26.94 306 PHE A O 1
ATOM 4413 N N . ALA A 1 307 ? -2.815 7.537 -26.712 1.00 22.62 307 ALA A N 1
ATOM 4414 C CA . ALA A 1 307 ? -1.927 7.770 -27.860 1.00 27.69 307 ALA A CA 1
ATOM 4415 C C . ALA A 1 307 ? -2.548 7.230 -29.139 1.00 28.82 307 ALA A C 1
ATOM 4416 O O . ALA A 1 307 ? -1.848 6.755 -30.040 1.00 26.20 307 ALA A O 1
ATOM 4423 N N . GLY A 1 308 ? -3.870 7.353 -29.222 1.00 26.64 308 GLY A N 1
ATOM 4424 C CA . GLY A 1 308 ? -4.628 6.769 -30.307 1.00 27.19 308 GLY A CA 1
ATOM 4425 C C . GLY A 1 308 ? -4.999 7.709 -31.437 1.00 29.43 308 GLY A C 1
ATOM 4426 O O . GLY A 1 308 ? -5.569 7.253 -32.427 1.00 28.27 308 GLY A O 1
ATOM 4430 N N . ASP A 1 309 ? -4.710 9.005 -31.321 1.00 27.95 309 ASP A N 1
ATOM 4431 C CA . ASP A 1 309 ? -5.037 9.912 -32.424 1.00 39.65 309 ASP A CA 1
ATOM 4432 C C . ASP A 1 309 ? -3.951 9.814 -33.494 1.00 29.35 309 ASP A C 1
ATOM 4433 O O . ASP A 1 309 ? -2.984 9.062 -33.335 1.00 29.39 309 ASP A O 1
ATOM 4442 N N . GLU A 1 310 ? -4.131 10.542 -34.594 1.00 28.88 310 GLU A N 1
ATOM 4443 C CA . GLU A 1 310 ? -3.243 10.433 -35.750 1.00 29.10 310 GLU A CA 1
ATOM 4444 C C . GLU A 1 310 ? -1.807 10.796 -35.411 1.00 30.63 310 GLU A C 1
ATOM 4445 O O . GLU A 1 310 ? -0.877 10.074 -35.768 1.00 29.65 310 GLU A O 1
ATOM 4457 N N . LYS A 1 311 ? -1.639 11.933 -34.735 1.00 28.35 311 LYS A N 1
ATOM 4458 C CA . LYS A 1 311 ? -0.321 12.441 -34.361 1.00 32.89 311 LYS A CA 1
ATOM 4459 C C . LYS A 1 311 ? 0.434 11.464 -33.468 1.00 26.65 311 LYS A C 1
ATOM 4460 O O . LYS A 1 311 ? 1.554 11.053 -33.781 1.00 27.47 311 LYS A O 1
ATOM 4479 N N . LEU A 1 312 ? -0.196 11.092 -32.358 1.00 26.25 312 LEU A N 1
ATOM 4480 C CA . LEU A 1 312 ? 0.459 10.272 -31.354 1.00 29.30 312 LEU A CA 1
ATOM 4481 C C . LEU A 1 312 ? 0.701 8.853 -31.850 1.00 27.03 312 LEU A C 1
ATOM 4482 O O . LEU A 1 312 ? 1.771 8.291 -31.602 1.00 26.49 312 LEU A O 1
ATOM 4498 N N . SER A 1 313 ? -0.260 8.268 -32.565 1.00 30.46 313 SER A N 1
ATOM 4499 C CA . SER A 1 313 ? -0.083 6.889 -33.009 1.00 29.89 313 SER A CA 1
ATOM 4500 C C . SER A 1 313 ? 1.065 6.827 -34.012 1.00 25.52 313 SER A C 1
ATOM 4501 O O . SER A 1 313 ? 1.801 5.845 -34.057 1.00 25.34 313 SER A O 1
ATOM 4509 N N . SER A 1 314 ? 1.254 7.893 -34.781 1.00 27.49 314 SER A N 1
ATOM 4510 C CA . SER A 1 314 ? 2.370 7.941 -35.721 1.00 26.20 314 SER A CA 1
ATOM 4511 C C . SER A 1 314 ? 3.715 8.026 -35.002 1.00 32.28 314 SER A C 1
ATOM 4512 O O . SER A 1 314 ? 4.677 7.367 -35.396 1.00 25.36 314 SER A O 1
ATOM 4520 N N . LEU A 1 315 ? 3.795 8.869 -33.972 1.00 26.14 315 LEU A N 1
ATOM 4521 C CA . LEU A 1 315 ? 5.010 8.943 -33.173 1.00 24.38 315 LEU A CA 1
ATOM 4522 C C . LEU A 1 315 ? 5.332 7.586 -32.558 1.00 26.11 315 LEU A C 1
ATOM 4523 O O . LEU A 1 315 ? 6.480 7.145 -32.592 1.00 23.61 315 LEU A O 1
ATOM 4539 N N . VAL A 1 316 ? 4.319 6.932 -31.999 1.00 24.02 316 VAL A N 1
ATOM 4540 C CA . VAL A 1 316 ? 4.518 5.657 -31.315 1.00 26.02 316 VAL A CA 1
ATOM 4541 C C . VAL A 1 316 ? 5.064 4.606 -32.282 1.00 23.87 316 VAL A C 1
ATOM 4542 O O . VAL A 1 316 ? 6.006 3.872 -31.947 1.00 25.21 316 VAL A O 1
ATOM 4555 N N . LYS A 1 317 ? 4.490 4.543 -33.480 1.00 25.98 317 LYS A N 1
ATOM 4556 C CA . LYS A 1 317 ? 4.960 3.620 -34.496 1.00 27.41 317 LYS A CA 1
ATOM 4557 C C . LYS A 1 317 ? 6.427 3.876 -34.810 1.00 27.48 317 LYS A C 1
ATOM 4558 O O . LYS A 1 317 ? 7.222 2.945 -34.893 1.00 26.04 317 LYS A O 1
ATOM 4577 N N . ARG A 1 318 ? 6.785 5.143 -34.989 1.00 24.94 318 ARG A N 1
ATOM 4578 C CA . ARG A 1 318 ? 8.142 5.490 -35.384 1.00 25.56 318 ARG A CA 1
ATOM 4579 C C . ARG A 1 318 ? 9.135 5.184 -34.277 1.00 25.99 318 ARG A C 1
ATOM 4580 O O . ARG A 1 318 ? 10.288 4.844 -34.543 1.00 24.39 318 ARG A O 1
ATOM 4601 N N . ILE A 1 319 ? 8.696 5.323 -33.030 1.00 23.60 319 ILE A N 1
ATOM 4602 C CA . ILE A 1 319 ? 9.518 4.907 -31.910 1.00 23.23 319 ILE A CA 1
ATOM 4603 C C . ILE A 1 319 ? 9.758 3.397 -31.967 1.00 23.55 319 ILE A C 1
ATOM 4604 O O . ILE A 1 319 ? 10.897 2.931 -31.901 1.00 24.18 319 ILE A O 1
ATOM 4620 N N . GLN A 1 320 ? 8.676 2.642 -32.091 1.00 23.88 320 GLN A N 1
ATOM 4621 C CA . GLN A 1 320 ? 8.746 1.183 -32.090 1.00 29.18 320 GLN A CA 1
ATOM 4622 C C . GLN A 1 320 ? 9.628 0.665 -33.229 1.00 30.11 320 GLN A C 1
ATOM 4623 O O . GLN A 1 320 ? 10.299 -0.360 -33.091 1.00 30.71 320 GLN A O 1
ATOM 4637 N N . ASP A 1 321 ? 9.625 1.387 -34.347 1.00 25.38 321 ASP A N 1
ATOM 4638 C CA . ASP A 1 321 ? 10.369 0.986 -35.534 1.00 26.31 321 ASP A CA 1
ATOM 4639 C C . ASP A 1 321 ? 11.858 1.348 -35.480 1.00 36.50 321 ASP A C 1
ATOM 4640 O O . ASP A 1 321 ? 12.633 0.902 -36.320 1.00 39.89 321 ASP A O 1
ATOM 4649 N N . THR A 1 322 ? 12.260 2.149 -34.498 1.00 25.18 322 THR A N 1
ATOM 4650 C CA . THR A 1 322 ? 13.667 2.514 -34.351 1.00 26.93 322 THR A CA 1
ATOM 4651 C C . THR A 1 322 ? 14.465 1.348 -33.785 1.00 28.08 322 THR A C 1
ATOM 4652 O O . THR A 1 322 ? 14.059 0.745 -32.793 1.00 30.15 322 THR A O 1
ATOM 4663 N N . ARG B 1 23 ? 22.556 5.183 17.318 1.00 27.08 23 ARG B N 1
ATOM 4664 C CA . ARG B 1 23 ? 21.353 5.626 16.632 1.00 25.25 23 ARG B CA 1
ATOM 4665 C C . ARG B 1 23 ? 21.502 7.104 16.298 1.00 19.70 23 ARG B C 1
ATOM 4666 O O . ARG B 1 23 ? 21.707 7.905 17.201 1.00 21.94 23 ARG B O 1
ATOM 4686 N N . ASP B 1 24 ? 21.451 7.444 15.009 1.00 17.60 24 ASP B N 1
ATOM 4687 C CA . ASP B 1 24 ? 21.345 8.844 14.595 1.00 17.41 24 ASP B CA 1
ATOM 4688 C C . ASP B 1 24 ? 19.888 9.275 14.509 1.00 16.74 24 ASP B C 1
ATOM 4689 O O . ASP B 1 24 ? 19.086 8.672 13.790 1.00 20.50 24 ASP B O 1
ATOM 4698 N N . PHE B 1 25 ? 19.563 10.342 15.221 1.00 14.19 25 PHE B N 1
ATOM 4699 C CA . PHE B 1 25 ? 18.250 10.960 15.106 1.00 16.46 25 PHE B CA 1
ATOM 4700 C C . PHE B 1 25 ? 18.169 11.698 13.799 1.00 15.25 25 PHE B C 1
ATOM 4701 O O . PHE B 1 25 ? 19.087 12.443 13.445 1.00 16.02 25 PHE B O 1
ATOM 4718 N N . ARG B 1 26 ? 17.091 11.467 13.063 1.00 13.31 26 ARG B N 1
ATOM 4719 C CA . ARG B 1 26 ? 16.904 12.141 11.786 1.00 12.08 26 ARG B CA 1
ATOM 4720 C C . ARG B 1 26 ? 16.148 13.432 12.037 1.00 11.44 26 ARG B C 1
ATOM 4721 O O . ARG B 1 26 ? 15.116 13.421 12.701 1.00 12.19 26 ARG B O 1
ATOM 4742 N N . SER B 1 27 ? 16.690 14.531 11.531 1.00 11.78 27 SER B N 1
ATOM 4743 C CA . SER B 1 27 ? 16.181 15.862 11.848 1.00 10.52 27 SER B CA 1
ATOM 4744 C C . SER B 1 27 ? 15.918 16.671 10.580 1.00 11.85 27 SER B C 1
ATOM 4745 O O . SER B 1 27 ? 16.798 16.801 9.728 1.00 12.73 27 SER B O 1
ATOM 4753 N N . ALA B 1 28 ? 14.702 17.196 10.454 1.00 11.08 28 ALA B N 1
ATOM 4754 C CA . ALA B 1 28 ? 14.278 17.918 9.258 1.00 10.60 28 ALA B CA 1
ATOM 4755 C C . ALA B 1 28 ? 14.450 19.441 9.367 1.00 9.59 28 ALA B C 1
ATOM 4756 O O . ALA B 1 28 ? 14.347 20.021 10.440 1.00 10.68 28 ALA B O 1
ATOM 4763 N N . ASP B 1 29 ? 14.702 20.080 8.235 1.00 10.36 29 ASP B N 1
ATOM 4764 C CA . ASP B 1 29 ? 14.723 21.545 8.152 1.00 11.40 29 ASP B CA 1
ATOM 4765 C C . ASP B 1 29 ? 14.339 21.948 6.738 1.00 12.02 29 ASP B C 1
ATOM 4766 O O . ASP B 1 29 ? 14.811 21.338 5.783 1.00 9.55 29 ASP B O 1
ATOM 4775 N N . VAL B 1 30 ? 13.504 22.982 6.587 1.00 9.45 30 VAL B N 1
ATOM 4776 C CA . VAL B 1 30 ? 13.148 23.441 5.234 1.00 11.33 30 VAL B CA 1
ATOM 4777 C C . VAL B 1 30 ? 14.283 24.193 4.531 1.00 9.13 30 VAL B C 1
ATOM 4778 O O . VAL B 1 30 ? 14.254 24.349 3.312 1.00 12.31 30 VAL B O 1
ATOM 4791 N N . HIS B 1 31 ? 15.261 24.683 5.290 1.00 9.74 31 HIS B N 1
ATOM 4792 C CA . HIS B 1 31 ? 16.286 25.584 4.730 1.00 11.10 31 HIS B CA 1
ATOM 4793 C C . HIS B 1 31 ? 17.455 24.845 4.092 1.00 11.49 31 HIS B C 1
ATOM 4794 O O . HIS B 1 31 ? 17.648 23.651 4.328 1.00 12.75 31 HIS B O 1
ATOM 4807 N N . PRO B 1 32 ? 18.260 25.558 3.291 1.00 12.33 32 PRO B N 1
ATOM 4808 C CA . PRO B 1 32 ? 19.437 24.933 2.666 1.00 13.55 32 PRO B CA 1
ATOM 4809 C C . PRO B 1 32 ? 20.502 24.465 3.652 1.00 15.41 32 PRO B C 1
ATOM 4810 O O . PRO B 1 32 ? 20.510 24.800 4.835 1.00 13.38 32 PRO B O 1
ATOM 4821 N N . ALA B 1 33 ? 21.425 23.662 3.138 1.00 16.59 33 ALA B N 1
ATOM 4822 C CA . ALA B 1 33 ? 22.411 22.992 3.959 1.00 18.14 33 ALA B CA 1
ATOM 4823 C C . ALA B 1 33 ? 23.350 23.934 4.713 1.00 17.51 33 ALA B C 1
ATOM 4824 O O . ALA B 1 33 ? 23.856 23.578 5.788 1.00 22.11 33 ALA B O 1
ATOM 4831 N N . ASP B 1 34 ? 23.603 25.103 4.150 1.00 18.72 34 ASP B N 1
ATOM 4832 C CA . ASP B 1 34 ? 24.522 26.056 4.760 1.00 19.25 34 ASP B CA 1
ATOM 4833 C C . ASP B 1 34 ? 23.830 27.036 5.707 1.00 14.69 34 ASP B C 1
ATOM 4834 O O . ASP B 1 34 ? 24.470 27.962 6.209 1.00 17.03 34 ASP B O 1
ATOM 4843 N N . TYR B 1 35 ? 22.533 26.851 5.944 1.00 13.09 35 TYR B N 1
ATOM 4844 C CA . TYR B 1 35 ? 21.755 27.840 6.688 1.00 11.27 35 TYR B CA 1
ATOM 4845 C C . TYR B 1 35 ? 22.086 27.755 8.167 1.00 12.48 35 TYR B C 1
ATOM 4846 O O . TYR B 1 35 ? 22.377 26.668 8.668 1.00 11.81 35 TYR B O 1
ATOM 4864 N N . PRO B 1 36 ? 21.986 28.868 8.901 1.00 11.24 36 PRO B N 1
ATOM 4865 C CA . PRO B 1 36 ? 22.406 28.799 10.311 1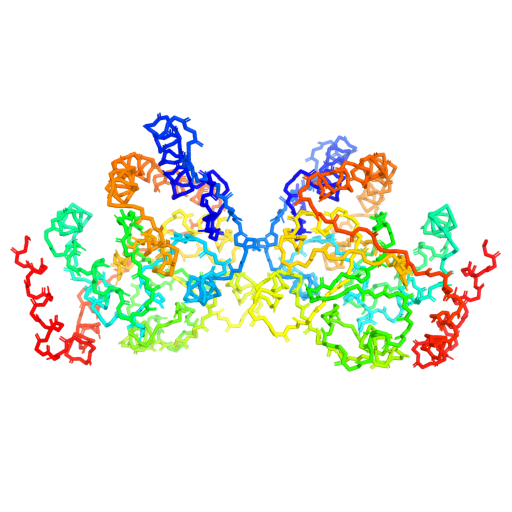.00 11.68 36 PRO B CA 1
ATOM 4866 C C . PRO B 1 36 ? 21.673 27.767 11.160 1.00 11.21 36 PRO B C 1
ATOM 4867 O O . PRO B 1 36 ? 22.315 27.189 12.030 1.00 11.34 36 PRO B O 1
ATOM 4878 N N . THR B 1 37 ? 20.398 27.525 10.919 1.00 10.33 37 THR B N 1
ATOM 4879 C CA . THR B 1 37 ? 19.677 26.524 11.710 1.00 9.87 37 THR B CA 1
ATOM 4880 C C . THR B 1 37 ? 20.181 25.110 11.438 1.00 10.55 37 THR B C 1
ATOM 4881 O O . THR B 1 37 ? 20.100 24.250 12.319 1.00 11.18 37 THR B O 1
ATOM 4892 N N . VAL B 1 38 ? 20.648 24.864 10.224 1.00 10.17 38 VAL B N 1
ATOM 4893 C CA . VAL B 1 38 ? 21.135 23.544 9.846 1.00 11.60 38 VAL B CA 1
ATOM 4894 C C . VAL B 1 38 ? 22.537 23.363 10.414 1.00 12.97 38 VAL B C 1
ATOM 4895 O O . VAL B 1 38 ? 22.862 22.331 11.002 1.00 11.22 38 VAL B O 1
ATOM 4908 N N . GLU B 1 39 ? 23.373 24.376 10.296 1.00 12.10 39 GLU B N 1
ATOM 4909 C CA . GLU B 1 39 ? 24.711 24.311 10.861 1.00 12.14 39 GLU B CA 1
ATOM 4910 C C . GLU B 1 39 ? 24.646 24.121 12.379 1.00 14.33 39 GLU B C 1
ATOM 4911 O O . GLU B 1 39 ? 25.479 23.406 12.967 1.00 12.91 39 GLU B O 1
ATOM 4923 N N . ALA B 1 40 ? 23.650 24.734 13.009 1.00 13.49 40 ALA B N 1
ATOM 4924 C CA . ALA B 1 40 ? 23.478 24.612 14.446 1.00 12.32 40 ALA B CA 1
ATOM 4925 C C . ALA B 1 40 ? 23.172 23.171 14.820 1.00 13.40 40 ALA B C 1
ATOM 4926 O O . ALA B 1 40 ? 23.730 22.642 15.781 1.00 13.03 40 ALA B O 1
ATOM 4933 N N . VAL B 1 41 ? 22.292 22.515 14.068 1.00 11.04 41 VAL B N 1
ATOM 4934 C CA . VAL B 1 41 ? 21.943 21.146 14.433 1.00 11.00 41 VAL B CA 1
ATOM 4935 C C . VAL B 1 41 ? 23.120 20.213 14.105 1.00 14.44 41 VAL B C 1
ATOM 4936 O O . VAL B 1 41 ? 23.346 19.224 14.823 1.00 14.23 41 VAL B O 1
ATOM 4949 N N . LYS B 1 42 ? 23.884 20.507 13.060 1.00 13.10 42 LYS B N 1
ATOM 4950 C CA . LYS B 1 42 ? 25.073 19.709 12.789 1.00 12.42 42 LYS B CA 1
ATOM 4951 C C . LYS B 1 42 ? 26.073 19.810 13.938 1.00 15.53 42 LYS B C 1
ATOM 4952 O O . LYS B 1 42 ? 26.731 18.822 14.295 1.00 16.05 42 LYS B O 1
ATOM 4971 N N . PHE B 1 43 ? 26.185 20.995 14.521 1.00 15.07 43 PHE B N 1
ATOM 4972 C CA . PHE B 1 43 ? 27.027 21.174 15.693 1.00 17.35 43 PHE B CA 1
ATOM 4973 C C . PHE B 1 43 ? 26.531 20.306 16.869 1.00 13.68 43 PHE B C 1
ATOM 4974 O O . PHE B 1 43 ? 27.309 19.645 17.539 1.00 15.21 43 PHE B O 1
ATOM 4991 N N . MET B 1 44 ? 25.235 20.321 17.126 1.00 13.15 44 MET B N 1
ATOM 4992 C CA . MET B 1 44 ? 24.621 19.472 18.132 1.00 12.53 44 MET B CA 1
ATOM 4993 C C . MET B 1 44 ? 24.965 18.027 17.859 1.00 13.05 44 MET B C 1
ATOM 4994 O O . MET B 1 44 ? 25.330 17.282 18.779 1.00 13.09 44 MET B O 1
ATOM 5008 N N . GLY B 1 45 ? 24.839 17.624 16.595 1.00 13.85 45 GLY B N 1
ATOM 5009 C CA . GLY B 1 45 ? 25.126 16.247 16.211 1.00 14.02 45 GLY B CA 1
ATOM 5010 C C . GLY B 1 45 ? 26.540 15.836 16.549 1.00 14.99 45 GLY B C 1
ATOM 5011 O O . GLY B 1 45 ? 26.768 14.740 17.063 1.00 14.64 45 GLY B O 1
ATOM 5015 N N . LYS B 1 46 ? 27.499 16.694 16.254 1.00 15.43 46 LYS B N 1
ATOM 5016 C CA . LYS B 1 46 ? 28.899 16.398 16.539 1.00 14.65 46 LYS B CA 1
ATOM 5017 C C . LYS B 1 46 ? 29.135 16.278 18.033 1.00 14.88 46 LYS B C 1
ATOM 5018 O O . LYS B 1 46 ? 29.824 15.352 18.516 1.00 16.29 46 LYS B O 1
ATOM 5037 N N . GLN B 1 47 ? 28.549 17.198 18.786 1.00 15.37 47 GLN B N 1
ATOM 5038 C CA . GLN B 1 47 ? 28.683 17.145 20.239 1.00 16.31 47 GLN B CA 1
ATOM 5039 C C . GLN B 1 47 ? 28.078 15.864 20.825 1.00 16.49 47 GLN B C 1
ATOM 5040 O O . GLN B 1 47 ? 28.674 15.218 21.697 1.00 17.07 47 GLN B O 1
ATOM 5054 N N . LEU B 1 48 ? 26.889 15.505 20.348 1.00 14.12 48 LEU B N 1
ATOM 5055 C CA . LEU B 1 48 ? 26.159 14.352 20.849 1.00 14.33 48 LEU B CA 1
ATOM 5056 C C . LEU B 1 48 ? 26.926 13.084 20.514 1.00 15.87 48 LEU B C 1
ATOM 5057 O O . LEU B 1 48 ? 27.037 12.177 21.342 1.00 16.44 48 LEU B O 1
ATOM 5073 N N . ALA B 1 49 ? 27.463 13.014 19.302 1.00 14.70 49 ALA B N 1
ATOM 5074 C CA . ALA B 1 49 ? 28.211 11.816 18.894 1.00 18.15 49 ALA B CA 1
ATOM 5075 C C . ALA B 1 49 ? 29.445 11.629 19.759 1.00 15.87 49 ALA B C 1
ATOM 5076 O O . ALA B 1 49 ? 29.745 10.519 20.201 1.00 18.16 49 ALA B O 1
ATOM 5083 N N . ALA B 1 50 ? 30.175 12.702 20.023 1.00 15.98 50 ALA B N 1
ATOM 5084 C CA . ALA B 1 50 ? 31.372 12.620 20.840 1.00 16.62 50 ALA B CA 1
ATOM 5085 C C . ALA B 1 50 ? 31.036 12.258 22.281 1.00 21.44 50 ALA B C 1
ATOM 5086 O O . ALA B 1 50 ? 31.637 11.354 22.866 1.00 22.56 50 ALA B O 1
ATOM 5093 N N . ALA B 1 51 ? 30.086 12.977 22.860 1.00 20.40 51 ALA B N 1
ATOM 5094 C CA . ALA B 1 51 ? 29.754 12.768 24.254 1.00 17.88 51 ALA B CA 1
ATOM 5095 C C . ALA B 1 51 ? 29.216 11.370 24.485 1.00 17.63 51 ALA B C 1
ATOM 5096 O O . ALA B 1 51 ? 29.436 10.795 25.548 1.00 21.41 51 ALA B O 1
ATOM 5103 N N . SER B 1 52 ? 28.513 10.840 23.491 1.00 16.10 52 SER B N 1
ATOM 5104 C CA . SER B 1 52 ? 27.898 9.507 23.635 1.00 16.30 52 SER B CA 1
ATOM 5105 C C . SER B 1 52 ? 28.777 8.378 23.121 1.00 17.86 52 SER B C 1
ATOM 5106 O O . SER B 1 52 ? 28.346 7.231 23.101 1.00 18.37 52 SER B O 1
ATOM 5114 N N . GLY B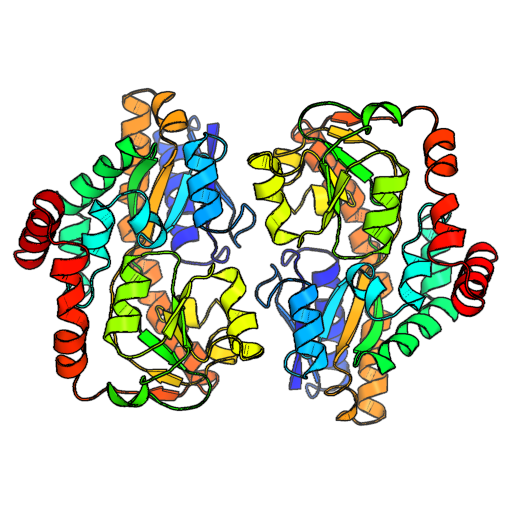 1 53 ? 29.989 8.686 22.684 1.00 18.58 53 GLY B N 1
ATOM 5115 C CA . GLY B 1 53 ? 30.888 7.651 22.184 1.00 21.44 53 GLY B CA 1
ATOM 5116 C C . GLY B 1 53 ? 30.346 6.942 20.951 1.00 21.50 53 GLY B C 1
ATOM 5117 O O . GLY B 1 53 ? 30.712 5.789 20.668 1.00 22.19 53 GLY B O 1
ATOM 5121 N N . GLY B 1 54 ? 29.454 7.618 20.230 1.00 19.11 54 GLY B N 1
ATOM 5122 C CA . GLY B 1 54 ? 28.909 7.095 18.988 1.00 19.33 54 GLY B CA 1
ATOM 5123 C C . GLY B 1 54 ? 27.539 6.457 19.109 1.00 19.89 54 GLY B C 1
ATOM 5124 O O . GLY B 1 54 ? 26.923 6.091 18.112 1.00 23.66 54 GLY B O 1
ATOM 5128 N N . LYS B 1 55 ? 27.053 6.333 20.337 1.00 17.76 55 LYS B N 1
ATOM 5129 C CA . LYS B 1 55 ? 25.767 5.714 20.595 1.00 16.84 55 LYS B CA 1
ATOM 5130 C C . LYS B 1 55 ? 24.605 6.536 20.053 1.00 18.30 55 LYS B C 1
ATOM 5131 O O . LYS B 1 55 ? 23.559 5.988 19.694 1.00 20.62 55 LYS B O 1
ATOM 5150 N N . LEU B 1 56 ? 24.810 7.848 20.040 1.00 15.62 56 LEU B N 1
ATOM 5151 C CA . LEU B 1 56 ? 23.804 8.833 19.640 1.00 16.80 56 LEU B CA 1
ATOM 5152 C C . LEU B 1 56 ? 24.386 9.841 18.670 1.00 17.57 56 LEU B C 1
ATOM 5153 O O . LEU B 1 56 ? 25.574 10.131 18.693 1.00 18.72 56 LEU B O 1
ATOM 5169 N N . GLY B 1 57 ? 23.536 10.379 17.809 1.00 17.11 57 GLY B N 1
ATOM 5170 C CA . GLY B 1 57 ? 23.972 11.347 16.830 1.00 16.08 57 GLY B CA 1
ATOM 5171 C C . GLY B 1 57 ? 22.756 12.005 16.215 1.00 15.17 57 GLY B C 1
ATOM 5172 O O . GLY B 1 57 ? 21.625 11.658 16.530 1.00 16.44 57 GLY B O 1
ATOM 5176 N N . VAL B 1 58 ? 23.008 12.958 15.321 1.00 13.02 58 VAL B N 1
ATOM 5177 C CA . VAL B 1 58 ? 21.962 13.624 14.550 1.00 15.61 58 VAL B CA 1
ATOM 5178 C C . VAL B 1 58 ? 22.372 13.694 13.089 1.00 13.84 58 VAL B C 1
ATOM 5179 O O . VAL B 1 58 ? 23.504 14.051 12.743 1.00 17.31 58 VAL B O 1
ATOM 5192 N N . LYS B 1 59 ? 21.440 13.330 12.226 1.00 14.32 59 LYS B N 1
ATOM 5193 C CA . LYS B 1 59 ? 21.611 13.512 10.790 1.00 15.82 59 LYS B CA 1
ATOM 5194 C C . LYS B 1 59 ? 20.562 14.486 10.309 1.00 13.70 59 LYS B C 1
ATOM 5195 O O . LYS B 1 59 ? 19.371 14.271 10.559 1.00 13.21 59 LYS B O 1
ATOM 5214 N N . VAL B 1 60 ? 21.002 15.550 9.627 1.00 12.62 60 VAL B N 1
ATOM 5215 C CA . VAL B 1 60 ? 20.084 16.595 9.191 1.00 12.32 60 VAL B CA 1
ATOM 5216 C C . VAL B 1 60 ? 19.672 16.359 7.742 1.00 12.99 60 VAL B C 1
ATOM 5217 O O . VAL B 1 60 ? 20.476 15.948 6.900 1.00 14.31 60 VAL B O 1
ATOM 5230 N N . PHE B 1 61 ? 18.402 16.645 7.483 1.00 12.09 61 PHE B N 1
ATOM 5231 C CA . PHE B 1 61 ? 17.804 16.573 6.153 1.00 12.05 61 PHE B CA 1
ATOM 5232 C C . PHE B 1 61 ? 17.276 17.947 5.793 1.00 12.45 61 PHE B C 1
ATOM 5233 O O . PHE B 1 61 ? 16.136 18.288 6.152 1.00 12.68 61 PHE B O 1
ATOM 5250 N N . PRO B 1 62 ? 18.121 18.754 5.133 1.00 12.32 62 PRO B N 1
ATOM 5251 C CA . PRO B 1 62 ? 17.728 20.116 4.791 1.00 11.10 62 PRO B CA 1
ATOM 5252 C C . PRO B 1 62 ? 16.873 20.177 3.536 1.00 17.03 62 PRO B C 1
ATOM 5253 O O . PRO B 1 62 ? 16.463 19.145 3.002 1.00 12.40 62 PRO B O 1
ATOM 5264 N N . ASN B 1 63 ? 16.565 21.394 3.111 1.00 11.30 63 ASN B N 1
ATOM 5265 C CA . ASN B 1 63 ? 15.858 21.631 1.855 1.00 11.26 63 ASN B CA 1
ATOM 5266 C C . ASN B 1 63 ? 14.425 21.116 1.837 1.00 11.26 63 ASN B C 1
ATOM 5267 O O . ASN B 1 63 ? 13.804 21.008 0.776 1.00 13.54 63 ASN B O 1
ATOM 5278 N N . GLY B 1 64 ? 13.880 20.813 3.017 1.00 10.54 64 GLY B N 1
ATOM 5279 C CA . GLY B 1 64 ? 12.504 20.354 3.094 1.00 9.57 64 GLY B CA 1
ATOM 5280 C C . GLY B 1 64 ? 12.279 18.983 2.476 1.00 10.27 64 GLY B C 1
ATOM 5281 O O . GLY B 1 64 ? 11.169 18.621 2.139 1.00 12.37 64 GLY B O 1
ATOM 5285 N N . ALA B 1 65 ? 13.344 18.200 2.347 1.00 11.16 65 ALA B N 1
ATOM 5286 C CA . ALA B 1 65 ? 13.263 16.892 1.706 1.00 12.09 65 ALA B CA 1
ATOM 5287 C C . ALA B 1 65 ? 12.206 15.978 2.352 1.00 11.29 65 ALA B C 1
ATOM 5288 O O . ALA B 1 65 ? 11.543 15.197 1.664 1.00 14.19 65 ALA B O 1
ATOM 5295 N N . LEU B 1 66 ? 12.044 16.059 3.665 1.00 11.20 66 LEU B N 1
ATOM 5296 C CA . LEU B 1 66 ? 11.117 15.168 4.345 1.00 12.59 66 LEU B CA 1
ATOM 5297 C C . LEU B 1 66 ? 9.693 15.734 4.481 1.00 11.87 66 LEU B C 1
ATOM 5298 O O . LEU B 1 66 ? 8.805 15.051 5.005 1.00 10.70 66 LEU B O 1
ATOM 5314 N N . GLY B 1 67 ? 9.478 16.951 3.974 1.00 11.04 67 GLY B N 1
ATOM 5315 C CA . GLY B 1 67 ? 8.155 17.562 3.946 1.00 10.83 67 GLY B CA 1
ATOM 5316 C C . GLY B 1 67 ? 8.141 18.991 4.436 1.00 11.54 67 GLY B C 1
ATOM 5317 O O . GLY B 1 67 ? 9.171 19.530 4.843 1.00 10.75 67 GLY B O 1
ATOM 5321 N N . SER B 1 68 ? 6.957 19.598 4.385 1.00 11.17 68 SER B N 1
ATOM 5322 C CA . SER B 1 68 ? 6.758 20.933 4.932 1.00 9.32 68 SER B CA 1
ATOM 5323 C C . SER B 1 68 ? 6.827 20.892 6.451 1.00 9.41 68 SER B C 1
ATOM 5324 O O . SER B 1 68 ? 6.791 19.830 7.045 1.00 9.65 68 SER B O 1
ATOM 5332 N N . GLU B 1 69 ? 6.828 22.049 7.102 1.00 10.02 69 GLU B N 1
ATOM 5333 C CA . GLU B 1 69 ? 6.891 22.075 8.567 1.00 10.76 69 GLU B CA 1
ATOM 5334 C C . GLU B 1 69 ? 5.677 21.371 9.201 1.00 9.59 69 GLU B C 1
ATOM 5335 O O . GLU B 1 69 ? 5.826 20.588 10.138 1.00 10.50 69 GLU B O 1
ATOM 5347 N N . LYS B 1 70 ? 4.493 21.583 8.648 1.00 8.64 70 LYS B N 1
ATOM 5348 C CA . LYS B 1 70 ? 3.300 20.860 9.083 1.00 12.25 70 LYS B CA 1
ATOM 5349 C C . LYS B 1 70 ? 3.440 19.356 8.911 1.00 12.68 70 LYS B C 1
ATOM 5350 O O . LYS B 1 70 ? 3.022 18.581 9.786 1.00 14.41 70 LYS B O 1
ATOM 5369 N N . ASP B 1 71 ? 3.994 18.921 7.787 1.00 10.39 71 ASP B N 1
ATOM 5370 C CA . ASP B 1 71 ? 4.239 17.495 7.570 1.00 12.94 71 ASP B CA 1
ATOM 5371 C C . ASP B 1 71 ? 5.177 16.927 8.626 1.00 11.95 71 ASP B C 1
ATOM 5372 O O . ASP B 1 71 ? 4.997 15.781 9.114 1.00 12.74 71 ASP B O 1
ATOM 5381 N N . THR B 1 72 ? 6.220 17.689 8.960 1.00 9.58 72 THR B N 1
ATOM 5382 C CA . THR B 1 72 ? 7.189 17.159 9.904 1.00 9.74 72 THR B CA 1
ATOM 5383 C C . THR B 1 72 ? 6.607 17.130 11.327 1.00 10.39 72 THR B C 1
ATOM 5384 O O . THR B 1 72 ? 6.929 16.223 12.087 1.00 10.81 72 THR B O 1
ATOM 5395 N N . ILE B 1 73 ? 5.727 18.069 11.672 1.00 10.35 73 ILE B N 1
ATOM 5396 C CA . ILE B 1 73 ? 4.997 18.006 12.933 1.00 11.42 73 ILE B CA 1
ATOM 5397 C C . ILE B 1 73 ? 4.220 16.677 12.993 1.00 11.73 73 ILE B C 1
ATOM 5398 O O . ILE B 1 73 ? 4.280 15.954 13.997 1.00 12.51 73 ILE B O 1
ATOM 5414 N N . GLU B 1 74 ? 3.500 16.363 11.912 1.00 11.36 74 GLU B N 1
ATOM 5415 C CA . GLU B 1 74 ? 2.711 15.137 11.802 1.00 11.46 74 GLU B CA 1
ATOM 5416 C C . GLU B 1 74 ? 3.616 13.912 11.988 1.00 14.28 74 GLU B C 1
ATOM 5417 O O . GLU B 1 74 ? 3.297 12.985 12.733 1.00 14.29 74 GLU B O 1
ATOM 5429 N N . GLN B 1 75 ? 4.763 13.895 11.321 1.00 14.09 75 GLN B N 1
ATOM 5430 C CA . GLN B 1 75 ? 5.681 12.755 11.435 1.00 10.55 75 GLN B CA 1
ATOM 5431 C C . GLN B 1 75 ? 6.248 12.584 12.856 1.00 13.17 75 GLN B C 1
ATOM 5432 O O . GLN B 1 75 ? 6.375 11.462 13.367 1.00 12.64 75 GLN B O 1
ATOM 5446 N N . LEU B 1 76 ? 6.585 13.694 13.517 1.00 11.61 76 LEU B N 1
ATOM 5447 C CA . LEU B 1 76 ? 7.025 13.587 14.908 1.00 11.16 76 LEU B CA 1
ATOM 5448 C C . LEU B 1 76 ? 5.907 13.024 15.768 1.00 11.71 76 LEU B C 1
ATOM 5449 O O . LEU B 1 76 ? 6.139 12.201 16.648 1.00 13.25 76 LEU B O 1
ATOM 5465 N N . LYS B 1 77 ? 4.682 13.443 15.503 1.00 13.81 77 LYS B N 1
ATOM 5466 C CA . LYS B 1 77 ? 3.583 13.021 16.357 1.00 13.76 77 LYS B CA 1
ATOM 5467 C C . LYS B 1 77 ? 3.394 11.503 16.312 1.00 16.43 77 LYS B C 1
ATOM 5468 O O . LYS B 1 77 ? 3.122 10.876 17.340 1.00 17.84 77 LYS B O 1
ATOM 5487 N N . ILE B 1 78 ? 3.549 10.906 15.139 1.00 13.74 78 ILE B N 1
ATOM 5488 C CA . ILE B 1 78 ? 3.391 9.454 15.036 1.00 16.1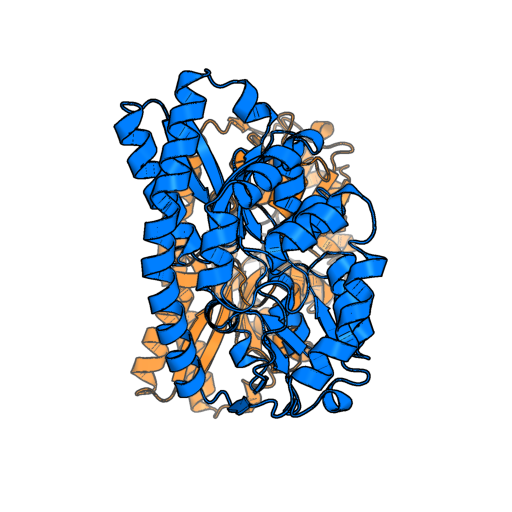1 78 ILE B CA 1
ATOM 5489 C C . ILE B 1 78 ? 4.693 8.662 15.203 1.00 16.02 78 ILE B C 1
ATOM 5490 O O . ILE B 1 78 ? 4.692 7.430 15.101 1.00 19.45 78 ILE B O 1
ATOM 5506 N N . GLY B 1 79 ? 5.788 9.357 15.476 1.00 13.89 79 GLY B N 1
ATOM 5507 C CA . GLY B 1 79 ? 7.080 8.729 15.701 1.00 15.00 79 GLY B CA 1
ATOM 5508 C C . GLY B 1 79 ? 7.844 8.336 14.454 1.00 14.63 79 GLY B C 1
ATOM 5509 O O . GLY B 1 79 ? 8.813 7.580 14.500 1.00 19.45 79 GLY B O 1
ATOM 5513 N N . ALA B 1 80 ? 7.404 8.861 13.325 1.00 14.09 80 ALA B N 1
ATOM 5514 C CA . ALA B 1 80 ? 7.980 8.528 12.026 1.00 15.56 80 ALA B CA 1
ATOM 5515 C C . ALA B 1 80 ? 9.218 9.368 11.691 1.00 11.45 80 ALA B C 1
ATOM 5516 O O . ALA B 1 80 ? 9.962 9.020 10.782 1.00 15.22 80 ALA B O 1
ATOM 5523 N N . LEU B 1 81 ? 9.413 10.458 12.433 1.00 13.71 81 LEU B N 1
ATOM 5524 C CA . LEU B 1 81 ? 10.562 11.342 12.283 1.00 13.06 81 LEU B CA 1
ATOM 5525 C C . LEU B 1 81 ? 11.046 11.691 13.690 1.00 11.30 81 LEU B C 1
ATOM 5526 O O . LEU B 1 81 ? 10.240 11.982 14.569 1.00 12.31 81 LEU B O 1
ATOM 5542 N N . ASP B 1 82 ? 12.356 11.705 13.901 1.00 12.01 82 ASP B N 1
ATOM 5543 C CA . ASP B 1 82 ? 12.887 11.888 15.242 1.00 11.30 82 ASP B CA 1
ATOM 5544 C C . ASP B 1 82 ? 12.848 13.346 15.691 1.00 10.64 82 ASP B C 1
ATOM 5545 O O . ASP B 1 82 ? 12.449 13.626 16.810 1.00 12.77 82 ASP B O 1
ATOM 5554 N N . MET B 1 83 ? 13.265 14.244 14.807 1.00 11.02 83 MET B N 1
ATOM 5555 C CA . MET B 1 83 ? 13.477 15.654 15.142 1.00 11.45 83 MET B CA 1
ATOM 5556 C C . MET B 1 83 ? 13.089 16.580 14.014 1.00 10.43 83 MET B C 1
ATOM 5557 O O . MET B 1 83 ? 13.096 16.187 12.846 1.00 12.62 83 MET B O 1
ATOM 5571 N N . MET B 1 84 ? 12.753 17.818 14.382 1.00 10.63 84 MET B N 1
ATOM 5572 C CA . MET B 1 84 ? 12.527 18.855 13.397 1.00 10.38 84 MET B CA 1
ATOM 5573 C C . MET B 1 84 ? 13.004 20.166 13.981 1.00 8.68 84 MET B C 1
ATOM 5574 O O . MET B 1 84 ? 12.960 20.385 15.202 1.00 10.54 84 MET B O 1
ATOM 5588 N N . ARG B 1 85 ? 13.468 21.022 13.077 1.00 8.54 85 ARG B N 1
ATOM 5589 C CA . ARG B 1 85 ? 13.757 22.428 13.367 1.00 9.72 85 ARG B CA 1
ATOM 5590 C C . ARG B 1 85 ? 12.742 23.236 12.562 1.00 9.46 85 ARG B C 1
ATOM 5591 O O . ARG B 1 85 ? 12.830 23.263 11.335 1.00 9.42 85 ARG B O 1
ATOM 5612 N N . ILE B 1 86 ? 11.766 23.835 13.241 1.00 10.82 86 ILE B N 1
ATOM 5613 C CA . ILE B 1 86 ? 10.691 24.578 12.573 1.00 9.39 86 ILE B CA 1
ATOM 5614 C C . ILE B 1 86 ? 10.499 25.904 13.272 1.00 7.67 86 ILE B C 1
ATOM 5615 O O . ILE B 1 86 ? 11.107 26.155 14.300 1.00 8.98 86 ILE B O 1
ATOM 5631 N N . ASN B 1 87 ? 9.693 26.789 12.687 1.00 10.21 87 ASN B N 1
ATOM 5632 C CA . ASN B 1 87 ? 9.310 27.977 13.415 1.00 8.18 87 ASN B CA 1
ATOM 5633 C C . ASN B 1 87 ? 8.272 27.654 14.474 1.00 8.61 87 ASN B C 1
ATOM 5634 O O . ASN B 1 87 ? 7.557 26.651 14.385 1.00 9.50 87 ASN B O 1
ATOM 5645 N N . SER B 1 88 ? 8.195 28.480 15.498 1.00 9.54 88 SER B N 1
ATOM 5646 C CA . SER B 1 88 ? 7.161 28.313 16.508 1.00 9.56 88 SER B CA 1
ATOM 5647 C C . SER B 1 88 ? 5.755 28.584 15.979 1.00 9.07 88 SER B C 1
ATOM 5648 O O . SER B 1 88 ? 4.800 28.071 16.522 1.00 9.76 88 SER B O 1
ATOM 5656 N N . SER B 1 89 ? 5.607 29.356 14.907 1.00 10.09 89 SER B N 1
ATOM 5657 C CA . SER B 1 89 ? 4.279 29.729 14.434 1.00 11.06 89 SER B CA 1
ATOM 5658 C C . SER B 1 89 ? 3.356 28.571 14.023 1.00 8.22 89 SER B C 1
ATOM 5659 O O . SER B 1 89 ? 2.197 28.554 14.405 1.00 10.51 89 SER B O 1
ATOM 5667 N N . PRO B 1 90 ? 3.849 27.580 13.263 1.00 9.90 90 PRO B N 1
ATOM 5668 C CA . PRO B 1 90 ? 2.952 26.450 12.964 1.00 10.81 90 PRO B CA 1
ATOM 5669 C C . PRO B 1 90 ? 2.560 25.576 14.144 1.00 11.96 90 PRO B C 1
ATOM 5670 O O . PRO B 1 90 ? 1.700 24.752 13.953 1.00 13.08 90 PRO B O 1
ATOM 5681 N N . LEU B 1 91 ? 3.128 25.803 15.322 1.00 11.52 91 LEU B N 1
ATOM 5682 C CA . LEU B 1 91 ? 2.648 25.163 16.538 1.00 10.98 91 LEU B CA 1
ATOM 5683 C C . LEU B 1 91 ? 1.536 25.927 17.251 1.00 11.45 91 LEU B C 1
ATOM 5684 O O . LEU B 1 91 ? 0.961 25.404 18.205 1.00 13.11 91 LEU B O 1
ATOM 5700 N N . ASN B 1 92 ? 1.214 27.140 16.798 1.00 11.46 92 ASN B N 1
ATOM 5701 C CA . ASN B 1 92 ? 0.268 27.981 17.516 1.00 12.72 92 ASN B CA 1
ATOM 5702 C C . ASN B 1 92 ? -1.082 27.280 17.746 1.00 15.32 92 ASN B C 1
ATOM 5703 O O . ASN B 1 92 ? -1.666 27.413 18.818 1.00 16.14 92 ASN B O 1
ATOM 5714 N N . ASN B 1 93 ? -1.577 26.552 16.740 1.00 15.39 93 ASN B N 1
ATOM 5715 C CA . ASN B 1 93 ? -2.856 25.856 16.859 1.00 18.71 93 ASN B CA 1
ATOM 5716 C C . ASN B 1 93 ? -2.706 24.561 17.707 1.00 41.16 93 ASN B C 1
ATOM 5717 O O . ASN B 1 93 ? -3.677 24.117 18.316 1.00 45.05 93 ASN B O 1
ATOM 5728 N N . PHE B 1 94 ? -1.502 23.972 17.744 1.00 33.01 94 PHE B N 1
ATOM 5729 C CA . PHE B 1 94 ? -1.238 22.714 18.492 1.00 31.24 94 PHE B CA 1
ATOM 5730 C C . PHE B 1 94 ? -0.886 22.947 19.969 1.00 24.48 94 PHE B C 1
ATOM 5731 O O . PHE B 1 94 ? -1.260 22.174 20.861 1.00 21.13 94 PHE B O 1
ATOM 5748 N N . VAL B 1 95 ? -0.112 24.001 20.205 1.00 16.76 95 VAL B N 1
ATOM 5749 C CA . VAL B 1 95 ? 0.501 24.259 21.488 1.00 13.94 95 VAL B CA 1
ATOM 5750 C C . VAL B 1 95 ? 0.203 25.711 21.800 1.00 14.18 95 VAL B C 1
ATOM 5751 O O . VAL B 1 95 ? 0.930 26.587 21.374 1.00 14.72 95 VAL B O 1
ATOM 5764 N N . PRO B 1 96 ? -0.884 25.977 22.538 1.00 15.72 96 PRO B N 1
ATOM 5765 C CA . PRO B 1 96 ? -1.390 27.352 22.665 1.00 18.92 96 PRO B CA 1
ATOM 5766 C C . PRO B 1 96 ? -0.357 28.345 23.206 1.00 12.97 96 PRO B C 1
ATOM 5767 O O . PRO B 1 96 ? -0.359 29.522 22.839 1.00 13.70 96 PRO B O 1
ATOM 5778 N N . GLU B 1 97 ? 0.532 27.851 24.059 1.00 15.20 97 GLU B N 1
ATOM 5779 C CA . GLU B 1 97 ? 1.515 28.693 24.715 1.00 15.62 97 GLU B CA 1
ATOM 5780 C C . GLU B 1 97 ? 2.471 29.343 23.725 1.00 14.60 97 GLU B C 1
ATOM 5781 O O . GLU B 1 97 ? 3.038 30.404 24.014 1.00 14.63 97 GLU B O 1
ATOM 5793 N N . THR B 1 98 ? 2.662 28.735 22.555 1.00 12.60 98 THR B N 1
ATOM 5794 C CA . THR B 1 98 ? 3.599 29.303 21.588 1.00 10.33 98 THR B CA 1
ATOM 5795 C C . THR B 1 98 ? 3.087 30.627 21.016 1.00 14.03 98 THR B C 1
ATOM 5796 O O . THR B 1 98 ? 3.878 31.395 20.473 1.00 11.61 98 THR B O 1
ATOM 5807 N N . VAL B 1 99 ? 1.775 30.883 21.107 1.00 14.36 99 VAL B N 1
ATOM 5808 C CA . VAL B 1 99 ? 1.216 32.162 20.634 1.00 10.65 99 VAL B CA 1
ATOM 5809 C C . VAL B 1 99 ? 1.928 33.320 21.309 1.00 13.27 99 VAL B C 1
ATOM 5810 O O . VAL B 1 99 ? 2.188 34.351 20.655 1.00 11.63 99 VAL B O 1
ATOM 5823 N N . ALA B 1 100 ? 2.268 33.158 22.590 1.00 12.79 100 ALA B N 1
ATOM 5824 C CA . ALA B 1 100 ? 2.887 34.263 23.352 1.00 12.73 100 ALA B CA 1
ATOM 5825 C C . ALA B 1 100 ? 4.186 34.727 22.706 1.00 13.09 100 ALA B C 1
ATOM 5826 O O . ALA B 1 100 ? 4.545 35.913 22.817 1.00 13.45 100 ALA B O 1
ATOM 5833 N N . LEU B 1 101 ? 4.889 33.818 22.040 1.00 9.49 101 LEU B N 1
ATOM 5834 C CA . LEU B 1 101 ? 6.195 34.108 21.451 1.00 10.23 101 LEU B CA 1
ATOM 5835 C C . LEU B 1 101 ? 6.074 34.761 20.081 1.00 10.88 101 LEU B C 1
ATOM 5836 O O . LEU B 1 101 ? 7.041 35.335 19.585 1.00 11.56 101 LEU B O 1
ATOM 5852 N N . CYS B 1 102 ? 4.903 34.645 19.473 1.00 9.69 102 CYS B N 1
ATOM 5853 C CA . CYS B 1 102 ? 4.694 35.031 18.078 1.00 13.15 102 CYS B CA 1
ATOM 5854 C C . CYS B 1 102 ? 3.951 36.341 17.894 1.00 11.92 102 CYS B C 1
ATOM 5855 O O . CYS B 1 102 ? 3.924 36.900 16.782 1.00 12.40 102 CYS B O 1
ATOM 5863 N N . LEU B 1 103 ? 3.342 36.836 18.974 1.00 10.11 103 LEU B N 1
ATOM 5864 C CA . LEU B 1 103 ? 2.563 38.071 18.936 1.00 9.20 103 LEU B CA 1
ATOM 5865 C C . LEU B 1 103 ? 3.371 39.238 18.393 1.00 8.84 103 LEU B C 1
ATOM 5866 O O . LEU B 1 103 ? 4.576 39.331 18.626 1.00 9.26 103 LEU B O 1
ATOM 5882 N N . PRO B 1 104 ? 2.687 40.176 17.735 1.00 10.47 104 PRO B N 1
ATOM 5883 C CA . PRO B 1 104 ? 3.368 41.379 17.259 1.00 11.70 104 PRO B CA 1
ATOM 5884 C C . PRO B 1 104 ? 3.812 42.289 18.405 1.00 14.16 104 PRO B C 1
ATOM 5885 O O . PRO B 1 104 ? 3.023 42.571 19.297 1.00 11.92 104 PRO B O 1
ATOM 5896 N N . PHE B 1 105 ? 5.063 42.737 18.346 1.00 11.93 105 PHE B N 1
ATOM 5897 C CA . PHE B 1 105 ? 5.614 43.707 19.282 1.00 11.57 105 PHE B CA 1
ATOM 5898 C C . PHE B 1 105 ? 5.618 43.205 20.726 1.00 12.79 105 PHE B C 1
ATOM 5899 O O . PHE B 1 105 ? 5.582 44.030 21.649 1.00 17.92 105 PHE B O 1
ATOM 5916 N N . VAL B 1 106 ? 5.670 41.893 20.950 1.00 12.21 106 VAL B N 1
ATOM 5917 C CA . VAL B 1 106 ? 5.732 41.369 22.322 1.00 10.35 106 VAL B CA 1
ATOM 5918 C C . VAL B 1 106 ? 7.167 41.410 22.868 1.00 13.82 106 VAL B C 1
ATOM 5919 O O . VAL B 1 106 ? 7.350 41.588 24.076 1.00 17.59 106 VAL B O 1
ATOM 5932 N N . PHE B 1 107 ? 8.161 41.238 21.986 1.00 12.65 107 PHE B N 1
ATOM 5933 C CA . PHE B 1 107 ? 9.583 41.374 22.320 1.00 12.40 107 PHE B CA 1
ATOM 5934 C C . PHE B 1 107 ? 10.070 42.741 21.863 1.00 14.91 107 PHE B C 1
ATOM 5935 O O . PHE B 1 107 ? 9.828 43.133 20.728 1.00 17.66 107 PHE B O 1
ATOM 5952 N N . ARG B 1 108 ? 10.777 43.446 22.721 1.00 14.03 108 ARG B N 1
ATOM 5953 C CA . ARG B 1 108 ? 11.278 44.772 22.355 1.00 15.18 108 ARG B CA 1
ATOM 5954 C C . ARG B 1 108 ? 12.313 44.639 21.248 1.00 19.66 108 ARG B C 1
ATOM 5955 O O . ARG B 1 108 ? 12.310 45.366 20.249 1.00 17.96 108 ARG B O 1
ATOM 5976 N N . ASP B 1 109 ? 13.184 43.669 21.421 1.00 15.20 109 ASP B N 1
ATOM 5977 C CA . ASP B 1 109 ? 14.260 43.459 20.493 1.00 16.80 109 ASP B CA 1
ATOM 5978 C C . ASP B 1 109 ? 14.887 42.096 20.687 1.00 20.86 109 ASP B C 1
ATOM 5979 O O . ASP B 1 109 ? 14.412 41.286 21.489 1.00 13.80 109 ASP B O 1
ATOM 5988 N N . THR B 1 110 ? 15.961 41.863 19.951 1.00 17.45 110 THR B N 1
ATOM 5989 C CA . THR B 1 110 ? 16.636 40.566 19.964 1.00 14.97 110 THR B CA 1
ATOM 5990 C C . THR B 1 110 ? 17.076 40.136 21.361 1.00 14.61 110 THR B C 1
ATOM 5991 O O . THR B 1 110 ? 16.833 38.974 21.775 1.00 14.87 110 THR B O 1
ATOM 6002 N N . GLN B 1 111 ? 17.694 41.032 22.115 1.00 14.81 111 GLN B N 1
ATOM 6003 C CA . GLN B 1 111 ? 18.267 40.631 23.394 1.00 16.72 111 GLN B CA 1
ATOM 6004 C C . GLN B 1 111 ? 17.172 40.304 24.405 1.00 15.64 111 GLN B C 1
ATOM 6005 O O . GLN B 1 111 ? 17.300 39.388 25.211 1.00 15.90 111 GLN B O 1
ATOM 6019 N N . HIS B 1 112 ? 16.091 41.068 24.369 1.00 14.25 112 HIS B N 1
ATOM 6020 C CA . HIS B 1 112 ? 14.936 40.795 25.188 1.00 12.12 112 HIS B CA 1
ATOM 6021 C C . HIS B 1 112 ? 14.439 39.386 24.891 1.00 11.80 112 HIS B C 1
ATOM 6022 O O . HIS B 1 112 ? 14.192 38.618 25.797 1.00 12.78 112 HIS B O 1
ATOM 6035 N N . MET B 1 113 ? 14.319 39.057 23.611 1.00 12.89 113 MET B N 1
ATOM 6036 C CA . MET B 1 113 ? 13.840 37.750 23.202 1.00 9.95 113 MET B CA 1
ATOM 6037 C C . MET B 1 113 ? 14.760 36.650 23.721 1.00 10.45 113 MET B C 1
ATOM 6038 O O . MET B 1 113 ? 14.291 35.627 24.265 1.00 11.58 113 MET B O 1
ATOM 6052 N N . ARG B 1 114 ? 16.063 36.830 23.537 1.00 10.13 114 ARG B N 1
ATOM 6053 C CA . ARG B 1 114 ? 17.025 35.823 23.942 1.00 13.16 114 ARG B CA 1
ATOM 6054 C C . ARG B 1 114 ? 16.952 35.582 25.438 1.00 12.91 114 ARG B C 1
ATOM 6055 O O . ARG B 1 114 ? 16.984 34.442 25.887 1.00 15.32 114 ARG B O 1
ATOM 6076 N N . ASN B 1 115 ? 16.824 36.646 26.212 1.00 15.49 115 ASN B N 1
ATOM 6077 C CA . ASN B 1 115 ? 16.673 36.511 27.657 1.00 15.71 115 ASN B CA 1
ATOM 6078 C C . ASN B 1 115 ? 15.433 35.722 28.048 1.00 14.82 115 ASN B C 1
ATOM 6079 O O . ASN B 1 115 ? 15.470 34.892 28.960 1.00 16.26 115 ASN B O 1
ATOM 6090 N N . VAL B 1 116 ? 14.324 35.983 27.379 1.00 14.14 116 VAL B N 1
ATOM 6091 C CA . VAL B 1 116 ? 13.103 35.240 27.652 1.00 15.89 116 VAL B CA 1
ATOM 6092 C C . VAL B 1 116 ? 13.251 33.754 27.297 1.00 12.77 116 VAL B C 1
ATOM 6093 O O . VAL B 1 116 ? 12.881 32.858 28.085 1.00 14.32 116 VAL B O 1
ATOM 6106 N N . LEU B 1 117 ? 13.763 33.492 26.100 1.00 13.91 117 LEU B N 1
ATOM 6107 C CA . LEU B 1 117 ? 13.830 32.135 25.574 1.00 10.95 117 LEU B CA 1
ATOM 6108 C C . LEU B 1 117 ? 14.829 31.298 26.374 1.00 15.16 117 LEU B C 1
ATOM 6109 O O . LEU B 1 117 ? 14.626 30.092 26.547 1.00 14.22 117 LEU B O 1
ATOM 6125 N N . ASP B 1 118 ? 15.909 31.920 26.847 1.00 15.05 118 ASP B N 1
ATOM 6126 C CA . ASP B 1 118 ? 16.962 31.174 27.555 1.00 16.81 118 ASP B CA 1
ATOM 6127 C C . ASP B 1 118 ? 16.560 30.808 28.986 1.00 14.62 118 ASP B C 1
ATOM 6128 O O . ASP B 1 118 ? 17.131 29.896 29.602 1.00 20.04 118 ASP B O 1
ATOM 6137 N N . GLY B 1 119 ? 15.583 31.545 29.500 1.00 15.24 119 GLY B N 1
ATOM 6138 C CA . GLY B 1 119 ? 15.181 31.444 30.888 1.00 18.46 119 GLY B CA 1
ATOM 6139 C C . GLY B 1 119 ? 13.974 30.557 31.091 1.00 18.20 119 GLY B C 1
ATOM 6140 O O . GLY B 1 119 ? 13.575 29.803 30.189 1.00 16.80 119 GLY B O 1
ATOM 6144 N N . PRO B 1 120 ? 13.375 30.641 32.287 1.00 19.72 120 PRO B N 1
ATOM 6145 C CA . PRO B 1 120 ? 12.289 29.729 32.643 1.00 19.50 120 PRO B CA 1
ATOM 6146 C C . PRO B 1 120 ? 11.060 29.831 31.740 1.00 17.63 120 PRO B C 1
ATOM 6147 O O . PRO B 1 120 ? 10.368 28.840 31.564 1.00 19.89 120 PRO B O 1
ATOM 6158 N N . ILE B 1 121 ? 10.791 30.998 31.165 1.00 19.00 121 ILE B N 1
ATOM 6159 C CA . ILE B 1 121 ? 9.626 31.124 30.301 1.00 17.46 121 ILE B CA 1
ATOM 6160 C C . ILE B 1 121 ? 9.849 30.261 29.074 1.00 13.90 121 ILE B C 1
ATOM 6161 O O . ILE B 1 121 ? 8.960 29.519 28.658 1.00 16.48 121 ILE B O 1
ATOM 6177 N N . GLY B 1 122 ? 11.045 30.343 28.493 1.00 13.41 122 GLY B N 1
ATOM 6178 C CA . GLY B 1 122 ? 11.376 29.530 27.345 1.00 15.08 122 GLY B CA 1
ATOM 6179 C C . GLY B 1 122 ? 11.278 28.043 27.672 1.00 14.73 122 GLY B C 1
ATOM 6180 O O . GLY B 1 122 ? 10.659 27.281 26.922 1.00 14.16 122 GLY B O 1
ATOM 6184 N N . ASP B 1 123 ? 11.831 27.637 28.806 1.00 13.71 123 ASP B N 1
ATOM 6185 C CA . ASP B 1 123 ? 11.777 26.220 29.208 1.00 15.85 123 ASP B CA 1
ATOM 6186 C C . ASP B 1 123 ? 10.339 25.729 29.409 1.00 16.27 123 ASP B C 1
ATOM 6187 O O . ASP B 1 123 ? 10.014 24.594 29.037 1.00 16.70 123 ASP B O 1
ATOM 6196 N N . GLU B 1 124 ? 9.495 26.574 30.000 1.00 17.26 124 GLU B N 1
ATOM 6197 C CA . GLU B 1 124 ? 8.091 26.244 30.229 1.00 15.93 124 GLU B CA 1
ATOM 6198 C C . GLU B 1 124 ? 7.357 25.964 28.932 1.00 17.43 124 GLU B C 1
ATOM 6199 O O . GLU B 1 124 ? 6.590 25.009 28.838 1.00 19.04 124 GLU B O 1
ATOM 6211 N N . ILE B 1 125 ? 7.565 26.816 27.935 1.00 12.61 125 ILE B N 1
ATOM 6212 C CA . ILE B 1 125 ? 6.868 26.644 26.666 1.00 11.23 125 ILE B CA 1
ATOM 6213 C C . ILE B 1 125 ? 7.391 25.410 25.912 1.00 14.23 125 ILE B C 1
ATOM 6214 O O . ILE B 1 125 ? 6.604 24.704 25.276 1.00 15.04 125 ILE B O 1
ATOM 6230 N N . LEU B 1 126 ? 8.682 25.105 26.011 1.00 14.13 126 LEU B N 1
ATOM 6231 C CA . LEU B 1 126 ? 9.183 23.857 25.413 1.00 13.76 126 LEU B CA 1
ATOM 6232 C C . LEU B 1 126 ? 8.509 22.640 26.065 1.00 13.50 126 LEU B C 1
ATOM 6233 O O . LEU B 1 126 ? 8.160 21.678 25.368 1.00 17.06 126 LEU B O 1
ATOM 6249 N N . ALA B 1 127 ? 8.334 22.682 27.392 1.00 15.08 127 ALA B N 1
ATOM 6250 C CA . ALA B 1 127 ? 7.712 21.578 28.118 1.00 19.47 127 ALA B CA 1
ATOM 6251 C C . ALA B 1 127 ? 6.232 21.472 27.784 1.00 16.33 127 ALA B C 1
ATOM 6252 O O . ALA B 1 127 ? 5.655 20.389 27.856 1.00 16.10 127 ALA B O 1
ATOM 6259 N N . ALA B 1 128 ? 5.611 22.597 27.435 1.00 14.79 128 ALA B N 1
ATOM 6260 C CA . ALA B 1 128 ? 4.182 22.617 27.155 1.00 11.71 128 ALA B CA 1
ATOM 6261 C C . ALA B 1 128 ? 3.833 21.951 25.825 1.00 14.20 128 ALA B C 1
ATOM 6262 O O . ALA B 1 128 ? 2.655 21.799 25.491 1.00 16.30 128 ALA B O 1
ATOM 6269 N N . MET B 1 129 ? 4.852 21.542 25.071 1.00 12.70 129 MET B N 1
ATOM 6270 C CA . MET B 1 129 ? 4.618 20.871 23.801 1.00 13.33 129 MET B CA 1
ATOM 6271 C C . MET B 1 129 ? 4.227 19.407 23.986 1.00 11.57 129 MET B C 1
ATOM 6272 O O . MET B 1 129 ? 3.774 18.757 23.042 1.00 12.98 129 MET B O 1
ATOM 6286 N N . GLU B 1 130 ? 4.397 18.875 25.187 1.00 13.71 130 GLU B N 1
ATOM 6287 C CA . GLU B 1 130 ? 4.279 17.423 25.368 1.00 14.23 130 GLU B CA 1
ATOM 6288 C C . GLU B 1 130 ? 2.859 16.869 25.140 1.00 14.04 130 GLU B C 1
ATOM 6289 O O . GLU B 1 130 ? 2.719 15.792 24.576 1.00 15.54 130 GLU B O 1
ATOM 6301 N N . PRO B 1 131 ? 1.807 17.622 25.490 1.00 13.92 131 PRO B N 1
ATOM 6302 C CA . PRO B 1 131 ? 0.464 17.094 25.187 1.00 15.23 131 PRO B CA 1
ATOM 6303 C C . PRO B 1 131 ? 0.212 16.918 23.688 1.00 14.22 131 PRO B C 1
ATOM 6304 O O . PRO B 1 131 ? -0.653 16.135 23.288 1.00 22.37 131 PRO B O 1
ATOM 6315 N N . ALA B 1 132 ? 0.991 17.627 22.874 1.00 13.44 132 ALA B N 1
ATOM 6316 C CA . ALA B 1 132 ? 0.898 17.527 21.422 1.00 15.74 132 ALA B CA 1
ATOM 6317 C C . ALA B 1 132 ? 1.787 16.437 20.870 1.00 13.08 132 ALA B C 1
ATOM 6318 O O . ALA B 1 132 ? 1.859 16.266 19.674 1.00 17.08 132 ALA B O 1
ATOM 6325 N N . GLY B 1 133 ? 2.484 15.701 21.732 1.00 13.59 133 GLY B N 1
ATOM 6326 C CA . GLY B 1 133 ? 3.343 14.639 21.253 1.00 12.11 133 GLY B CA 1
ATOM 6327 C C . GLY B 1 133 ? 4.756 15.051 20.902 1.00 11.66 133 GLY B C 1
ATOM 6328 O O . GLY B 1 133 ? 5.459 14.356 20.175 1.00 12.98 133 GLY B O 1
ATOM 6332 N N . LEU B 1 134 ? 5.165 16.198 21.428 1.00 12.04 134 LEU B N 1
ATOM 6333 C CA . LEU B 1 134 ? 6.400 16.858 21.031 1.00 13.56 134 LEU B CA 1
ATOM 6334 C C . LEU B 1 134 ? 7.186 17.206 22.262 1.00 13.47 134 LEU B C 1
ATOM 6335 O O . LEU B 1 134 ? 6.599 17.560 23.263 1.00 14.39 134 LEU B O 1
ATOM 6351 N N . VAL B 1 135 ? 8.509 17.159 22.169 1.00 12.16 135 VAL B N 1
ATOM 6352 C CA . VAL B 1 135 ? 9.377 17.579 23.261 1.00 13.14 135 VAL B CA 1
ATOM 6353 C C . VAL B 1 135 ? 10.269 18.709 22.736 1.00 10.82 135 VAL B C 1
ATOM 6354 O O . VAL B 1 135 ? 11.120 18.489 21.886 1.00 12.12 135 VAL B O 1
ATOM 6367 N N . GLY B 1 136 ? 10.085 19.922 23.253 1.00 11.16 136 GLY B N 1
ATOM 6368 C CA . GLY B 1 136 ? 10.918 21.025 22.842 1.00 10.38 136 GLY B CA 1
ATOM 6369 C C . GLY B 1 136 ? 12.283 20.924 23.488 1.00 11.85 136 GLY B C 1
ATOM 6370 O O . GLY B 1 136 ? 12.390 20.711 24.700 1.00 11.94 136 GLY B O 1
ATOM 6374 N N . LEU B 1 137 ? 13.327 21.056 22.676 1.00 12.19 137 LEU B N 1
ATOM 6375 C CA . LEU B 1 137 ? 14.706 20.989 23.166 1.00 12.66 137 LEU B CA 1
ATOM 6376 C C . LEU B 1 137 ? 15.419 22.346 23.288 1.00 13.23 137 LEU B C 1
ATOM 6377 O O . LEU B 1 137 ? 16.220 22.536 24.215 1.00 14.40 137 LEU B O 1
ATOM 6393 N N . ALA B 1 138 ? 15.177 23.259 22.347 1.00 12.51 138 ALA B N 1
ATOM 6394 C CA . ALA B 1 138 ? 15.872 24.547 22.356 1.00 11.51 138 ALA B CA 1
ATOM 6395 C C . ALA B 1 138 ? 15.226 25.509 21.389 1.00 10.73 138 ALA B C 1
ATOM 6396 O O . ALA B 1 138 ? 14.452 25.094 20.537 1.00 12.30 138 ALA B O 1
ATOM 6403 N N . TYR B 1 139 ? 15.570 26.795 21.523 1.00 10.72 139 TYR B N 1
ATOM 6404 C CA . TYR B 1 139 ? 15.137 27.822 20.582 1.00 10.42 139 TYR B CA 1
ATOM 6405 C C . TYR B 1 139 ? 16.282 28.305 19.735 1.00 9.70 139 TYR B C 1
ATOM 6406 O O . TYR B 1 139 ? 17.397 28.503 20.228 1.00 12.41 139 TYR B O 1
ATOM 6424 N N . TYR B 1 140 ? 16.002 28.536 18.463 1.00 9.96 140 TYR B N 1
ATOM 6425 C CA . TYR B 1 140 ? 16.939 29.274 17.603 1.00 9.73 140 TYR B CA 1
ATOM 6426 C C . TYR B 1 140 ? 16.332 30.602 17.173 1.00 9.35 140 TYR B C 1
ATOM 6427 O O . TYR B 1 140 ? 15.120 30.751 17.061 1.00 11.57 140 TYR B O 1
ATOM 6445 N N . ASP B 1 141 ? 17.212 31.565 16.958 1.00 9.87 141 ASP B N 1
ATOM 6446 C CA . ASP B 1 141 ? 16.817 32.918 16.573 1.00 10.24 141 ASP B CA 1
ATOM 6447 C C . ASP B 1 141 ? 16.213 32.937 15.180 1.00 13.06 141 ASP B C 1
ATOM 6448 O O . ASP B 1 141 ? 16.615 32.153 14.329 1.00 9.74 141 ASP B O 1
ATOM 6457 N N . SER B 1 142 ? 15.299 33.876 14.922 1.00 11.00 142 SER B N 1
ATOM 6458 C CA . SER B 1 142 ? 14.743 34.047 13.580 1.00 9.09 142 SER B CA 1
ATOM 6459 C C . SER B 1 142 ? 14.584 35.537 13.255 1.00 11.06 142 SER B C 1
ATOM 6460 O O . SER B 1 142 ? 13.866 35.895 12.369 1.00 9.88 142 SER B O 1
ATOM 6468 N N . GLY B 1 143 ? 15.307 36.383 13.969 1.00 8.93 143 GLY B N 1
ATOM 6469 C CA . GLY B 1 143 ? 15.251 37.809 13.694 1.00 11.29 143 GLY B CA 1
ATOM 6470 C C . GLY B 1 143 ? 13.841 38.342 13.784 1.00 9.94 143 GLY B C 1
ATOM 6471 O O . GLY B 1 143 ? 13.009 37.829 14.520 1.00 10.38 143 GLY B O 1
ATOM 6475 N N . ALA B 1 144 ? 13.597 39.417 13.039 1.00 9.29 144 ALA B N 1
ATOM 6476 C CA . ALA B 1 144 ? 12.296 40.070 12.968 1.00 9.06 144 ALA B CA 1
ATOM 6477 C C . ALA B 1 144 ? 11.760 39.893 11.555 1.00 9.75 144 ALA B C 1
ATOM 6478 O O . ALA B 1 144 ? 12.503 40.005 10.578 1.00 10.99 144 ALA B O 1
ATOM 6485 N N . ARG B 1 145 ? 10.469 39.620 11.448 1.00 8.51 145 ARG B N 1
ATOM 6486 C CA . ARG B 1 145 ? 9.819 39.435 10.156 1.00 8.45 145 ARG B CA 1
ATOM 6487 C C . ARG B 1 145 ? 9.266 40.754 9.648 1.00 11.52 145 ARG B C 1
ATOM 6488 O O . ARG B 1 145 ? 8.676 41.494 10.431 1.00 10.44 145 ARG B O 1
ATOM 6509 N N . SER B 1 146 ? 9.415 41.003 8.344 1.00 7.64 146 SER B N 1
ATOM 6510 C CA . SER B 1 146 ? 8.914 42.217 7.687 1.00 8.59 146 SER B CA 1
ATOM 6511 C C . SER B 1 146 ? 8.198 41.835 6.387 1.00 9.03 146 SER B C 1
ATOM 6512 O O . SER B 1 146 ? 8.506 40.810 5.773 1.00 9.35 146 SER B O 1
ATOM 6520 N N . ILE B 1 147 ? 7.276 42.681 5.940 1.00 8.20 147 ILE B N 1
ATOM 6521 C CA . ILE B 1 147 ? 6.483 42.413 4.752 1.00 8.21 147 ILE B CA 1
ATOM 6522 C C . ILE B 1 147 ? 7.248 42.776 3.484 1.00 10.72 147 ILE B C 1
ATOM 6523 O O . ILE B 1 147 ? 7.773 43.888 3.359 1.00 10.85 147 ILE B O 1
ATOM 6539 N N . TYR B 1 148 ? 7.299 41.856 2.525 1.00 9.08 148 TYR B N 1
ATOM 6540 C CA . TYR B 1 148 ? 7.830 42.172 1.204 1.00 8.95 148 TYR B CA 1
ATOM 6541 C C . TYR B 1 148 ? 6.755 42.008 0.142 1.00 9.28 148 TYR B C 1
ATOM 6542 O O . TYR B 1 148 ? 5.958 41.073 0.185 1.00 10.30 148 TYR B O 1
ATOM 6560 N N . THR B 1 149 ? 6.752 42.954 -0.796 1.00 10.12 149 THR B N 1
ATOM 6561 C CA . THR B 1 149 ? 5.710 43.075 -1.806 1.00 10.12 149 THR B CA 1
ATOM 6562 C C . THR B 1 149 ? 6.268 42.987 -3.218 1.00 10.30 149 THR B C 1
ATOM 6563 O O . THR B 1 149 ? 7.425 43.315 -3.468 1.00 11.45 149 THR B O 1
ATOM 6574 N N . VAL B 1 150 ? 5.413 42.537 -4.134 1.00 12.18 150 VAL B N 1
ATOM 6575 C CA . VAL B 1 150 ? 5.753 42.385 -5.544 1.00 12.37 150 VAL B CA 1
ATOM 6576 C C . VAL B 1 150 ? 5.624 43.687 -6.363 1.00 11.79 150 VAL B C 1
ATOM 6577 O O . VAL B 1 150 ? 6.529 44.035 -7.111 1.00 15.23 150 VAL B O 1
ATOM 6590 N N . LYS B 1 151 ? 4.501 44.387 -6.236 1.00 14.38 151 LYS B N 1
ATOM 6591 C CA . LYS B 1 151 ? 4.203 45.452 -7.181 1.00 18.41 151 LYS B CA 1
ATOM 6592 C C . LYS B 1 151 ? 4.623 46.845 -6.706 1.00 13.82 151 LYS B C 1
ATOM 6593 O O . LYS B 1 151 ? 5.055 47.657 -7.517 1.00 16.15 151 LYS B O 1
ATOM 6612 N N . ALA B 1 152 ? 4.521 47.129 -5.415 1.00 14.32 152 ALA B N 1
ATOM 6613 C CA . ALA B 1 152 ? 4.820 48.488 -4.944 1.00 18.14 152 ALA B CA 1
ATOM 6614 C C . ALA B 1 152 ? 5.234 48.524 -3.486 1.00 15.69 152 ALA B C 1
ATOM 6615 O O . ALA B 1 152 ? 4.941 47.597 -2.732 1.00 13.87 152 ALA B O 1
ATOM 6622 N N . PRO B 1 153 ? 5.912 49.598 -3.071 1.00 14.86 153 PRO B N 1
ATOM 6623 C CA . PRO B 1 153 ? 6.273 49.761 -1.660 1.00 14.89 153 PRO B CA 1
ATOM 6624 C C . PRO B 1 153 ? 5.071 49.844 -0.720 1.00 13.34 153 PRO B C 1
ATOM 6625 O O . PRO B 1 153 ? 3.951 50.179 -1.126 1.00 18.04 153 PRO B O 1
ATOM 6636 N N . VAL B 1 154 ? 5.316 49.484 0.534 1.00 13.33 154 VAL B N 1
ATOM 6637 C CA . VAL B 1 154 ? 4.381 49.736 1.608 1.00 13.11 154 VAL B CA 1
ATOM 6638 C C . VAL B 1 154 ? 5.012 50.861 2.424 1.00 15.48 154 VAL B C 1
ATOM 6639 O O . VAL B 1 154 ? 5.938 50.620 3.186 1.00 18.66 154 VAL B O 1
ATOM 6652 N N . LYS B 1 155 ? 4.543 52.097 2.211 1.00 17.10 155 LYS B N 1
ATOM 6653 C CA . LYS B 1 155 ? 5.093 53.269 2.910 1.00 23.92 155 LYS B CA 1
ATOM 6654 C C . LYS B 1 155 ? 4.261 53.614 4.122 1.00 20.78 155 LYS B C 1
ATOM 6655 O O . LYS B 1 155 ? 4.674 54.415 4.962 1.00 21.90 155 LYS B O 1
ATOM 6674 N N . SER B 1 156 ? 3.079 53.024 4.202 1.00 19.65 156 SER B N 1
ATOM 6675 C CA . SER B 1 156 ? 2.180 53.255 5.313 1.00 22.14 156 SER B CA 1
ATOM 6676 C C . SER B 1 156 ? 1.174 52.137 5.454 1.00 21.32 156 SER B C 1
ATOM 6677 O O . SER B 1 156 ? 1.011 51.284 4.573 1.00 20.20 156 SER B O 1
ATOM 6685 N N . LEU B 1 157 ? 0.479 52.141 6.581 1.00 24.18 157 LEU B N 1
ATOM 6686 C CA . LEU B 1 157 ? -0.489 51.096 6.866 1.00 21.40 157 LEU B CA 1
ATOM 6687 C C . LEU B 1 157 ? -1.557 51.024 5.776 1.00 19.07 157 LEU B C 1
ATOM 6688 O O . LEU B 1 157 ? -1.999 49.936 5.416 1.00 23.72 157 LEU B O 1
ATOM 6704 N N . ALA B 1 158 ? -1.942 52.172 5.212 1.00 20.79 158 ALA B N 1
ATOM 6705 C CA . ALA B 1 158 ? -2.959 52.202 4.166 1.00 18.86 158 ALA B CA 1
ATOM 6706 C C . ALA B 1 158 ? -2.589 51.414 2.907 1.00 22.71 158 ALA B C 1
ATOM 6707 O O . ALA B 1 158 ? -3.470 50.921 2.205 1.00 21.67 158 ALA B O 1
ATOM 6714 N N . ASP B 1 159 ? -1.301 51.310 2.608 1.00 20.67 159 ASP B N 1
ATOM 6715 C CA . ASP B 1 159 ? -0.868 50.604 1.414 1.00 21.42 159 ASP B CA 1
ATOM 6716 C C . ASP B 1 159 ? -1.144 49.106 1.525 1.00 18.95 159 ASP B C 1
ATOM 6717 O O . ASP B 1 159 ? -1.100 48.397 0.525 1.00 20.90 159 ASP B O 1
ATOM 6726 N N . LEU B 1 160 ? -1.424 48.613 2.728 1.00 18.79 160 LEU B N 1
ATOM 6727 C CA . LEU B 1 160 ? -1.671 47.170 2.898 1.00 19.45 160 LEU B CA 1
ATOM 6728 C C . LEU B 1 160 ? -3.119 46.776 2.628 1.00 19.22 160 LEU B C 1
ATOM 6729 O O . LEU B 1 160 ? -3.443 45.605 2.539 1.00 19.16 160 LEU B O 1
ATOM 6745 N N . LYS B 1 161 ? -4.003 47.756 2.505 1.00 18.75 161 LYS B N 1
ATOM 6746 C CA . LYS B 1 161 ? -5.420 47.470 2.408 1.00 16.13 161 LYS B CA 1
ATOM 6747 C C . LYS B 1 161 ? -5.751 46.569 1.217 1.00 18.67 161 LYS B C 1
ATOM 6748 O O . LYS B 1 161 ? -5.427 46.889 0.070 1.00 21.65 161 LYS B O 1
ATOM 6767 N N . GLY B 1 162 ? -6.371 45.429 1.514 1.00 17.63 162 GLY B N 1
ATOM 6768 C CA . GLY B 1 162 ? -6.756 44.463 0.504 1.00 20.30 162 GLY B CA 1
ATOM 6769 C C . GLY B 1 162 ? -5.627 43.654 -0.137 1.00 19.89 162 GLY B C 1
ATOM 6770 O O . GLY B 1 162 ? -5.880 42.886 -1.061 1.00 18.35 162 GLY B O 1
ATOM 6774 N N . LEU B 1 163 ? -4.388 43.830 0.320 1.00 15.12 163 LEU B N 1
ATOM 6775 C CA . LEU B 1 163 ? -3.270 43.055 -0.233 1.00 14.30 163 LEU B CA 1
ATOM 6776 C C . LEU B 1 163 ? -3.396 41.613 0.180 1.00 13.31 163 LEU B C 1
ATOM 6777 O O . LEU B 1 163 ? -3.653 41.332 1.340 1.00 14.63 163 LEU B O 1
ATOM 6793 N N . LYS B 1 164 ? -3.199 40.693 -0.767 1.00 12.99 164 LYS B N 1
ATOM 6794 C CA . LYS B 1 164 ? -3.115 39.272 -0.455 1.00 14.50 164 LYS B CA 1
ATOM 6795 C C . LYS B 1 164 ? -1.726 38.956 0.070 1.00 14.12 164 LYS B C 1
ATOM 6796 O O . LYS B 1 164 ? -0.752 39.033 -0.676 1.00 13.51 164 LYS B O 1
ATOM 6815 N N . ILE B 1 165 ? -1.642 38.591 1.352 1.00 13.88 165 ILE B N 1
ATOM 6816 C CA . ILE B 1 165 ? -0.363 38.356 1.982 1.00 10.82 165 ILE B CA 1
ATOM 6817 C C . ILE B 1 165 ? -0.306 36.918 2.472 1.00 9.71 165 ILE B C 1
ATOM 6818 O O . ILE B 1 165 ? -1.160 36.497 3.251 1.00 11.28 165 ILE B O 1
ATOM 6834 N N . ARG B 1 166 ? 0.697 36.163 2.018 1.00 9.54 166 ARG B N 1
ATOM 6835 C CA . ARG B 1 166 ? 0.879 34.827 2.546 1.00 9.58 166 ARG B CA 1
ATOM 6836 C C . ARG B 1 166 ? 1.300 34.896 4.001 1.00 9.45 166 ARG B C 1
ATOM 6837 O O . ARG B 1 166 ? 2.135 35.718 4.392 1.00 9.65 166 ARG B O 1
ATOM 6858 N N . VAL B 1 167 ? 0.750 33.977 4.787 1.00 9.63 167 VAL B N 1
ATOM 6859 C CA . VAL B 1 167 ? 1.188 33.762 6.162 1.00 11.09 167 VAL B CA 1
ATOM 6860 C C . VAL B 1 167 ? 1.416 32.261 6.396 1.00 11.22 167 VAL B C 1
ATOM 6861 O O . VAL B 1 167 ? 1.005 31.403 5.611 1.00 11.75 167 VAL B O 1
ATOM 6874 N N . GLN B 1 168 ? 2.074 31.971 7.504 1.00 8.03 168 GLN B N 1
ATOM 6875 C CA . GLN B 1 168 ? 2.206 30.608 7.973 1.00 10.96 168 GLN B CA 1
ATOM 6876 C C . GLN B 1 168 ? 0.853 30.082 8.404 1.00 12.73 168 GLN B C 1
ATOM 6877 O O . GLN B 1 168 ? -0.117 30.819 8.522 1.00 11.57 168 GLN B O 1
ATOM 6891 N N . GLN B 1 169 ? 0.799 28.773 8.621 1.00 11.45 169 GLN B N 1
ATOM 6892 C CA . GLN B 1 169 ? -0.446 28.093 8.907 1.00 13.10 169 GLN B CA 1
ATOM 6893 C C . GLN B 1 169 ? -0.790 28.183 10.409 1.00 14.60 169 GLN B C 1
ATOM 6894 O O . GLN B 1 169 ? -0.544 27.267 11.195 1.00 15.30 169 GLN B O 1
ATOM 6908 N N . SER B 1 170 ? -1.339 29.326 10.796 1.00 12.92 170 SER B N 1
ATOM 6909 C CA . SER B 1 170 ? -1.582 29.668 12.184 1.00 11.02 170 SER B CA 1
ATOM 6910 C C . SER B 1 170 ? -2.791 30.606 12.280 1.00 12.24 170 SER B C 1
ATOM 6911 O O . SER B 1 170 ? -2.808 31.609 11.570 1.00 13.68 170 SER B O 1
ATOM 6919 N N . ASP B 1 171 ? -3.791 30.298 13.112 1.00 14.55 171 ASP B N 1
ATOM 6920 C CA . ASP B 1 171 ? -4.956 31.193 13.302 1.00 13.23 171 ASP B CA 1
ATOM 6921 C C . ASP B 1 171 ? -4.511 32.568 13.794 1.00 14.16 171 ASP B C 1
ATOM 6922 O O . ASP B 1 171 ? -5.077 33.589 13.392 1.00 16.09 171 ASP B O 1
ATOM 6931 N N . LEU B 1 172 ? -3.507 32.614 14.662 1.00 12.61 172 LEU B N 1
ATOM 6932 C CA . LEU B 1 172 ? -2.986 33.905 15.142 1.00 13.71 172 LEU B CA 1
ATOM 6933 C C . LEU B 1 172 ? -2.506 34.771 13.988 1.00 13.05 172 LEU B C 1
ATOM 6934 O O . LEU B 1 172 ? -2.824 35.955 13.913 1.00 14.93 172 LEU B O 1
ATOM 6950 N N . TRP B 1 173 ? -1.722 34.178 13.102 1.00 11.95 173 TRP B N 1
ATOM 6951 C CA . TRP B 1 173 ? -1.151 34.899 11.969 1.00 12.41 173 TRP B CA 1
ATOM 6952 C C . TRP B 1 173 ? -2.217 35.363 10.989 1.00 14.44 173 TRP B C 1
ATOM 6953 O O . TRP B 1 173 ? -2.104 36.434 10.396 1.00 14.50 173 TRP B O 1
ATOM 6974 N N . VAL B 1 174 ? -3.259 34.566 10.804 1.00 15.42 174 VAL B N 1
ATOM 6975 C CA . VAL B 1 174 ? -4.361 35.012 9.976 1.00 18.76 174 VAL B CA 1
ATOM 6976 C C . VAL B 1 174 ? -4.960 36.270 10.619 1.00 14.64 174 VAL B C 1
ATOM 6977 O O . VAL B 1 174 ? -5.190 37.273 9.918 1.00 18.14 174 VAL B O 1
ATOM 6990 N N . GLY B 1 175 ? -5.181 36.257 11.934 1.00 14.46 175 GLY B N 1
ATOM 6991 C CA . GLY B 1 175 ? -5.685 37.413 12.667 1.00 16.54 175 GLY B CA 1
ATOM 6992 C C . GLY B 1 175 ? -4.767 38.625 12.607 1.00 16.21 175 GLY B C 1
ATOM 6993 O O . GLY B 1 175 ? -5.218 39.759 12.485 1.00 15.00 175 GLY B O 1
ATOM 6997 N N . MET B 1 176 ? -3.472 38.387 12.691 1.00 10.72 176 MET B N 1
ATOM 6998 C CA . MET B 1 176 ? -2.492 39.453 12.605 1.00 10.63 176 MET B CA 1
ATOM 6999 C C . MET B 1 176 ? -2.548 40.223 11.277 1.00 11.39 176 MET B C 1
ATOM 7000 O O . MET B 1 176 ? -2.524 41.472 11.268 1.00 14.03 176 MET B O 1
ATOM 7014 N N . ILE B 1 177 ? -2.588 39.511 10.157 1.00 12.46 177 ILE B N 1
ATOM 7015 C CA . ILE B 1 177 ? -2.583 40.165 8.860 1.00 13.06 177 ILE B CA 1
ATOM 7016 C C . ILE B 1 177 ? -3.942 40.824 8.601 1.00 13.07 177 ILE B C 1
ATOM 7017 O O . ILE B 1 177 ? -4.019 41.923 8.039 1.00 13.07 177 ILE B O 1
ATOM 7033 N N . GLN B 1 178 ? -5.022 40.192 9.041 1.00 12.76 178 GLN B N 1
ATOM 7034 C CA . GLN B 1 178 ? -6.316 40.830 8.905 1.00 15.25 178 GLN B CA 1
ATOM 7035 C C . GLN B 1 178 ? -6.393 42.131 9.731 1.00 11.79 178 GLN B C 1
ATOM 7036 O O . GLN B 1 178 ? -7.093 43.091 9.340 1.00 15.29 178 GLN B O 1
ATOM 7050 N N . SER B 1 179 ? -5.681 42.185 10.857 1.00 13.43 179 SER B N 1
ATOM 7051 C CA . SER B 1 179 ? -5.723 43.364 11.724 1.00 13.79 179 SER B CA 1
ATOM 7052 C C . SER B 1 179 ? -5.107 44.559 11.002 1.00 12.69 179 SER B C 1
ATOM 7053 O O . SER B 1 179 ? -5.440 45.712 11.288 1.00 15.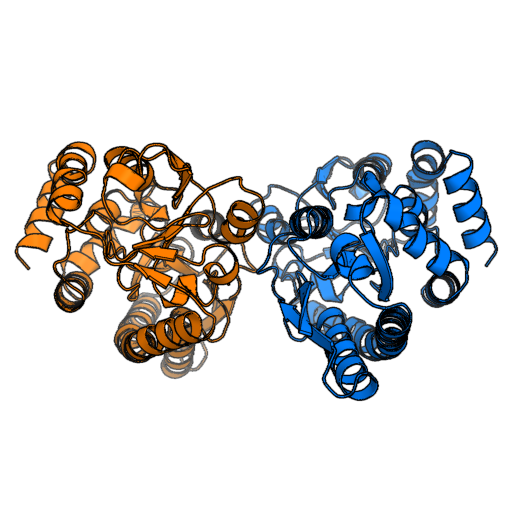87 179 SER B O 1
ATOM 7061 N N . LEU B 1 180 ? -4.229 44.261 10.047 1.00 13.00 180 LEU B N 1
ATOM 7062 C CA . LEU B 1 180 ? -3.567 45.283 9.240 1.00 13.35 180 LEU B CA 1
ATOM 7063 C C . LEU B 1 180 ? -4.389 45.729 8.034 1.00 15.14 180 LEU B C 1
ATOM 7064 O O . LEU B 1 180 ? -3.937 46.567 7.249 1.00 18.00 180 LEU B O 1
ATOM 7080 N N . GLY B 1 181 ? -5.592 45.180 7.876 1.00 15.67 181 GLY B N 1
ATOM 7081 C CA . GLY B 1 181 ? -6.437 45.494 6.736 1.00 15.93 181 GLY B CA 1
ATOM 7082 C C . GLY B 1 181 ? -6.190 44.671 5.488 1.00 14.54 181 GLY B C 1
ATOM 7083 O O . GLY B 1 181 ? -6.797 44.939 4.433 1.00 17.26 181 GLY B O 1
ATOM 7087 N N . ALA B 1 182 ? -5.302 43.691 5.601 1.00 14.27 182 ALA B N 1
ATOM 7088 C CA . ALA B 1 182 ? -4.894 42.854 4.477 1.00 11.69 182 ALA B CA 1
ATOM 7089 C C . ALA B 1 182 ? -5.606 41.497 4.524 1.00 13.70 182 ALA B C 1
ATOM 7090 O O . ALA B 1 182 ? -6.400 41.218 5.428 1.00 13.61 182 ALA B O 1
ATOM 7097 N N . ASN B 1 183 ? -5.339 40.688 3.510 1.00 13.98 183 ASN B N 1
ATOM 7098 C CA . ASN B 1 183 ? -6.101 39.475 3.229 1.00 11.79 183 ASN B CA 1
ATOM 7099 C C . ASN B 1 183 ? -5.161 38.279 3.340 1.00 13.62 183 ASN B C 1
ATOM 7100 O O . ASN B 1 183 ? -4.372 38.016 2.425 1.00 13.60 183 ASN B O 1
ATOM 7111 N N . PRO B 1 184 ? -5.201 37.566 4.476 1.00 13.52 184 PRO B N 1
ATOM 7112 C CA . PRO B 1 184 ? -4.218 36.491 4.677 1.00 13.60 184 PRO B CA 1
ATOM 7113 C C . PRO B 1 184 ? -4.484 35.235 3.863 1.00 14.33 184 PRO B C 1
ATOM 7114 O O . PRO B 1 184 ? -5.644 34.854 3.699 1.00 15.38 184 PRO B O 1
ATOM 7125 N N . THR B 1 185 ? -3.424 34.610 3.348 1.00 11.93 185 THR B N 1
ATOM 7126 C CA . THR B 1 185 ? -3.520 33.273 2.777 1.00 13.30 185 THR B CA 1
ATOM 7127 C C . THR B 1 185 ? -2.492 32.371 3.439 1.00 11.25 185 THR B C 1
ATOM 7128 O O . THR B 1 185 ? -1.299 32.524 3.189 1.00 13.52 185 THR B O 1
ATOM 7139 N N . PRO B 1 186 ? -2.952 31.416 4.266 1.00 13.75 186 PRO B N 1
ATOM 7140 C CA . PRO B 1 186 ? -2.035 30.445 4.878 1.00 13.19 186 PRO B CA 1
ATOM 7141 C C . PRO B 1 186 ? -1.474 29.462 3.842 1.00 10.75 186 PRO B C 1
ATOM 7142 O O . PRO B 1 186 ? -2.223 28.953 3.015 1.00 13.97 186 PRO B O 1
ATOM 7153 N N . MET B 1 187 ? -0.170 29.214 3.897 1.00 10.92 187 MET B N 1
ATOM 7154 C CA . MET B 1 187 ? 0.498 28.446 2.869 1.00 11.32 187 MET B CA 1
ATOM 7155 C C . MET B 1 187 ? 1.844 27.973 3.395 1.00 12.72 187 MET B C 1
ATOM 7156 O O . MET B 1 187 ? 2.504 28.724 4.109 1.00 11.37 187 MET B O 1
ATOM 7170 N N . PRO B 1 188 ? 2.276 26.746 3.027 1.00 10.70 188 PRO B N 1
ATOM 7171 C CA . PRO B 1 188 ? 3.612 26.287 3.415 1.00 12.80 188 PRO B CA 1
ATOM 7172 C C . PRO B 1 188 ? 4.729 27.059 2.727 1.00 8.73 188 PRO B C 1
ATOM 7173 O O . PRO B 1 188 ? 4.578 27.486 1.584 1.00 12.31 188 PRO B O 1
ATOM 7184 N N . TYR B 1 189 ? 5.829 27.253 3.446 1.00 10.12 189 TYR B N 1
ATOM 7185 C CA . TYR B 1 189 ? 6.968 28.018 2.970 1.00 10.07 189 TYR B CA 1
ATOM 7186 C C . TYR B 1 189 ? 7.380 27.715 1.543 1.00 9.75 189 TYR B C 1
ATOM 7187 O O . TYR B 1 189 ? 7.646 28.609 0.764 1.00 9.37 189 TYR B O 1
ATOM 7205 N N . GLY B 1 190 ? 7.502 26.433 1.226 1.00 11.67 190 GLY B N 1
ATOM 7206 C CA . GLY B 1 190 ? 8.000 26.018 -0.073 1.00 8.69 190 GLY B CA 1
ATOM 7207 C C . GLY B 1 190 ? 7.140 26.414 -1.259 1.00 10.49 190 GLY B C 1
ATOM 7208 O O . GLY B 1 190 ? 7.635 26.423 -2.398 1.00 12.30 190 GLY B O 1
ATOM 7212 N N . GLU B 1 191 ? 5.873 26.744 -1.014 1.00 10.92 191 GLU B N 1
ATOM 7213 C CA . GLU B 1 191 ? 4.937 27.144 -2.063 1.00 11.36 191 GLU B CA 1
ATOM 7214 C C . GLU B 1 191 ? 4.937 28.666 -2.330 1.00 10.50 191 GLU B C 1
ATOM 7215 O O . GLU B 1 191 ? 4.279 29.151 -3.246 1.00 11.29 191 GLU B O 1
ATOM 7227 N N . VAL B 1 192 ? 5.645 29.435 -1.520 1.00 10.91 192 VAL B N 1
ATOM 7228 C CA . VAL B 1 192 ? 5.490 30.886 -1.570 1.00 10.04 192 VAL B CA 1
ATOM 7229 C C . VAL B 1 192 ? 6.138 31.525 -2.797 1.00 10.60 192 VAL B C 1
ATOM 7230 O O . VAL B 1 192 ? 5.578 32.461 -3.393 1.00 10.74 192 VAL B O 1
ATOM 7243 N N . TYR B 1 193 ? 7.298 31.025 -3.216 1.00 9.96 193 TYR B N 1
ATOM 7244 C CA . TYR B 1 193 ? 7.964 31.664 -4.348 1.00 11.49 193 TYR B CA 1
ATOM 7245 C C . TYR B 1 193 ? 7.053 31.663 -5.580 1.00 11.89 193 TYR B C 1
ATOM 7246 O O . TYR B 1 193 ? 6.856 32.691 -6.217 1.00 11.46 193 TYR B O 1
ATOM 7264 N N . THR B 1 194 ? 6.497 30.506 -5.930 1.00 11.26 194 THR B N 1
ATOM 7265 C CA . THR B 1 194 ? 5.697 30.442 -7.130 1.00 10.89 194 THR B CA 1
ATOM 7266 C C . THR B 1 194 ? 4.371 31.240 -6.935 1.00 10.62 194 THR B C 1
ATOM 7267 O O . THR B 1 194 ? 3.871 31.841 -7.869 1.00 12.28 194 THR B O 1
ATOM 7278 N N . ALA B 1 195 ? 3.861 31.295 -5.705 1.00 11.71 195 ALA B N 1
ATOM 7279 C CA . ALA B 1 195 ? 2.636 32.073 -5.421 1.00 10.68 195 ALA B CA 1
ATOM 7280 C C . ALA B 1 195 ? 2.883 33.547 -5.698 1.00 10.80 195 ALA B C 1
ATOM 7281 O O . ALA B 1 195 ? 2.015 34.247 -6.247 1.00 11.87 195 ALA B O 1
ATOM 7288 N N . LEU B 1 196 ? 4.049 34.038 -5.313 1.00 10.23 196 LEU B N 1
ATOM 7289 C CA . LEU B 1 196 ? 4.414 35.416 -5.615 1.00 10.11 196 LEU B CA 1
ATOM 7290 C C . LEU B 1 196 ? 4.599 35.636 -7.110 1.00 12.10 196 LEU B C 1
ATOM 7291 O O . LEU B 1 196 ? 4.140 36.638 -7.661 1.00 14.96 196 LEU B O 1
ATOM 7307 N N . LYS B 1 197 ? 5.285 34.716 -7.776 1.00 12.05 197 LYS B N 1
ATOM 7308 C CA . LYS B 1 197 ? 5.559 34.894 -9.208 1.00 13.97 197 LYS B CA 1
ATOM 7309 C C . LYS B 1 197 ? 4.322 34.830 -10.075 1.00 16.68 197 LYS B C 1
ATOM 7310 O O . LYS B 1 197 ? 4.254 35.484 -11.119 1.00 20.00 197 LYS B O 1
ATOM 7329 N N . THR B 1 198 ? 3.338 34.047 -9.670 1.00 15.63 198 THR B N 1
ATOM 7330 C CA . THR B 1 198 ? 2.173 33.832 -10.512 1.00 18.31 198 THR B CA 1
ATOM 7331 C C . THR B 1 198 ? 0.988 34.696 -10.097 1.00 18.41 198 THR B C 1
ATOM 7332 O O . THR B 1 198 ? -0.051 34.673 -10.747 1.00 21.61 198 THR B O 1
ATOM 7343 N N . GLY B 1 199 ? 1.149 35.473 -9.029 1.00 17.14 199 GLY B N 1
ATOM 7344 C CA . GLY B 1 199 ? 0.113 36.403 -8.623 1.00 17.75 199 GLY B CA 1
ATOM 7345 C C . GLY B 1 199 ? -0.958 35.872 -7.673 1.00 17.06 199 GLY B C 1
ATOM 7346 O O . GLY B 1 199 ? -1.939 36.572 -7.391 1.00 18.56 199 GLY B O 1
ATOM 7350 N N . LEU B 1 200 ? -0.775 34.657 -7.174 1.00 16.08 200 LEU B N 1
ATOM 7351 C CA . LEU B 1 200 ? -1.670 34.074 -6.174 1.00 15.71 200 LEU B CA 1
ATOM 7352 C C . LEU B 1 200 ? -1.683 34.882 -4.869 1.00 16.76 200 LEU B C 1
ATOM 7353 O O . LEU B 1 200 ? -2.716 34.998 -4.197 1.00 17.51 200 LEU B O 1
ATOM 7369 N N . VAL B 1 201 ? -0.525 35.422 -4.494 1.00 12.00 201 VAL B N 1
ATOM 7370 C CA . VAL B 1 201 ? -0.452 36.394 -3.418 1.00 10.89 201 VAL B CA 1
ATOM 7371 C C . VAL B 1 201 ? 0.390 37.574 -3.909 1.00 14.31 201 VAL B C 1
ATOM 7372 O O . VAL B 1 201 ? 1.134 37.444 -4.886 1.00 13.98 201 VAL B O 1
ATOM 7385 N N . ASP B 1 202 ? 0.238 38.703 -3.219 1.00 12.68 202 ASP B N 1
ATOM 7386 C CA . ASP B 1 202 ? 0.863 39.976 -3.569 1.00 13.99 202 ASP B CA 1
ATOM 7387 C C . ASP B 1 202 ? 2.071 40.251 -2.699 1.00 12.15 202 ASP B C 1
ATOM 7388 O O . ASP B 1 202 ? 2.812 41.207 -2.939 1.00 14.17 202 ASP B O 1
ATOM 7397 N N . ALA B 1 203 ? 2.234 39.442 -1.662 1.00 10.99 203 ALA B N 1
ATOM 7398 C CA . ALA B 1 203 ? 3.218 39.710 -0.626 1.00 9.36 203 ALA B CA 1
ATOM 7399 C C . ALA B 1 203 ? 3.393 38.482 0.265 1.00 9.37 203 ALA B C 1
ATOM 7400 O O . ALA B 1 203 ? 2.558 37.589 0.277 1.00 10.13 203 ALA B O 1
ATOM 7407 N N . ALA B 1 204 ? 4.491 38.490 1.013 1.00 9.94 204 ALA B N 1
ATOM 7408 C CA . ALA B 1 204 ? 4.716 37.565 2.098 1.00 8.11 204 ALA B CA 1
ATOM 7409 C C . ALA B 1 204 ? 5.541 38.317 3.130 1.00 9.72 204 ALA B C 1
ATOM 7410 O O . ALA B 1 204 ? 5.678 39.530 3.034 1.00 10.69 204 ALA B O 1
ATOM 7417 N N . GLU B 1 205 ? 6.030 37.632 4.148 1.00 7.89 205 GLU B N 1
ATOM 7418 C CA . GLU B 1 205 ? 6.740 38.321 5.204 1.00 8.68 205 GLU B CA 1
ATOM 7419 C C . GLU B 1 205 ? 7.707 37.376 5.860 1.00 9.52 205 GLU B C 1
ATOM 7420 O O . GLU B 1 205 ? 7.427 36.195 6.041 1.00 9.57 205 GLU B O 1
ATOM 7432 N N . ASN B 1 206 ? 8.880 37.887 6.180 1.00 7.53 206 ASN B N 1
ATOM 7433 C CA . ASN B 1 206 ? 9.925 37.065 6.759 1.00 10.40 206 ASN B CA 1
ATOM 7434 C C . ASN B 1 206 ? 11.144 37.889 7.130 1.00 13.05 206 ASN B C 1
ATOM 7435 O O . ASN B 1 206 ? 11.197 39.095 6.887 1.00 9.95 206 ASN B O 1
ATOM 7446 N N . ASN B 1 207 ? 12.105 37.211 7.754 1.00 9.05 207 ASN B N 1
ATOM 7447 C CA . ASN B 1 207 ? 13.387 37.812 8.118 1.00 8.58 207 ASN B CA 1
ATOM 7448 C C . ASN B 1 207 ? 14.322 37.944 6.901 1.00 11.40 207 ASN B C 1
ATOM 7449 O O . ASN B 1 207 ? 14.017 37.439 5.803 1.00 8.41 207 ASN B O 1
ATOM 7460 N N . TRP B 1 208 ? 15.457 38.631 7.062 1.00 8.33 208 TRP B N 1
ATOM 7461 C CA . TRP B 1 208 ? 16.321 38.873 5.909 1.00 10.06 208 TRP B CA 1
ATOM 7462 C C . TRP B 1 208 ? 16.908 37.582 5.322 1.00 9.59 208 TRP B C 1
ATOM 7463 O O . TRP B 1 208 ? 16.875 37.398 4.108 1.00 9.37 208 TRP B O 1
ATOM 7484 N N . PRO B 1 209 ? 17.436 36.680 6.178 1.00 11.12 209 PRO B N 1
ATOM 7485 C CA . PRO B 1 209 ? 18.046 35.485 5.565 1.00 9.64 209 PRO B CA 1
ATOM 7486 C C . PRO B 1 209 ? 17.053 34.569 4.842 1.00 9.64 209 PRO B C 1
ATOM 7487 O O . PRO B 1 209 ? 17.432 33.922 3.861 1.00 11.62 209 PRO B O 1
ATOM 7498 N N . SER B 1 210 ? 15.800 34.527 5.290 1.00 8.66 210 SER B N 1
ATOM 7499 C CA . SER B 1 210 ? 14.788 33.762 4.560 1.00 8.06 210 SER B CA 1
ATOM 7500 C C . SER B 1 210 ? 14.428 34.414 3.243 1.00 8.68 210 SER B C 1
ATOM 7501 O O . SER B 1 210 ? 14.333 33.756 2.229 1.00 10.25 210 SER B O 1
ATOM 7509 N N . TYR B 1 211 ? 14.234 35.731 3.279 1.00 9.03 211 TYR B N 1
ATOM 7510 C CA . TYR B 1 211 ? 13.900 36.514 2.099 1.00 8.58 211 TYR B CA 1
ATOM 7511 C C . TYR B 1 211 ? 14.942 36.305 1.019 1.00 11.13 211 TYR B C 1
ATOM 7512 O O . TYR B 1 211 ? 14.620 36.168 -0.153 1.00 10.33 211 TYR B O 1
ATOM 7530 N N . GLU B 1 212 ? 16.196 36.223 1.436 1.00 10.35 212 GLU B N 1
ATOM 7531 C CA . GLU B 1 212 ? 17.277 35.976 0.517 1.00 11.91 212 GLU B CA 1
ATOM 7532 C C . GLU B 1 212 ? 17.352 34.511 0.055 1.00 11.00 212 GLU B C 1
ATOM 7533 O O . GLU B 1 212 ? 17.306 34.213 -1.138 1.00 11.13 212 GLU B O 1
ATOM 7545 N N A SER B 1 213 ? 17.447 33.593 1.006 0.63 11.00 213 SER B N 1
ATOM 7546 N N B SER B 1 213 ? 17.468 33.608 1.024 0.37 10.59 213 SER B N 1
ATOM 7547 C CA A SER B 1 213 ? 17.764 32.202 0.669 0.63 10.03 213 SER B CA 1
ATOM 7548 C CA B SER B 1 213 ? 17.727 32.189 0.759 0.37 10.20 213 SER B CA 1
ATOM 7549 C C A SER B 1 213 ? 16.638 31.502 -0.087 0.63 13.16 213 SER B C 1
ATOM 7550 C C B SER B 1 213 ? 16.650 31.560 -0.121 0.37 12.50 213 SER B C 1
ATOM 7551 O O A SER B 1 213 ? 16.889 30.582 -0.873 0.63 14.54 213 SER B O 1
ATOM 7552 O O B SER B 1 213 ? 16.944 30.763 -1.021 0.37 12.87 213 SER B O 1
ATOM 7567 N N . SER B 1 214 ? 15.408 31.934 0.153 1.00 10.61 214 SER B N 1
ATOM 7568 C CA . SER B 1 214 ? 14.233 31.448 -0.565 1.00 8.31 214 SER B CA 1
ATOM 7569 C C . SER B 1 214 ? 14.102 31.926 -2.005 1.00 11.49 214 SER B C 1
ATOM 7570 O O . SER B 1 214 ? 13.244 31.449 -2.725 1.00 10.40 214 SER B O 1
ATOM 7579 N N . ARG B 1 215 ? 14.907 32.923 -2.368 1.00 10.59 215 ARG B N 1
ATOM 7580 C CA . ARG B 1 215 ? 14.795 33.669 -3.613 1.00 10.66 215 ARG B CA 1
ATOM 7581 C C . ARG B 1 215 ? 13.507 34.505 -3.713 1.00 10.04 215 ARG B C 1
ATOM 7582 O O . ARG B 1 215 ? 13.187 35.043 -4.773 1.00 9.77 215 ARG B O 1
ATOM 7603 N N . HIS B 1 216 ? 12.804 34.711 -2.607 1.00 9.57 216 HIS B N 1
ATOM 7604 C CA . HIS B 1 216 ? 11.616 35.563 -2.664 1.00 9.60 216 HIS B CA 1
ATOM 7605 C C . HIS B 1 216 ? 11.966 36.958 -3.111 1.00 10.78 216 HIS B C 1
ATOM 7606 O O . HIS B 1 216 ? 11.141 37.620 -3.727 1.00 11.81 216 HIS B O 1
ATOM 7619 N N . PHE B 1 217 ? 13.183 37.410 -2.820 1.00 9.16 217 PHE B N 1
ATOM 7620 C CA . PHE B 1 217 ? 13.594 38.749 -3.242 1.00 9.47 217 PHE B CA 1
ATOM 7621 C C . PHE B 1 217 ? 13.591 38.937 -4.749 1.00 14.34 217 PHE B C 1
ATOM 7622 O O . PHE B 1 217 ? 13.490 40.069 -5.218 1.00 13.97 217 PHE B O 1
ATOM 7639 N N . GLU B 1 218 ? 13.714 37.841 -5.495 1.00 12.07 218 GLU B N 1
ATOM 7640 C CA . GLU B 1 218 ? 13.653 37.909 -6.947 1.00 12.76 218 GLU B CA 1
ATOM 7641 C C . GLU B 1 218 ? 12.214 38.001 -7.431 1.00 16.01 218 GLU B C 1
ATOM 7642 O O . GLU B 1 218 ? 11.978 38.438 -8.558 1.00 25.62 218 GLU B O 1
ATOM 7654 N N . ALA B 1 219 ? 11.255 37.651 -6.582 1.00 13.71 219 ALA B N 1
ATOM 7655 C CA . ALA B 1 219 ? 9.834 37.739 -6.924 1.00 13.76 219 ALA B CA 1
ATOM 7656 C C . ALA B 1 219 ? 9.192 39.020 -6.374 1.00 15.29 219 ALA B C 1
ATOM 7657 O O . ALA B 1 219 ? 8.226 39.536 -6.931 1.00 17.00 219 ALA B O 1
ATOM 7664 N N . ALA B 1 220 ? 9.745 39.518 -5.280 1.00 14.20 220 ALA B N 1
ATOM 7665 C CA . ALA B 1 220 ? 9.143 40.596 -4.511 1.00 12.53 220 ALA B CA 1
ATOM 7666 C C . ALA B 1 220 ? 10.245 41.531 -4.064 1.00 11.09 220 ALA B C 1
ATOM 7667 O O . ALA B 1 220 ? 10.856 41.323 -3.005 1.00 12.94 220 ALA B O 1
ATOM 7674 N N . LYS B 1 221 ? 10.482 42.589 -4.842 1.00 12.87 221 LYS B N 1
ATOM 7675 C CA . LYS B 1 221 ? 11.695 43.396 -4.686 1.00 12.89 221 LYS B CA 1
ATOM 7676 C C . LYS B 1 221 ? 11.596 44.527 -3.649 1.00 14.82 221 LYS B C 1
ATOM 7677 O O . LYS B 1 221 ? 12.584 45.221 -3.411 1.00 13.66 221 LYS B O 1
ATOM 7696 N N . PHE B 1 222 ? 10.418 44.707 -3.052 1.00 11.46 222 PHE B N 1
ATOM 7697 C CA . PHE B 1 222 ? 10.225 45.721 -2.026 1.00 11.86 222 PHE B CA 1
ATOM 7698 C C . PHE B 1 222 ? 10.210 45.049 -0.671 1.00 9.82 222 PHE B C 1
ATOM 7699 O O . PHE B 1 222 ? 9.302 44.273 -0.388 1.00 11.23 222 PHE B O 1
ATOM 7716 N N . TYR B 1 223 ? 11.205 45.359 0.159 1.00 10.04 223 TYR B N 1
ATOM 7717 C CA . TYR B 1 223 ? 11.294 44.835 1.526 1.00 8.83 223 TYR B CA 1
ATOM 7718 C C . TYR B 1 223 ? 10.975 45.981 2.491 1.00 10.71 223 TYR B C 1
ATOM 7719 O O . TYR B 1 223 ? 11.762 46.922 2.655 1.00 11.98 223 TYR B O 1
ATOM 7737 N N . ASN B 1 224 ? 9.770 45.923 3.048 1.00 8.95 224 ASN B N 1
ATOM 7738 C CA . ASN B 1 224 ? 9.180 47.031 3.810 1.00 9.23 224 ASN B CA 1
ATOM 7739 C C . ASN B 1 224 ? 9.362 46.735 5.289 1.00 10.61 224 ASN B C 1
ATOM 7740 O O . ASN B 1 224 ? 8.797 45.779 5.816 1.00 11.11 224 ASN B O 1
ATOM 7751 N N . ILE B 1 225 ? 10.152 47.556 5.969 1.00 10.53 225 ILE B N 1
ATOM 7752 C CA . ILE B 1 225 ? 10.599 47.185 7.308 1.00 10.97 225 ILE B CA 1
ATOM 7753 C C . ILE B 1 225 ? 9.505 47.439 8.363 1.00 11.24 225 ILE B C 1
ATOM 7754 O O . ILE B 1 225 ? 9.365 48.520 8.937 1.00 14.46 225 ILE B O 1
ATOM 7770 N N . THR B 1 226 ? 8.737 46.383 8.613 1.00 11.83 226 THR B N 1
ATOM 7771 C CA . THR B 1 226 ? 7.635 46.407 9.566 1.00 8.90 226 THR B CA 1
ATOM 7772 C C . THR B 1 226 ? 7.953 45.735 10.904 1.00 10.37 226 THR B C 1
ATOM 7773 O O . THR B 1 226 ? 7.378 46.100 11.923 1.00 13.13 226 THR B O 1
ATOM 7784 N N . GLU B 1 227 ? 8.864 44.767 10.883 1.00 10.98 227 GLU B N 1
ATOM 7785 C CA . GLU B 1 227 ? 9.359 44.062 12.087 1.00 10.45 227 GLU B CA 1
ATOM 7786 C C . GLU B 1 227 ? 8.221 43.670 13.042 1.00 10.85 227 GLU B C 1
ATOM 7787 O O . GLU B 1 227 ? 8.268 43.886 14.256 1.00 11.52 227 GLU B O 1
ATOM 7799 N N . HIS B 1 228 ? 7.199 43.067 12.453 1.00 10.39 228 HIS B N 1
ATOM 7800 C CA . HIS B 1 228 ? 5.921 42.860 13.135 1.00 11.78 228 HIS B CA 1
ATOM 7801 C C . HIS B 1 228 ? 5.832 41.528 13.920 1.00 10.28 228 HIS B C 1
ATOM 7802 O O . HIS B 1 228 ? 4.795 41.258 14.514 1.00 10.72 228 HIS B O 1
ATOM 7815 N N . SER B 1 229 ? 6.900 40.725 13.927 1.00 9.44 229 SER B N 1
ATOM 7816 C CA . SER B 1 229 ? 6.978 39.584 14.801 1.00 8.73 229 SER B CA 1
ATOM 7817 C C . SER B 1 229 ? 8.420 39.181 14.949 1.00 8.31 229 SER B C 1
ATOM 7818 O O . SER B 1 229 ? 9.203 39.389 14.031 1.00 9.95 229 SER B O 1
ATOM 7826 N N . LEU B 1 230 ? 8.762 38.631 16.113 1.00 9.23 230 LEU B N 1
ATOM 7827 C CA . LEU B 1 230 ? 10.056 37.994 16.348 1.00 10.14 230 LEU B CA 1
ATOM 7828 C C . LEU B 1 230 ? 9.880 36.472 16.628 1.00 11.09 230 LEU B C 1
ATOM 7829 O O . LEU B 1 230 ? 10.742 35.845 17.257 1.00 10.71 230 LEU B O 1
ATOM 7845 N N . ALA B 1 231 ? 8.780 35.897 16.158 1.00 8.13 231 ALA B N 1
ATOM 7846 C CA . ALA B 1 231 ? 8.528 34.449 16.308 1.00 10.24 231 ALA B CA 1
ATOM 7847 C C . ALA B 1 231 ? 9.816 33.631 16.145 1.00 9.58 231 ALA B C 1
ATOM 7848 O O . ALA B 1 231 ? 10.375 33.607 15.054 1.00 9.71 231 ALA B O 1
ATOM 7855 N N . PRO B 1 232 ? 10.263 32.937 17.213 1.00 9.82 232 PRO B N 1
ATOM 7856 C CA . PRO B 1 232 ? 11.521 32.189 17.132 1.00 10.21 232 PRO B CA 1
ATOM 7857 C C . PRO B 1 232 ? 11.375 30.769 16.580 1.00 9.98 232 PRO B C 1
ATOM 7858 O O . PRO B 1 232 ? 10.247 30.273 16.459 1.00 9.01 232 PRO B O 1
ATOM 7869 N N . GLU B 1 233 ? 12.505 30.147 16.233 1.00 10.03 233 GLU B N 1
ATOM 7870 C CA . GLU B 1 233 ? 12.508 28.730 15.854 1.00 10.95 233 GLU B CA 1
ATOM 7871 C C . GLU B 1 233 ? 12.495 27.852 17.100 1.00 12.04 233 GLU B C 1
ATOM 7872 O O . GLU B 1 233 ? 12.953 28.246 18.170 1.00 10.16 233 GLU B O 1
ATOM 7884 N N . VAL B 1 234 ? 12.026 26.623 16.924 1.00 9.92 234 VAL B N 1
ATOM 7885 C CA . VAL B 1 234 ? 12.135 25.599 17.941 1.00 10.57 234 VAL B CA 1
ATOM 7886 C C . VAL B 1 234 ? 12.767 24.350 17.344 1.00 9.93 234 VAL B C 1
ATOM 7887 O O . VAL B 1 234 ? 12.511 23.974 16.195 1.00 10.43 234 VAL B O 1
ATOM 7900 N N . LEU B 1 235 ? 13.624 23.734 18.147 1.00 9.24 235 LEU B N 1
ATOM 7901 C CA . LEU B 1 235 ? 14.180 22.417 17.843 1.00 8.96 235 LEU B CA 1
ATOM 7902 C C . LEU B 1 235 ? 13.448 21.428 18.722 1.00 9.90 235 LEU B C 1
ATOM 7903 O O . LEU B 1 235 ? 13.415 21.582 19.938 1.00 12.45 235 LEU B O 1
ATOM 7919 N N . VAL B 1 236 ? 12.874 20.412 18.081 1.00 11.74 236 VAL B N 1
ATOM 7920 C CA . VAL B 1 236 ? 11.862 19.559 18.709 1.00 12.00 236 VAL B CA 1
ATOM 7921 C C . VAL B 1 236 ? 12.117 18.080 18.412 1.00 9.99 236 VAL B C 1
ATOM 7922 O O . VAL B 1 236 ? 12.500 17.718 17.294 1.00 11.76 236 VAL B O 1
ATOM 7935 N N . MET B 1 237 ? 11.911 17.238 19.424 1.00 10.88 237 MET B N 1
ATOM 7936 C CA . MET B 1 237 ? 11.986 15.785 19.246 1.00 11.96 237 MET B CA 1
ATOM 7937 C C . MET B 1 237 ? 10.600 15.159 19.418 1.00 12.50 237 MET B C 1
ATOM 7938 O O . MET B 1 237 ? 9.770 15.637 20.193 1.00 13.83 237 MET B O 1
ATOM 7952 N N . SER B 1 238 ? 10.346 14.110 18.654 1.00 12.61 238 SER B N 1
ATOM 7953 C CA . SER B 1 238 ? 9.161 13.264 18.812 1.00 12.43 238 SER B CA 1
ATOM 7954 C C . SER B 1 238 ? 9.080 12.739 20.224 1.00 16.02 238 SER B C 1
ATOM 7955 O O . SER B 1 238 ? 10.047 12.190 20.731 1.00 13.26 238 SER B O 1
ATOM 7963 N N . LYS B 1 239 ? 7.942 12.921 20.874 1.00 13.03 239 LYS B N 1
ATOM 7964 C CA . LYS B 1 239 ? 7.829 12.453 22.244 1.00 13.35 239 LYS B CA 1
ATOM 7965 C C . LYS B 1 239 ? 7.903 10.926 22.268 1.00 15.13 239 LYS B C 1
ATOM 7966 O O . LYS B 1 239 ? 8.471 10.351 23.206 1.00 16.22 239 LYS B O 1
ATOM 7985 N N A LYS B 1 240 ? 7.355 10.264 21.254 0.34 14.99 240 LYS B N 1
ATOM 7986 N N B LYS B 1 240 ? 7.373 10.268 21.237 0.66 14.48 240 LYS B N 1
ATOM 7987 C CA A LYS B 1 240 ? 7.413 8.804 21.202 0.34 14.86 240 LYS B CA 1
ATOM 7988 C CA B LYS B 1 240 ? 7.411 8.803 21.177 0.66 14.25 240 LYS B CA 1
ATOM 7989 C C A LYS B 1 240 ? 8.868 8.335 21.220 0.34 16.29 240 LYS B C 1
ATOM 7990 C C B LYS B 1 240 ? 8.839 8.273 21.123 0.66 15.90 240 LYS B C 1
ATOM 7991 O O A LYS B 1 240 ? 9.212 7.397 21.936 0.34 19.03 240 LYS B O 1
ATOM 7992 O O B LYS B 1 240 ? 9.127 7.209 21.680 0.66 20.35 240 LYS B O 1
ATOM 8029 N N . VAL B 1 241 ? 9.730 8.999 20.459 1.00 14.74 241 VAL B N 1
ATOM 8030 C CA . VAL B 1 241 ? 11.139 8.625 20.395 1.00 15.80 241 VAL B CA 1
ATOM 8031 C C . VAL B 1 241 ? 11.842 8.968 21.711 1.00 18.17 241 VAL B C 1
ATOM 8032 O O . VAL B 1 241 ? 12.538 8.142 22.301 1.00 19.08 241 VAL B O 1
ATOM 8046 N N . TRP B 1 242 ? 11.645 10.200 22.166 1.00 14.82 242 TRP B N 1
ATOM 8047 C CA . TRP B 1 242 ? 12.181 10.675 23.438 1.00 16.56 242 TRP B CA 1
ATOM 8048 C C . TRP B 1 242 ? 11.899 9.743 24.609 1.00 18.24 242 TRP B C 1
ATOM 8049 O O . TRP B 1 242 ? 12.790 9.472 25.414 1.00 19.57 242 TRP B O 1
ATOM 8070 N N . ASP B 1 243 ? 10.668 9.251 24.697 1.00 17.39 243 ASP B N 1
ATOM 8071 C CA . ASP B 1 243 ? 10.265 8.371 25.805 1.00 17.85 243 ASP B CA 1
ATOM 8072 C C . ASP B 1 243 ? 10.928 6.987 25.761 1.00 21.50 243 ASP B C 1
ATOM 8073 O O . ASP B 1 243 ? 10.853 6.239 26.742 1.00 23.84 243 ASP B O 1
ATOM 8082 N N . THR B 1 244 ? 11.568 6.643 24.645 1.00 17.65 244 THR B N 1
ATOM 8083 C CA . THR B 1 244 ? 12.306 5.387 24.560 1.00 17.35 244 THR B CA 1
ATOM 8084 C C . THR B 1 244 ? 13.754 5.543 25.008 1.00 19.61 244 THR B C 1
ATOM 8085 O O . THR B 1 244 ? 14.457 4.534 25.172 1.00 21.65 244 THR B O 1
ATOM 8096 N N . LEU B 1 245 ? 14.181 6.767 25.285 1.00 21.36 245 LEU B N 1
ATOM 8097 C CA . LEU B 1 245 ? 15.558 7.044 25.698 1.00 21.77 245 LEU B CA 1
ATOM 8098 C C . LEU B 1 245 ? 15.734 6.938 27.209 1.00 20.41 245 LEU B C 1
ATOM 8099 O O . LEU B 1 245 ? 14.813 7.225 27.977 1.00 23.13 245 LEU B O 1
ATOM 8115 N N . SER B 1 246 ? 16.918 6.514 27.637 1.00 19.66 246 SER B N 1
ATOM 8116 C CA . SER B 1 246 ? 17.248 6.507 29.056 1.00 19.52 246 SER B CA 1
ATOM 8117 C C . SER B 1 246 ? 17.307 7.932 29.605 1.00 19.41 246 SER B C 1
ATOM 8118 O O . SER B 1 246 ? 17.432 8.888 28.854 1.00 18.80 246 SER B O 1
ATOM 8126 N N . LYS B 1 247 ? 17.239 8.046 30.928 1.00 20.64 247 LYS B N 1
ATOM 8127 C CA . LYS B 1 247 ? 17.427 9.316 31.625 1.00 19.51 247 LYS B CA 1
ATOM 8128 C C . LYS B 1 247 ? 18.712 10.029 31.202 1.00 18.10 247 LYS B C 1
ATOM 8129 O O . LYS B 1 247 ? 18.703 11.239 30.933 1.00 19.30 247 LYS B O 1
ATOM 8148 N N . GLU B 1 248 ? 19.815 9.283 31.138 1.00 17.99 248 GLU B N 1
ATOM 8149 C CA . GLU B 1 248 ? 21.112 9.876 30.819 1.00 19.10 248 GLU B CA 1
ATOM 8150 C C . GLU B 1 248 ? 21.173 10.327 29.366 1.00 16.05 248 GLU B C 1
ATOM 8151 O O . GLU B 1 248 ? 21.724 11.392 29.078 1.00 16.03 248 GLU B O 1
ATOM 8163 N N . ASP B 1 249 ? 20.618 9.530 28.456 1.00 17.42 249 ASP B N 1
ATOM 8164 C CA . ASP B 1 249 ? 20.581 9.914 27.039 1.00 15.69 249 ASP B CA 1
ATOM 8165 C C . ASP B 1 249 ? 19.727 11.171 26.851 1.00 18.69 249 ASP B C 1
ATOM 8166 O O . ASP B 1 249 ? 20.089 12.060 26.062 1.00 18.28 249 ASP B O 1
ATOM 8175 N N . GLN B 1 250 ? 18.611 11.269 27.575 1.00 15.10 250 GLN B N 1
ATOM 8176 C CA . GLN B 1 250 ? 17.755 12.475 27.538 1.00 14.48 250 GLN B CA 1
ATOM 8177 C C . GLN B 1 250 ? 18.507 13.719 27.978 1.00 18.43 250 GLN B C 1
ATOM 8178 O O . GLN B 1 250 ? 18.423 14.772 27.315 1.00 15.01 250 GLN B O 1
ATOM 8192 N N . ALA B 1 251 ? 19.261 13.628 29.069 1.00 17.28 251 ALA B N 1
ATOM 8193 C CA . ALA B 1 251 ? 20.053 14.775 29.512 1.00 17.46 251 ALA B CA 1
ATOM 8194 C C . ALA B 1 251 ? 21.103 15.176 28.468 1.00 19.89 251 ALA B C 1
ATOM 8195 O O . ALA B 1 251 ? 21.347 16.352 28.251 1.00 17.84 251 ALA B O 1
ATOM 8202 N N . LEU B 1 252 ? 21.735 14.202 27.829 1.00 16.84 252 LEU B N 1
ATOM 8203 C CA . LEU B 1 252 ? 22.769 14.481 26.860 1.00 16.89 252 LEU B CA 1
ATOM 8204 C C . LEU B 1 252 ? 22.198 15.187 25.626 1.00 15.23 252 LEU B C 1
ATOM 8205 O O . LEU B 1 252 ? 22.802 16.133 25.065 1.00 17.78 252 LEU B O 1
ATOM 8221 N N . VAL B 1 253 ? 21.028 14.734 25.196 1.00 15.31 253 VAL B N 1
ATOM 8222 C CA . VAL B 1 253 ? 20.349 15.362 24.060 1.00 15.61 253 VAL B CA 1
ATOM 8223 C C . VAL B 1 253 ? 19.990 16.808 24.394 1.00 16.65 253 VAL B C 1
ATOM 8224 O O . VAL B 1 253 ? 20.205 17.698 23.584 1.00 16.50 253 VAL B O 1
ATOM 8237 N N . ARG B 1 254 ? 19.431 17.045 25.576 1.00 14.04 254 ARG B N 1
ATOM 8238 C CA . ARG B 1 254 ? 19.039 18.387 25.955 1.00 18.38 254 ARG B CA 1
ATOM 8239 C C . ARG B 1 254 ? 20.259 19.288 25.996 1.00 17.34 254 ARG B C 1
ATOM 8240 O O . ARG B 1 254 ? 20.206 20.454 25.588 1.00 15.20 254 ARG B O 1
ATOM 8261 N N . LYS B 1 255 ? 21.360 18.753 26.507 1.00 16.68 255 LYS B N 1
ATOM 8262 C CA . LYS B 1 255 ? 22.563 19.549 26.682 1.00 14.15 255 LYS B CA 1
ATOM 8263 C C . LYS B 1 255 ? 23.159 19.940 25.333 1.00 15.35 255 LYS B C 1
ATOM 8264 O O . LYS B 1 255 ? 23.566 21.104 25.132 1.00 15.58 255 LYS B O 1
ATOM 8283 N N . ALA B 1 256 ? 23.218 18.976 24.412 1.00 17.25 256 ALA B N 1
ATOM 8284 C CA . ALA B 1 256 ? 23.759 19.246 23.083 1.00 15.31 256 ALA B CA 1
ATOM 8285 C C . ALA B 1 256 ? 22.867 20.266 22.367 1.00 16.13 256 ALA B C 1
ATOM 8286 O O . ALA B 1 256 ? 23.363 21.148 21.650 1.00 15.95 256 ALA B O 1
ATOM 8293 N N . ALA B 1 257 ? 21.553 20.160 22.559 1.00 14.20 257 ALA B N 1
ATOM 8294 C CA . ALA B 1 257 ? 20.635 21.097 21.939 1.00 13.12 257 ALA B CA 1
ATOM 8295 C C . ALA B 1 257 ? 20.871 22.503 22.477 1.00 13.72 257 ALA B C 1
ATOM 8296 O O . ALA B 1 257 ? 21.032 23.472 21.707 1.00 12.69 257 ALA B O 1
ATOM 8303 N N . LYS B 1 258 ? 20.917 22.649 23.791 1.00 13.45 258 LYS B N 1
ATOM 8304 C CA . LYS B 1 258 ? 21.124 23.978 24.375 1.00 12.42 258 LYS B CA 1
ATOM 8305 C C . LYS B 1 258 ? 22.498 24.524 24.018 1.00 13.61 258 LYS B C 1
ATOM 8306 O O . LYS B 1 258 ? 22.642 25.708 23.746 1.00 14.65 258 LYS B O 1
ATOM 8325 N N . ASP B 1 259 ? 23.517 23.680 23.967 1.00 14.40 259 ASP B N 1
ATOM 8326 C CA . ASP B 1 259 ? 24.855 24.182 23.681 1.00 14.07 259 ASP B CA 1
ATOM 8327 C C . ASP B 1 259 ? 24.946 24.717 22.250 1.00 14.82 259 ASP B C 1
ATOM 8328 O O . ASP B 1 259 ? 25.815 25.521 21.943 1.00 14.96 259 ASP B O 1
ATOM 8337 N N . SER B 1 260 ? 24.033 24.266 21.387 1.00 14.61 260 SER B N 1
ATOM 8338 C CA . SER B 1 260 ? 24.038 24.675 19.987 1.00 12.58 260 SER B CA 1
ATOM 8339 C C . SER B 1 260 ? 23.430 26.062 19.790 1.00 11.73 260 SER B C 1
ATOM 8340 O O . SER B 1 260 ? 23.602 26.660 18.729 1.00 12.85 260 SER B O 1
ATOM 8348 N N . VAL B 1 261 ? 22.724 26.565 20.793 1.00 11.77 261 VAL B N 1
ATOM 8349 C CA . VAL B 1 261 ? 22.067 27.867 20.650 1.00 12.67 261 VAL B CA 1
ATOM 8350 C C . VAL B 1 261 ? 23.051 29.039 20.488 1.00 14.45 261 VAL B C 1
ATOM 8351 O O . VAL B 1 261 ? 22.844 29.855 19.589 1.00 13.78 261 VAL B O 1
ATOM 8364 N N . PRO B 1 262 ? 24.084 29.165 21.353 1.00 12.93 262 PRO B N 1
ATOM 8365 C CA . PRO B 1 262 ? 24.980 30.311 21.122 1.00 13.48 262 PRO B CA 1
ATOM 8366 C C . PRO B 1 262 ? 25.718 30.184 19.795 1.00 14.22 262 PRO B C 1
ATOM 8367 O O . PRO B 1 262 ? 26.050 31.181 19.156 1.00 15.10 262 PRO B O 1
ATOM 8378 N N . VAL B 1 263 ? 25.988 28.954 19.382 1.00 14.15 263 VAL B N 1
ATOM 8379 C CA . VAL B 1 263 ? 26.662 28.698 18.124 1.00 16.57 263 VAL B CA 1
ATOM 8380 C C . VAL B 1 263 ? 25.790 29.198 16.992 1.00 16.08 263 VAL B C 1
ATOM 8381 O O . VAL B 1 263 ? 26.240 29.917 16.093 1.00 15.80 263 VAL B O 1
ATOM 8394 N N . MET B 1 264 ? 24.512 28.877 17.066 1.00 13.41 264 MET B N 1
ATOM 8395 C CA . MET B 1 264 ? 23.549 29.334 16.086 1.00 11.93 264 MET B CA 1
ATOM 8396 C C . MET B 1 264 ? 23.515 30.851 16.000 1.00 12.46 264 MET B C 1
ATOM 8397 O O . MET B 1 264 ? 23.512 31.439 14.911 1.00 11.96 264 MET B O 1
ATOM 8411 N N . ARG B 1 265 ? 23.496 31.474 17.166 1.00 11.77 265 ARG B N 1
ATOM 8412 C CA . ARG B 1 265 ? 23.329 32.913 17.249 1.00 12.22 265 ARG B CA 1
ATOM 8413 C C . ARG B 1 265 ? 24.485 33.665 16.612 1.00 14.20 265 ARG B C 1
ATOM 8414 O O . ARG B 1 265 ? 24.257 34.638 15.916 1.00 12.09 265 ARG B O 1
ATOM 8435 N N . LYS B 1 266 ? 25.716 33.215 16.815 1.00 13.47 266 LYS B N 1
ATOM 8436 C CA . LYS B 1 266 ? 26.839 33.871 16.158 1.00 13.48 266 LYS B CA 1
ATOM 8437 C C . LYS B 1 266 ? 26.732 33.783 14.640 1.00 14.78 266 LYS B C 1
ATOM 8438 O O . LYS B 1 266 ? 27.045 34.733 13.932 1.00 17.13 266 LYS B O 1
ATOM 8457 N N . LEU B 1 267 ? 26.350 32.626 14.127 1.00 13.91 267 LEU B N 1
ATOM 8458 C CA . LEU B 1 267 ? 26.149 32.466 12.693 1.00 14.31 267 LEU B CA 1
ATOM 8459 C C . LEU B 1 267 ? 25.000 33.332 12.194 1.00 12.20 267 LEU B C 1
ATOM 8460 O O . LEU B 1 267 ? 25.108 33.970 11.136 1.00 13.65 267 LEU B O 1
ATOM 8476 N N . TRP B 1 268 ? 23.916 33.366 12.958 1.00 11.00 268 TRP B N 1
ATOM 8477 C CA . TRP B 1 268 ? 22.707 34.091 12.573 1.00 12.11 268 TRP B CA 1
ATOM 8478 C C . TRP B 1 268 ? 22.963 35.592 12.464 1.00 11.78 268 TRP B C 1
ATOM 8479 O O . TRP B 1 268 ? 22.573 36.221 11.466 1.00 12.85 268 TRP B O 1
ATOM 8500 N N . ASP B 1 269 ? 23.623 36.152 13.479 1.00 12.56 269 ASP B N 1
ATOM 8501 C CA . ASP B 1 269 ? 23.900 37.587 13.514 1.00 19.38 269 ASP B CA 1
ATOM 8502 C C . ASP B 1 269 ? 24.645 38.027 12.251 1.00 17.38 269 ASP B C 1
ATOM 8503 O O . ASP B 1 269 ? 24.352 39.077 11.655 1.00 16.85 269 ASP B O 1
ATOM 8512 N N . GLU B 1 270 ? 25.619 37.226 11.843 1.00 14.42 270 GLU B N 1
ATOM 8513 C CA . GLU B 1 270 ? 26.418 37.528 10.662 1.00 18.04 270 GLU B CA 1
ATOM 8514 C C . GLU B 1 270 ? 25.557 37.363 9.396 1.00 17.30 270 GLU B C 1
ATOM 8515 O O . GLU B 1 270 ? 25.619 38.178 8.473 1.00 14.60 270 GLU B O 1
ATOM 8527 N N . ARG B 1 271 ? 24.739 36.314 9.364 1.00 14.16 271 ARG B N 1
ATOM 8528 C CA . ARG B 1 271 ? 23.942 36.003 8.188 1.00 11.86 271 ARG B CA 1
ATOM 8529 C C . ARG B 1 271 ? 22.892 37.102 7.912 1.00 14.32 271 ARG B C 1
ATOM 8530 O O . ARG B 1 271 ? 22.605 37.403 6.754 1.00 13.41 271 ARG B O 1
ATOM 8551 N N . GLU B 1 272 ? 22.311 37.690 8.957 1.00 12.28 272 GLU B N 1
ATOM 8552 C CA . GLU B 1 272 ? 21.362 38.786 8.759 1.00 12.50 272 GLU B CA 1
ATOM 8553 C C . GLU B 1 272 ? 22.001 39.915 7.982 1.00 14.21 272 GLU B C 1
ATOM 8554 O O . GLU B 1 272 ? 21.386 40.478 7.064 1.00 14.34 272 GLU B O 1
ATOM 8566 N N . GLN B 1 273 ? 23.239 40.234 8.331 1.00 13.09 273 GLN B N 1
ATOM 8567 C CA . GLN B 1 273 ? 23.960 41.272 7.621 1.00 16.23 273 GLN B CA 1
ATOM 8568 C C . GLN B 1 273 ? 24.279 40.861 6.189 1.00 14.72 273 GLN B C 1
ATOM 8569 O O . GLN B 1 273 ? 24.059 41.636 5.264 1.00 13.87 273 GLN B O 1
ATOM 8583 N N . ALA B 1 274 ? 24.774 39.644 6.002 1.00 13.86 274 ALA B N 1
ATOM 8584 C CA . ALA B 1 274 ? 25.157 39.164 4.670 1.00 15.48 274 ALA B CA 1
ATOM 8585 C C . ALA B 1 274 ? 23.960 39.106 3.718 1.00 12.88 274 ALA B C 1
ATOM 8586 O O . ALA B 1 274 ? 24.053 39.512 2.558 1.00 16.83 274 ALA B O 1
ATOM 8593 N N . SER B 1 275 ? 22.840 38.604 4.216 1.00 12.62 275 SER B N 1
ATOM 8594 C CA . SER B 1 275 ? 21.656 38.465 3.404 1.00 11.58 275 SER B CA 1
ATOM 8595 C C . SER B 1 275 ? 21.128 39.824 2.972 1.00 13.83 275 SER B C 1
ATOM 8596 O O . SER B 1 275 ? 20.761 40.022 1.813 1.00 12.25 275 SER B O 1
ATOM 8604 N N . ARG B 1 276 ? 21.094 40.780 3.891 1.00 12.65 276 ARG B N 1
ATOM 8605 C CA . ARG B 1 276 ? 20.621 42.109 3.530 1.00 11.60 276 ARG B CA 1
ATOM 8606 C C . ARG B 1 276 ? 21.530 42.698 2.472 1.00 12.96 276 ARG B C 1
ATOM 8607 O O . ARG B 1 276 ? 21.052 43.278 1.491 1.00 11.84 276 ARG B O 1
ATOM 8628 N N . LYS B 1 277 ? 22.838 42.591 2.674 1.00 11.10 277 LYS B N 1
ATOM 8629 C CA . LYS B 1 277 ? 23.779 43.133 1.702 1.00 12.34 277 LYS B CA 1
ATOM 8630 C C . LYS B 1 277 ? 23.595 42.517 0.328 1.00 12.48 277 LYS B C 1
ATOM 8631 O O . LYS B 1 277 ? 23.620 43.208 -0.689 1.00 15.18 277 LYS B O 1
ATOM 8650 N N . ALA B 1 278 ? 23.399 41.210 0.292 1.00 13.32 278 ALA B N 1
ATOM 8651 C CA . ALA B 1 278 ? 23.255 40.480 -0.964 1.00 17.63 278 ALA B CA 1
ATOM 8652 C C . ALA B 1 278 ? 22.016 40.912 -1.735 1.00 13.84 278 ALA B C 1
ATOM 8653 O O . ALA B 1 278 ? 22.104 41.160 -2.937 1.00 15.80 278 ALA B O 1
ATOM 8660 N N . VAL B 1 279 ? 20.872 41.019 -1.066 1.00 14.02 279 VAL B N 1
ATOM 8661 C CA . VAL B 1 279 ? 19.649 41.377 -1.785 1.00 11.75 279 VAL B CA 1
ATOM 8662 C C . VAL B 1 279 ? 19.653 42.858 -2.189 1.00 13.37 279 VAL B C 1
ATOM 8663 O O . VAL B 1 279 ? 19.123 43.210 -3.232 1.00 15.35 279 VAL B O 1
ATOM 8676 N N . GLU B 1 280 ? 20.275 43.724 -1.407 1.00 13.32 280 GLU B N 1
ATOM 8677 C CA . GLU B 1 280 ? 20.436 45.105 -1.855 1.00 11.82 280 GLU B CA 1
ATOM 8678 C C . GLU B 1 280 ? 21.276 45.149 -3.116 1.00 14.87 280 GLU B C 1
ATOM 8679 O O . GLU B 1 280 ? 20.980 45.916 -4.032 1.00 17.52 280 GLU B O 1
ATOM 8691 N N . ALA B 1 281 ? 22.332 44.344 -3.173 1.00 15.13 281 ALA B N 1
ATOM 8692 C CA . ALA B 1 281 ? 23.221 44.351 -4.334 1.00 14.76 281 ALA B CA 1
ATOM 8693 C C . ALA B 1 281 ? 22.467 43.890 -5.587 1.00 15.37 281 ALA B C 1
ATOM 8694 O O . ALA B 1 281 ? 22.767 44.307 -6.711 1.00 21.19 281 ALA B O 1
ATOM 8701 N N . ALA B 1 282 ? 21.459 43.055 -5.385 1.00 13.90 282 ALA B N 1
ATOM 8702 C CA . ALA B 1 282 ? 20.643 42.527 -6.472 1.00 17.46 282 ALA B CA 1
ATOM 8703 C C . ALA B 1 282 ? 19.501 43.470 -6.883 1.00 21.17 282 ALA B C 1
ATOM 8704 O O . ALA B 1 282 ? 18.758 43.195 -7.838 1.00 25.42 282 ALA B O 1
ATOM 8711 N N . GLY B 1 283 ? 19.357 44.579 -6.170 1.00 16.68 283 GLY B N 1
ATOM 8712 C CA . GLY B 1 283 ? 18.409 45.615 -6.549 1.00 19.45 283 GLY B CA 1
ATOM 8713 C C . GLY B 1 283 ? 17.178 45.775 -5.680 1.00 17.09 283 GLY B C 1
ATOM 8714 O O . GLY B 1 283 ? 16.271 46.541 -6.026 1.00 22.00 283 GLY B O 1
ATOM 8718 N N . VAL B 1 284 ? 17.116 45.057 -4.563 1.00 14.98 284 VAL B N 1
ATOM 8719 C CA . VAL B 1 284 ? 15.985 45.213 -3.658 1.00 14.07 284 VAL B CA 1
ATOM 8720 C C . VAL B 1 284 ? 15.866 46.663 -3.174 1.00 13.70 284 VAL B C 1
ATOM 8721 O O . VAL B 1 284 ? 16.879 47.321 -2.896 1.00 14.24 284 VAL B O 1
ATOM 8734 N N . GLN B 1 285 ? 14.631 47.142 -3.084 1.00 12.87 285 GLN B N 1
ATOM 8735 C CA . GLN B 1 285 ? 14.353 48.463 -2.517 1.00 13.37 285 GLN B CA 1
ATOM 8736 C C . GLN B 1 285 ? 13.939 48.267 -1.059 1.00 12.49 285 GLN B C 1
ATOM 8737 O O . GLN B 1 285 ? 12.911 47.658 -0.785 1.00 12.14 285 GLN B O 1
ATOM 8751 N N . VAL B 1 286 ? 14.745 48.795 -0.145 1.00 12.10 286 VAL B N 1
ATOM 8752 C CA . VAL B 1 286 ? 14.459 48.725 1.274 1.00 11.81 286 VAL B CA 1
ATOM 8753 C C . VAL B 1 286 ? 13.600 49.923 1.620 1.00 15.87 286 VAL B C 1
ATOM 8754 O O . VAL B 1 286 ? 14.001 51.079 1.419 1.00 16.07 286 VAL B O 1
ATOM 8767 N N . VAL B 1 287 ? 12.393 49.637 2.074 1.00 11.86 287 VAL B N 1
ATOM 8768 C CA . VAL B 1 287 ? 11.361 50.657 2.269 1.00 11.98 287 VAL B CA 1
ATOM 8769 C C . VAL B 1 287 ? 11.129 50.952 3.748 1.00 11.92 287 VAL B C 1
ATOM 8770 O O . VAL B 1 287 ? 10.951 50.031 4.575 1.00 11.66 287 VAL B O 1
ATOM 8783 N N . THR B 1 288 ? 11.134 52.243 4.075 1.00 12.42 288 THR B N 1
ATOM 8784 C CA . THR B 1 288 ? 10.813 52.705 5.395 1.00 12.78 288 THR B CA 1
ATOM 8785 C C . THR B 1 288 ? 9.328 52.981 5.495 1.00 12.86 288 THR B C 1
ATOM 8786 O O . THR B 1 288 ? 8.763 53.707 4.673 1.00 16.40 288 THR B O 1
ATOM 8797 N N . VAL B 1 289 ? 8.705 52.434 6.522 1.00 14.54 289 VAL B N 1
ATOM 8798 C CA . VAL B 1 289 ? 7.281 52.514 6.688 1.00 16.46 289 VAL B CA 1
ATOM 8799 C C . VAL B 1 289 ? 7.012 53.576 7.707 1.00 21.30 289 VAL B C 1
ATOM 8800 O O . VAL B 1 289 ? 7.423 53.463 8.871 1.00 29.93 289 VAL B O 1
ATOM 8813 N N . ALA B 1 290 ? 6.348 54.630 7.247 1.00 13.14 290 ALA B N 1
ATOM 8814 C CA . ALA B 1 290 ? 6.034 55.778 8.075 1.00 24.18 290 ALA B CA 1
ATOM 8815 C C . ALA B 1 290 ? 5.088 55.386 9.209 1.00 17.41 290 ALA B C 1
ATOM 8816 O O . ALA B 1 290 ? 4.274 54.474 9.080 1.00 19.15 290 ALA B O 1
ATOM 8823 N N . ASN B 1 291 ? 5.226 56.091 10.311 1.00 19.34 291 ASN B N 1
ATOM 8824 C CA . ASN B 1 291 ? 4.272 56.057 11.402 1.00 18.46 291 ASN B CA 1
ATOM 8825 C C . ASN B 1 291 ? 4.033 54.669 11.960 1.00 16.75 291 ASN B C 1
ATOM 8826 O O . ASN B 1 291 ? 2.932 54.116 11.862 1.00 18.71 291 ASN B O 1
ATOM 8837 N N . LYS B 1 292 ? 5.088 54.081 12.513 1.00 13.93 292 LYS B N 1
ATOM 8838 C CA . LYS B 1 292 ? 4.997 52.755 13.093 1.00 13.13 292 LYS B CA 1
ATOM 8839 C C . LYS B 1 292 ? 3.886 52.621 14.131 1.00 13.84 292 LYS B C 1
ATOM 8840 O O . LYS B 1 292 ? 3.339 51.536 14.314 1.00 13.12 292 LYS B O 1
ATOM 8859 N N . GLN B 1 293 ? 3.541 53.715 14.796 1.00 16.09 293 GLN B N 1
ATOM 8860 C CA . GLN B 1 293 ? 2.444 53.679 15.746 1.00 14.31 293 GLN B CA 1
ATOM 8861 C C . GLN B 1 293 ? 1.157 53.129 15.105 1.00 16.48 293 GLN B C 1
ATOM 8862 O O . GLN B 1 293 ? 0.348 52.487 15.781 1.00 14.29 293 GLN B O 1
ATOM 8876 N N . GLU B 1 294 ? 0.948 53.378 13.817 1.00 14.06 294 GLU B N 1
ATOM 8877 C CA . GLU B 1 294 ? -0.289 52.929 13.176 1.00 14.38 294 GLU B CA 1
ATOM 8878 C C . GLU B 1 294 ? -0.319 51.397 13.132 1.00 14.19 294 GLU B C 1
ATOM 8879 O O . GLU B 1 294 ? -1.375 50.774 13.244 1.00 13.90 294 GLU B O 1
ATOM 8891 N N . PHE B 1 295 ? 0.852 50.796 12.974 1.00 13.06 295 PHE B N 1
ATOM 8892 C CA . PHE B 1 295 ? 0.975 49.337 12.994 1.00 13.01 295 PHE B CA 1
ATOM 8893 C C . PHE B 1 295 ? 0.799 48.771 14.383 1.00 12.73 295 PHE B C 1
ATOM 8894 O O . PHE B 1 295 ? 0.060 47.805 14.578 1.00 12.67 295 PHE B O 1
ATOM 8911 N N . VAL B 1 296 ? 1.456 49.378 15.360 1.00 12.99 296 VAL B N 1
ATOM 8912 C CA . VAL B 1 296 ? 1.284 48.977 16.741 1.00 13.69 296 VAL B CA 1
ATOM 8913 C C . VAL B 1 296 ? -0.205 49.031 17.113 1.00 14.15 296 VAL B C 1
ATOM 8914 O O . VAL B 1 296 ? -0.761 48.081 17.681 1.00 13.71 296 VAL B O 1
ATOM 8927 N N . ASP B 1 297 ? -0.856 50.143 16.796 1.00 14.07 297 ASP B N 1
ATOM 8928 C CA . ASP B 1 297 ? -2.250 50.307 17.146 1.00 14.58 297 ASP B CA 1
ATOM 8929 C C . ASP B 1 297 ? -3.137 49.255 16.473 1.00 14.35 297 ASP B C 1
ATOM 8930 O O . ASP B 1 297 ? -4.066 48.730 17.093 1.00 14.65 297 ASP B O 1
ATOM 8939 N N . ALA B 1 298 ? -2.878 48.992 15.196 1.00 13.88 298 ALA B N 1
ATOM 8940 C CA . ALA B 1 298 ? -3.715 48.060 14.444 1.00 13.72 298 ALA B CA 1
ATOM 8941 C C . ALA B 1 298 ? -3.592 46.632 14.955 1.00 15.16 298 ALA B C 1
ATOM 8942 O O . ALA B 1 298 ? -4.573 45.881 14.951 1.00 15.49 298 ALA B O 1
ATOM 8949 N N A MET B 1 299 ? -2.406 46.264 15.427 0.80 13.09 299 MET B N 1
ATOM 8950 N N B MET B 1 299 ? -2.389 46.280 15.399 0.20 15.75 299 MET B N 1
ATOM 8951 C CA A MET B 1 299 ? -2.122 44.858 15.697 0.80 14.68 299 MET B CA 1
ATOM 8952 C CA B MET B 1 299 ? -2.038 44.906 15.740 0.20 16.81 299 MET B CA 1
ATOM 8953 C C A MET B 1 299 ? -2.343 44.520 17.176 0.80 17.55 299 MET B C 1
ATOM 8954 C C B MET B 1 299 ? -2.429 44.541 17.159 0.20 17.47 299 MET B C 1
ATOM 8955 O O A MET B 1 299 ? -2.562 43.358 17.519 0.80 21.64 299 MET B O 1
ATOM 8956 O O B MET B 1 299 ? -2.806 43.405 17.446 0.20 18.00 299 MET B O 1
ATOM 8983 N N . LYS B 1 300 ? -2.336 45.523 18.043 1.00 18.96 300 LYS B N 1
ATOM 8984 C CA . LYS B 1 300 ? -2.508 45.304 19.480 1.00 24.12 300 LYS B CA 1
ATOM 8985 C C . LYS B 1 300 ? -3.817 44.576 19.871 1.00 22.53 300 LYS B C 1
ATOM 8986 O O . LYS B 1 300 ? -3.794 43.770 20.803 1.00 20.66 300 LYS B O 1
ATOM 9006 N N . PRO B 1 301 ? -4.940 44.815 19.150 1.00 18.69 301 PRO B N 1
ATOM 9007 C CA . PRO B 1 301 ? -6.164 44.064 19.450 1.00 21.63 301 PRO B CA 1
ATOM 9008 C C . PRO B 1 301 ? -6.002 42.531 19.384 1.00 16.56 301 PRO B C 1
ATOM 9009 O O . PRO B 1 301 ? -6.826 41.795 19.944 1.00 17.03 301 PRO B O 1
ATOM 9020 N N . VAL B 1 302 ? -4.969 42.049 18.703 1.00 16.60 302 VAL B N 1
ATOM 9021 C CA . VAL B 1 302 ? -4.732 40.606 18.630 1.00 13.61 302 VAL B CA 1
ATOM 9022 C C . VAL B 1 302 ? -4.391 40.016 19.998 1.00 17.73 302 VAL B C 1
ATOM 9023 O O . VAL B 1 302 ? -4.597 38.825 20.233 1.00 17.79 302 VAL B O 1
ATOM 9036 N N . TYR B 1 303 ? -3.883 40.830 20.918 1.00 14.97 303 TYR B N 1
ATOM 9037 C CA . TYR B 1 303 ? -3.519 40.313 22.239 1.00 16.89 303 TYR B CA 1
ATOM 9038 C C . TYR B 1 303 ? -4.747 39.856 23.031 1.00 19.04 303 TYR B C 1
ATOM 9039 O O . TYR B 1 303 ? -4.756 38.770 23.616 1.00 17.68 303 TYR B O 1
ATOM 9057 N N . GLN B 1 304 ? -5.785 40.687 23.068 1.00 18.68 304 GLN B N 1
ATOM 9058 C CA . GLN B 1 304 ? -6.991 40.291 23.799 1.00 24.13 304 GLN B CA 1
ATOM 9059 C C . GLN B 1 304 ? -7.661 39.086 23.127 1.00 18.71 304 GLN B C 1
ATOM 9060 O O . GLN B 1 304 ? -8.197 38.196 23.801 1.00 24.58 304 GLN B O 1
ATOM 9074 N N . LYS B 1 305 ? -7.624 39.037 21.803 1.00 15.64 305 LYS B N 1
ATOM 9075 C CA . LYS B 1 305 ? -8.322 37.975 21.071 1.00 16.11 305 LYS B CA 1
ATOM 9076 C C . LYS B 1 305 ? -7.616 36.638 21.177 1.00 16.40 305 LYS B C 1
ATOM 9077 O O . LYS B 1 305 ? -8.255 35.607 21.355 1.00 19.19 305 LYS B O 1
ATOM 9096 N N . PHE B 1 306 ? -6.297 36.651 21.035 1.00 14.58 306 PHE B N 1
ATOM 9097 C CA . PHE B 1 306 ? -5.561 35.393 20.918 1.00 16.64 306 PHE B CA 1
ATOM 9098 C C . PHE B 1 306 ? -4.771 35.048 22.168 1.00 19.17 306 PHE B C 1
ATOM 9099 O O . PHE B 1 306 ? -4.318 33.913 22.312 1.00 23.35 306 PHE B O 1
ATOM 9116 N N . ALA B 1 307 ? -4.633 36.000 23.087 1.00 17.91 307 ALA B N 1
ATOM 9117 C CA . ALA B 1 307 ? -3.882 35.768 24.319 1.00 20.87 307 ALA B CA 1
ATOM 9118 C C . ALA B 1 307 ? -4.583 36.388 25.516 1.00 27.20 307 ALA B C 1
ATOM 9119 O O . ALA B 1 307 ? -3.931 36.885 26.435 1.00 23.03 307 ALA B O 1
ATOM 9126 N N . GLY B 1 308 ? -5.912 36.346 25.512 1.00 26.02 308 GLY B N 1
ATOM 9127 C CA . GLY B 1 308 ? -6.704 37.000 26.538 1.00 25.43 308 GLY B CA 1
ATOM 9128 C C . GLY B 1 308 ? -7.063 36.120 27.727 1.00 30.53 308 GLY B C 1
ATOM 9129 O O . GLY B 1 308 ? -7.458 36.634 28.773 1.00 36.18 308 GLY B O 1
ATOM 9133 N N . ASP B 1 309 ? -6.950 34.803 27.568 1.00 26.91 309 ASP B N 1
ATOM 9134 C CA . ASP B 1 309 ? -7.230 33.867 28.654 1.00 26.06 309 ASP B CA 1
ATOM 9135 C C . ASP B 1 309 ? -6.185 33.997 29.747 1.00 28.77 309 ASP B C 1
ATOM 9136 O O . ASP B 1 309 ? -5.133 34.616 29.549 1.00 23.90 309 ASP B O 1
ATOM 9145 N N . GLU B 1 310 ? -6.472 33.391 30.892 1.00 29.11 310 GLU B N 1
ATOM 9146 C CA . GLU B 1 310 ? -5.613 33.498 32.059 1.00 35.82 310 GLU B CA 1
ATOM 9147 C C . GLU B 1 310 ? -4.195 33.019 31.751 1.00 29.97 310 GLU B C 1
ATOM 9148 O O . GLU B 1 310 ? -3.220 33.710 32.047 1.00 25.76 310 GLU B O 1
ATOM 9160 N N . LYS B 1 311 ? -4.079 31.856 31.123 1.00 25.19 311 LYS B N 1
ATOM 9161 C CA . LYS B 1 311 ? -2.768 31.270 30.891 1.00 26.50 311 LYS B CA 1
ATOM 9162 C C . LYS B 1 311 ? -1.917 32.107 29.940 1.00 20.90 311 LYS B C 1
ATOM 9163 O O . LYS B 1 311 ? -0.766 32.403 30.240 1.00 23.66 311 LYS B O 1
ATOM 9182 N N . LEU B 1 312 ? -2.460 32.468 28.789 1.00 19.21 312 LEU B N 1
ATOM 9183 C CA . LEU B 1 312 ? -1.640 33.172 27.816 1.00 18.81 312 LEU B CA 1
ATOM 9184 C C . LEU B 1 312 ? -1.352 34.584 28.300 1.00 22.37 312 LEU B C 1
ATOM 9185 O O . LEU B 1 312 ? -0.242 35.086 28.104 1.00 19.66 312 LEU B O 1
ATOM 9201 N N . SER B 1 313 ? -2.332 35.227 28.934 1.00 20.89 313 SER B N 1
ATOM 9202 C CA . SER B 1 313 ? -2.159 36.623 29.331 1.00 28.17 313 SER B CA 1
ATOM 9203 C C . SER B 1 313 ? -1.063 36.704 30.383 1.00 22.21 313 SER B C 1
ATOM 9204 O O . SER B 1 313 ? -0.277 37.652 30.399 1.00 20.10 313 SER B O 1
ATOM 9212 N N . SER B 1 314 ? -1.005 35.697 31.247 1.00 21.44 314 SER B N 1
ATOM 9213 C CA . SER B 1 314 ? 0.054 35.601 32.243 1.00 25.22 314 SER B CA 1
ATOM 9214 C C . SER B 1 314 ? 1.444 35.412 31.617 1.00 24.31 314 SER B C 1
ATOM 9215 O O . SER B 1 314 ? 2.412 36.026 32.060 1.00 24.38 314 SER B O 1
ATOM 9223 N N . LEU B 1 315 ? 1.545 34.554 30.605 1.00 19.32 315 LEU B N 1
ATOM 9224 C CA . LEU B 1 315 ? 2.795 34.373 29.875 1.00 18.93 315 LEU B CA 1
ATOM 9225 C C . LEU B 1 315 ? 3.241 35.682 29.240 1.00 17.50 315 LEU B C 1
ATOM 9226 O O . LEU B 1 315 ? 4.407 36.057 29.317 1.00 18.61 315 LEU B O 1
ATOM 9242 N N . VAL B 1 316 ? 2.305 36.369 28.600 1.00 18.07 316 VAL B N 1
ATOM 9243 C CA . VAL B 1 316 ? 2.626 37.619 27.936 1.00 17.70 316 VAL B CA 1
ATOM 9244 C C . VAL B 1 316 ? 3.141 38.640 28.943 1.00 17.87 316 VAL B C 1
ATOM 9245 O O . VAL B 1 316 ? 4.127 39.316 28.672 1.00 17.23 316 VAL B O 1
ATOM 9258 N N . LYS B 1 317 ? 2.491 38.745 30.095 1.00 17.94 317 LYS B N 1
ATOM 9259 C CA . LYS B 1 317 ? 2.933 39.670 31.122 1.00 23.78 317 LYS B CA 1
ATOM 9260 C C . LYS B 1 317 ? 4.350 39.338 31.580 1.00 23.20 317 LYS B C 1
ATOM 9261 O O . LYS B 1 317 ? 5.202 40.222 31.714 1.00 20.64 317 LYS B O 1
ATOM 9280 N N . ARG B 1 318 ? 4.609 38.062 31.824 1.00 23.27 318 ARG B N 1
ATOM 9281 C CA . ARG B 1 318 ? 5.932 37.640 32.281 1.00 20.33 318 ARG B CA 1
ATOM 9282 C C . ARG B 1 318 ? 6.998 37.928 31.228 1.00 18.25 318 ARG B C 1
ATOM 9283 O O . ARG B 1 318 ? 8.124 38.304 31.555 1.00 22.78 318 ARG B O 1
ATOM 9304 N N . ILE B 1 319 ? 6.643 37.775 29.960 1.00 17.36 319 ILE B N 1
ATOM 9305 C CA . ILE B 1 319 ? 7.550 38.178 28.886 1.00 20.58 319 ILE B CA 1
ATOM 9306 C C . ILE B 1 319 ? 7.824 39.678 28.919 1.00 23.41 319 ILE B C 1
ATOM 9307 O O . ILE B 1 319 ? 8.982 40.112 28.852 1.00 22.25 319 ILE B O 1
ATOM 9323 N N . GLN B 1 320 ? 6.757 40.466 28.990 1.00 19.09 320 GLN B N 1
ATOM 9324 C CA . GLN B 1 320 ? 6.874 41.926 28.979 1.00 24.21 320 GLN B CA 1
ATOM 9325 C C . GLN B 1 320 ? 7.712 42.415 30.157 1.00 25.76 320 GLN B C 1
ATOM 9326 O O . GLN B 1 320 ? 8.462 43.394 30.053 1.00 26.87 320 GLN B O 1
ATOM 9340 N N . ASP B 1 321 ? 7.579 41.724 31.283 1.00 28.49 321 ASP B N 1
ATOM 9341 C CA . ASP B 1 321 ? 8.286 42.094 32.503 1.00 29.31 321 ASP B CA 1
ATOM 9342 C C . ASP B 1 321 ? 9.726 41.570 32.550 1.00 29.16 321 ASP B C 1
ATOM 9343 O O . ASP B 1 321 ? 10.470 41.898 33.471 1.00 31.05 321 ASP B O 1
ATOM 9352 N N . THR B 1 322 ? 10.134 40.757 31.577 1.00 24.20 322 THR B N 1
ATOM 9353 C CA . THR B 1 322 ? 11.504 40.248 31.578 1.00 25.50 322 THR B CA 1
ATOM 9354 C C . THR B 1 322 ? 12.456 41.364 31.170 1.00 24.58 322 THR B C 1
ATOM 9355 O O . THR B 1 322 ? 12.172 42.102 30.228 1.00 26.33 322 THR B O 1
#

Nearest PDB structures (foldseek):
  4n8y-assembly2_B  TM=1.001E+00  e=1.726E-61  Bradyrhizobium sp. BTAi1
  4x8r-assembly2_B  TM=9.832E-01  e=4.804E-40  Cereibacter sphaeroides ATCC 17029
  4pf8-assembly2_B  TM=9.570E-01  e=4.056E-38  Sulfitobacter sp. NAS-14.1
  4ovq-assembly1_A  TM=9.682E-01  e=1.229E-37  Roseobacter denitrificans OCh 114
  4pf8-assembly1_A  TM=9.593E-01  e=2.783E-37  Sulfitobacter sp. NAS-14.1

B-factor: mean 22.69, std 15.42, range [6.48, 125.83]

Secondary structure (DSSP, 8-state):
-EEEEE-SS-TTSHHHHHHHHHHHHHHHHTTTS-EEEEE-TTTT--HHHHHHHHHHTS-SEEEEESGGGTTT-GGGHHHHSTT-SSSHHHHHHHHHSHHHHHHHHTTGGGTEEEEEEE----EEEEESSS---SGGGGTT-EEEE-S-HHHHHHHHHTT-EEEE--GGGHHHHHHHTS-SEEEE-HHHHHHTSGGGT--EEEEEEEE---EEEEEEHHHHTTS-HHHHHHHHHHHHHHHHHHHHHHHHHHHHHHHHHHHTT-EEEE-S-THHHHHHHTHHHHHHH-SHHHHHHHHHHHT-/-EEEEE-SS-TTSHHHHHHHHHHHHHHHHTTTS-EEEEE-TTTT--HHHHHHHHHHTS-SEEEEESGGGTTTSGGGHHHHSTT-SSSHHHHHHHHHSHHHHHHHHTTGGGTEEEEEEE----EEEEESSS---SGGGGTT-EEEE-S-HHHHHHHHHTT-EEEE--GGGHHHHHHHTS-SEEEE-HHHHHHTSHHHH--EEEEEEEE---EEEEEEHHHHTTS-HHHHHHHHHHHHHHHHHHHHHHHHHHHHHHHHHHHTTPEEE--S-HHHHHHHHTHHHHHHH-SHHHHHHHHHHHT-

CATH classification: 3.40.190.170

Radius of gyration: 25.46 Å; Cα contacts (8 Å, |Δi|>4): 1251; chains: 2; bounding box: 41×69×68 Å